Protein 4C0F (pdb70)

Organism: Homo sapiens (NCBI:txid9606)

Foldseek 3Di:
DDDPVVDDPVVVVCVVPPPCVVVVVLVVQLVCVVVAWWAQQVVRWIKHADPPKDFPADDPFWTWTKIWTQDPVVRDTDIDTDIGGPVRTDDRRDDD/DVVVVVVVCCVVPVVDDPVVVVCPVVPVPPVVVVLVVLLVCVVVQWWAFQPVRWTKHADPPWDFPDDDPFWTWHKIWTQDPVVGDIDIDTDIGGPVRTDDRGD/DVVCVVVCCVVPVVDDCVVVVCVVPVPVVQVVVLVVLLVCVVVAWWAFQVVRWIKHADPPWDFPDDDPFWTWGWIWTQPVVVGGTDIDIDTGGPVRTDDNDPDGDDDDDDDD/DVVVVCVVPPVCPLVVQQVVLQVCVVVAWWAFQVVRWTKHQDPPWDWPADDPQWTWIWIWTQDPPVGDTDIDTDIGGPVRTDPHGDRDDDPDDDPVNVVD

Structure (mmCIF, N/CA/C/O backbone):
data_4C0F
#
_entry.id   4C0F
#
_cell.length_a   64.830
_cell.length_b   64.830
_cell.length_c   412.290
_cell.angle_alpha   90.00
_cell.angle_beta   90.00
_cell.angle_gamma   120.00
#
_symmetry.space_group_name_H-M   'P 65 2 2'
#
loop_
_entity.id
_entity.type
_entity.pdbx_description
1 polymer 'CCR4-NOT TRANSCRIPTION COMPLEX SUBUNIT 2'
2 water water
#
loop_
_atom_site.group_PDB
_atom_site.id
_atom_site.type_symbol
_atom_site.label_atom_id
_atom_site.label_alt_id
_atom_site.label_comp_id
_atom_site.label_asym_id
_atom_site.label_entity_id
_atom_site.label_seq_id
_atom_site.pdbx_PDB_ins_code
_atom_site.Cartn_x
_atom_site.Cartn_y
_atom_site.Cartn_z
_atom_site.occupancy
_atom_site.B_iso_or_equiv
_atom_site.auth_seq_id
_atom_site.auth_comp_id
_atom_site.auth_asym_id
_atom_site.auth_atom_id
_atom_site.pdbx_PDB_model_num
ATOM 1 N N . ALA A 1 10 ? 40.845 23.150 21.564 1.00 78.36 433 ALA A N 1
ATOM 2 C CA . ALA A 1 10 ? 40.179 21.854 21.605 1.00 86.28 433 ALA A CA 1
ATOM 3 C C . ALA A 1 10 ? 40.051 21.268 20.203 1.00 80.71 433 ALA A C 1
ATOM 4 O O . ALA A 1 10 ? 40.057 20.049 20.029 1.00 83.23 433 ALA A O 1
ATOM 10 N N . ILE A 1 11 ? 39.947 22.142 19.206 1.00 79.27 434 ILE A N 1
ATOM 11 C CA . ILE A 1 11 ? 39.757 21.720 17.822 1.00 74.41 434 ILE A CA 1
ATOM 12 C C . ILE A 1 11 ? 41.095 21.549 17.108 1.00 74.15 434 ILE A C 1
ATOM 13 O O . ILE A 1 11 ? 42.097 22.147 17.499 1.00 73.33 434 ILE A O 1
ATOM 29 N N . LYS A 1 12 ? 41.103 20.730 16.061 1.00 75.35 435 LYS A N 1
ATOM 30 C CA . LYS A 1 12 ? 42.313 20.480 15.283 1.00 76.60 435 LYS A CA 1
ATOM 31 C C . LYS A 1 12 ? 42.403 21.412 14.076 1.00 73.13 435 LYS A C 1
ATOM 32 O O . LYS A 1 12 ? 41.926 21.084 12.987 1.00 71.80 435 LYS A O 1
ATOM 36 N N . LEU A 1 13 ? 43.024 22.571 14.273 1.00 68.51 436 LEU A N 1
ATOM 37 C CA . LEU A 1 13 ? 43.163 23.557 13.205 1.00 68.12 436 LEU A CA 1
ATOM 38 C C . LEU A 1 13 ? 44.378 23.283 12.326 1.00 62.39 436 LEU A C 1
ATOM 39 O O . LEU A 1 13 ? 44.530 23.884 11.262 1.00 65.62 436 LEU A O 1
ATOM 55 N N . GLY A 1 14 ? 45.237 22.370 12.771 1.00 63.46 437 GLY A N 1
ATOM 56 C CA . GLY A 1 14 ? 46.478 22.080 12.075 1.00 57.81 437 GLY A CA 1
ATOM 57 C C . GLY A 1 14 ? 46.314 21.669 10.622 1.00 61.69 437 GLY A C 1
ATOM 58 O O . GLY A 1 14 ? 47.274 21.713 9.852 1.00 63.47 437 GLY A O 1
ATOM 62 N N . ARG A 1 15 ? 45.105 21.273 10.239 1.00 62.49 438 ARG A N 1
ATOM 63 C CA . ARG A 1 15 ? 44.870 20.737 8.903 1.00 63.58 438 ARG A CA 1
ATOM 64 C C . ARG A 1 15 ? 44.456 21.800 7.888 1.00 63.85 438 ARG A C 1
ATOM 65 O O . ARG A 1 15 ? 44.534 21.568 6.681 1.00 62.23 438 ARG A O 1
ATOM 69 N N . TYR A 1 16 ? 44.023 22.961 8.367 1.00 64.16 439 TYR A N 1
ATOM 70 C CA . TYR A 1 16 ? 43.452 23.973 7.479 1.00 57.81 439 TYR A CA 1
ATOM 71 C C . TYR A 1 16 ? 44.452 25.022 7.009 1.00 49.34 439 TYR A C 1
ATOM 72 O O . TYR A 1 16 ? 45.563 25.129 7.531 1.00 47.98 439 TYR A O 1
ATOM 90 N N . GLY A 1 17 ? 44.037 25.796 6.012 1.00 48.43 440 GLY A N 1
ATOM 91 C CA . GLY A 1 17 ? 44.897 26.789 5.400 1.00 38.40 440 GLY A CA 1
ATOM 92 C C . GLY A 1 17 ? 45.220 27.956 6.313 1.00 46.65 440 GLY A C 1
ATOM 93 O O . GLY A 1 17 ? 44.456 28.296 7.219 1.00 40.34 440 GLY A O 1
ATOM 97 N N . GLU A 1 18 ? 46.373 28.566 6.069 1.00 43.48 441 GLU A N 1
ATOM 98 C CA . GLU A 1 18 ? 46.779 29.768 6.777 1.00 38.91 441 GLU A CA 1
ATOM 99 C C . GLU A 1 18 ? 45.694 30.832 6.650 1.00 40.51 441 GLU A C 1
ATOM 100 O O . GLU A 1 18 ? 45.370 31.529 7.610 1.00 41.83 441 GLU A O 1
ATOM 112 N N . ASP A 1 19 ? 45.129 30.944 5.453 1.00 41.24 442 ASP A N 1
ATOM 113 C CA . ASP A 1 19 ? 44.129 31.965 5.166 1.00 40.82 442 ASP A CA 1
ATOM 114 C C . ASP A 1 19 ? 42.913 31.827 6.076 1.00 39.67 442 ASP A C 1
ATOM 115 O O . ASP A 1 19 ? 42.294 32.821 6.453 1.00 42.10 442 ASP A O 1
ATOM 124 N N . LEU A 1 20 ? 42.572 30.593 6.427 1.00 37.83 443 LEU A N 1
ATOM 125 C CA . LEU A 1 20 ? 41.424 30.345 7.283 1.00 37.61 443 LEU A CA 1
ATOM 126 C C . LEU A 1 20 ? 41.722 30.787 8.712 1.00 41.64 443 LEU A C 1
ATOM 127 O O . LEU A 1 20 ? 40.834 31.254 9.426 1.00 35.11 443 LEU A O 1
ATOM 143 N N . LEU A 1 21 ? 42.974 30.630 9.129 1.00 36.07 444 LEU A N 1
ATOM 144 C CA . LEU A 1 21 ? 43.383 31.045 10.460 1.00 37.32 444 LEU A CA 1
ATOM 145 C C . LEU A 1 21 ? 43.190 32.547 10.613 1.00 39.96 444 LEU A C 1
ATOM 146 O O . LEU A 1 21 ? 42.580 33.012 11.577 1.00 36.13 444 LEU A O 1
ATOM 162 N N . PHE A 1 22 ? 43.707 33.306 9.654 1.00 39.55 445 PHE A N 1
ATOM 163 C CA . PHE A 1 22 ? 43.599 34.755 9.705 1.00 36.31 445 PHE A CA 1
ATOM 164 C C . PHE A 1 22 ? 42.145 35.180 9.603 1.00 36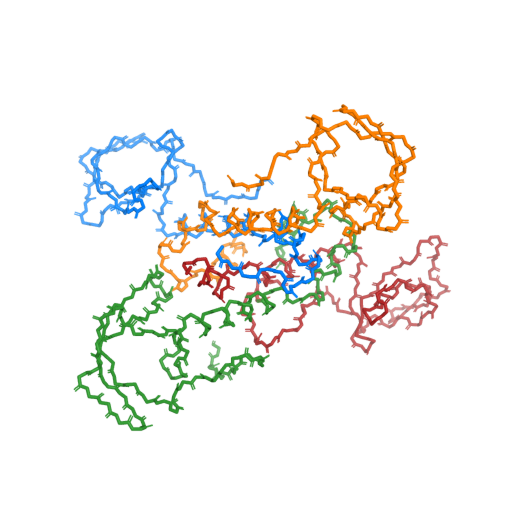.61 445 PHE A C 1
ATOM 165 O O . PHE A 1 22 ? 41.746 36.188 10.182 1.00 40.28 445 PHE A O 1
ATOM 182 N N . TYR A 1 23 ? 41.354 34.401 8.872 1.00 36.82 446 TYR A N 1
ATOM 183 C CA . TYR A 1 23 ? 39.921 34.650 8.777 1.00 36.60 446 TYR A CA 1
ATOM 184 C C . TYR A 1 23 ? 39.279 34.527 10.154 1.00 37.70 446 TYR A C 1
ATOM 185 O O . TYR A 1 23 ? 38.464 35.360 10.548 1.00 36.68 446 TYR A O 1
ATOM 203 N N . LEU A 1 24 ? 39.660 33.485 10.885 1.00 35.78 447 LEU A N 1
ATOM 204 C CA . LEU A 1 24 ? 39.137 33.261 12.225 1.00 39.07 447 LEU A CA 1
ATOM 205 C C . LEU A 1 24 ? 39.604 34.338 13.197 1.00 39.46 447 LEU A C 1
ATOM 206 O O . LEU A 1 24 ? 38.888 34.690 14.133 1.00 40.24 447 LEU A O 1
ATOM 222 N N . TYR A 1 25 ? 40.802 34.864 12.974 1.00 39.28 448 TYR A N 1
ATOM 223 C CA . TYR A 1 25 ? 41.365 35.848 13.887 1.00 37.10 448 TYR A CA 1
ATOM 224 C C . TYR A 1 25 ? 40.833 37.256 13.621 1.00 38.35 448 TYR A C 1
ATOM 225 O O . TYR A 1 25 ? 40.530 37.994 14.554 1.00 43.97 448 TYR A O 1
ATOM 243 N N . TYR A 1 26 ? 40.711 37.624 12.351 1.00 40.19 449 TYR A N 1
ATOM 244 C CA . TYR A 1 26 ? 40.358 38.994 11.994 1.00 35.54 449 TYR A CA 1
ATOM 245 C C . TYR A 1 26 ? 38.918 39.165 11.525 1.00 34.65 449 TYR A C 1
ATOM 246 O O . TYR A 1 26 ? 38.363 40.257 11.626 1.00 40.41 449 TYR A O 1
ATOM 264 N N . MET A 1 27 ? 38.312 38.096 11.019 1.00 37.97 450 MET A N 1
ATOM 265 C CA . MET A 1 27 ? 37.089 38.230 10.231 1.00 35.71 450 MET A CA 1
ATOM 266 C C . MET A 1 27 ? 36.043 37.161 10.544 1.00 42.59 450 MET A C 1
ATOM 267 O O . MET A 1 27 ? 35.325 36.718 9.645 1.00 37.98 450 MET A O 1
ATOM 281 N N . ASN A 1 28 ? 35.946 36.745 11.805 1.00 42.24 451 ASN A N 1
ATOM 282 C CA . ASN A 1 28 ? 34.976 35.713 12.170 1.00 40.54 451 ASN A CA 1
ATOM 283 C C . ASN A 1 28 ? 33.544 36.246 12.230 1.00 38.26 451 ASN A C 1
ATOM 284 O O . ASN A 1 28 ? 32.592 35.470 12.247 1.00 40.84 451 ASN A O 1
ATOM 295 N N . GLY A 1 29 ? 33.394 37.567 12.254 1.00 37.96 452 GLY A N 1
ATOM 296 C CA . GLY A 1 29 ? 32.079 38.184 12.170 1.00 34.78 452 GLY A CA 1
ATOM 297 C C . GLY A 1 29 ? 31.290 38.171 13.467 1.00 39.55 452 GLY A C 1
ATOM 298 O O . GLY A 1 29 ? 30.092 38.478 13.480 1.00 33.64 452 GLY A O 1
ATOM 302 N N . GLY A 1 30 ? 31.952 37.814 14.564 1.00 39.79 453 GLY A N 1
ATOM 303 C CA . GLY A 1 30 ? 31.307 37.797 15.864 1.00 37.56 453 GLY A CA 1
ATOM 304 C C . GLY A 1 30 ? 30.710 39.151 16.195 1.00 37.12 453 GLY A C 1
ATOM 305 O O . GLY A 1 30 ? 29.600 39.240 16.720 1.00 37.45 453 GLY A O 1
ATOM 309 N N . ASP A 1 31 ? 31.449 40.208 15.876 1.00 37.12 454 ASP A N 1
ATOM 310 C CA . ASP A 1 31 ? 30.986 41.570 16.115 1.00 41.62 454 ASP A CA 1
ATOM 311 C C . ASP A 1 31 ? 29.642 41.849 15.444 1.00 38.16 454 ASP A C 1
ATOM 312 O O . ASP A 1 31 ? 28.768 42.475 16.041 1.00 40.26 454 ASP A O 1
ATOM 321 N N . VAL A 1 32 ? 29.476 41.390 14.207 1.00 33.89 455 VAL A N 1
ATOM 322 C CA . VAL A 1 32 ? 28.223 41.606 13.490 1.00 34.11 455 VAL A CA 1
ATOM 323 C C . VAL A 1 32 ? 27.091 40.831 14.157 1.00 31.10 455 VAL A C 1
ATOM 324 O O . VAL A 1 32 ? 26.017 41.377 14.401 1.00 31.56 455 VAL A O 1
ATOM 337 N N . LEU A 1 33 ? 27.334 39.557 14.451 1.00 32.85 456 LEU A N 1
ATOM 338 C CA . LEU A 1 33 ? 26.344 38.738 15.143 1.00 33.16 456 LEU A CA 1
ATOM 339 C C . LEU A 1 33 ? 26.018 39.313 16.519 1.00 34.09 456 LEU A C 1
ATOM 340 O O . LEU A 1 33 ? 24.907 39.148 17.020 1.00 30.46 456 LEU A O 1
ATOM 356 N N . GLN A 1 34 ? 26.987 39.987 17.130 1.00 33.34 457 GLN A N 1
ATOM 357 C CA . GLN A 1 34 ? 26.749 40.642 18.406 1.00 32.86 457 GLN A CA 1
ATOM 358 C C . GLN A 1 34 ? 25.675 41.705 18.234 1.00 37.30 457 GLN A C 1
ATOM 359 O O . GLN A 1 34 ? 24.723 41.779 19.012 1.00 37.64 457 GLN A O 1
ATOM 373 N N . LEU A 1 35 ? 25.833 42.528 17.204 1.00 39.36 458 LEU A N 1
ATOM 374 C CA . LEU A 1 35 ? 24.883 43.597 16.929 1.00 37.08 458 LEU A CA 1
ATOM 375 C C . LEU A 1 35 ? 23.495 43.031 16.643 1.00 37.96 458 LEU A C 1
ATOM 376 O O . LEU A 1 35 ? 22.498 43.515 17.181 1.00 37.31 458 LEU A O 1
ATOM 392 N N . LEU A 1 36 ? 23.431 42.007 15.798 1.00 33.60 459 LEU A N 1
ATOM 393 C CA . LEU A 1 36 ? 22.152 41.386 15.466 1.00 33.02 459 LEU A CA 1
ATOM 394 C C . LEU A 1 36 ? 21.492 40.794 16.715 1.00 38.48 459 LEU A C 1
ATOM 395 O O . LEU A 1 36 ? 20.271 40.858 16.872 1.00 38.23 459 LEU A O 1
ATOM 411 N N . ALA A 1 37 ? 22.298 40.219 17.602 1.00 31.42 460 ALA A N 1
ATOM 412 C CA . ALA A 1 37 ? 21.774 39.652 18.838 1.00 34.89 460 ALA A CA 1
ATOM 413 C C . ALA A 1 37 ? 21.118 40.748 19.671 1.00 36.77 460 ALA A C 1
ATOM 414 O O . ALA A 1 37 ? 20.014 40.574 20.190 1.00 35.46 460 ALA A O 1
ATOM 421 N N . ALA A 1 38 ? 21.802 41.881 19.785 1.00 38.30 461 ALA A N 1
ATOM 422 C CA . ALA A 1 38 ? 21.288 43.019 20.536 1.00 36.10 461 ALA A CA 1
ATOM 423 C C . ALA A 1 38 ? 19.962 43.497 19.953 1.00 36.43 461 ALA A C 1
ATOM 424 O O . ALA A 1 38 ?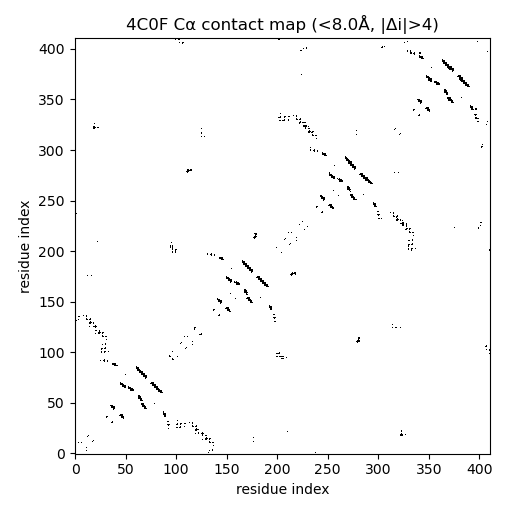 19.000 43.728 20.684 1.00 43.17 461 ALA A O 1
ATOM 431 N N . VAL A 1 39 ? 19.917 43.646 18.635 1.00 34.83 462 VAL A N 1
ATOM 432 C CA . VAL A 1 39 ? 18.703 44.080 17.960 1.00 34.61 462 VAL A CA 1
ATOM 433 C C . VAL A 1 39 ? 17.552 43.133 18.271 1.00 34.71 462 VAL A C 1
ATOM 434 O O . VAL A 1 39 ? 16.428 43.566 18.529 1.00 39.17 462 VAL A O 1
ATOM 447 N N . GLU A 1 40 ? 17.837 41.836 18.242 1.00 34.32 463 GLU A N 1
ATOM 448 C CA . GLU A 1 40 ? 16.814 40.824 18.488 1.00 39.48 463 GLU A CA 1
ATOM 449 C C . GLU A 1 40 ? 16.355 40.848 19.948 1.00 39.93 463 GLU A C 1
ATOM 450 O O . GLU A 1 40 ? 15.158 40.786 20.232 1.00 39.82 463 GLU A O 1
ATOM 462 N N . LEU A 1 41 ? 17.305 40.942 20.873 1.00 36.19 464 LEU A N 1
ATOM 463 C CA . LEU A 1 41 ? 16.968 41.030 22.290 1.00 39.11 464 LEU A CA 1
ATOM 464 C C . LEU A 1 41 ? 16.025 42.201 22.532 1.00 39.77 464 LEU A C 1
ATOM 465 O O . LEU A 1 41 ? 14.985 42.049 23.172 1.00 39.57 464 LEU A O 1
ATOM 481 N N . PHE A 1 42 ? 16.382 43.366 22.007 1.00 36.45 465 PHE A N 1
ATOM 482 C CA . PHE A 1 42 ? 15.546 44.546 22.166 1.00 35.46 465 PHE A CA 1
ATOM 483 C C . PHE A 1 42 ? 14.162 44.330 21.567 1.00 39.19 465 PHE A C 1
ATOM 484 O O . PHE A 1 42 ? 13.164 44.776 22.120 1.00 39.73 465 PHE A O 1
ATOM 501 N N . ASN A 1 43 ? 14.100 43.649 20.428 1.00 43.08 466 ASN A N 1
ATOM 502 C CA . ASN A 1 43 ? 12.821 43.424 19.767 1.00 43.42 466 ASN A CA 1
ATOM 503 C C . ASN A 1 43 ? 11.974 42.365 20.476 1.00 46.33 466 ASN A C 1
ATOM 504 O O . ASN A 1 43 ? 10.779 42.237 20.210 1.00 48.19 466 ASN A O 1
ATOM 515 N N . ARG A 1 44 ? 12.591 41.619 21.387 1.00 42.67 467 ARG A N 1
ATOM 516 C CA . ARG A 1 44 ? 11.846 40.688 22.229 1.00 43.99 467 ARG A CA 1
ATOM 517 C C . ARG A 1 44 ? 11.584 41.284 23.614 1.00 47.44 467 ARG A C 1
ATOM 518 O O . ARG A 1 44 ? 11.358 40.555 24.578 1.00 46.29 467 ARG A O 1
ATOM 539 N N . ASP A 1 45 ? 11.633 42.611 23.701 1.00 46.03 468 ASP A N 1
ATOM 540 C CA . ASP A 1 45 ? 11.245 43.337 24.912 1.00 49.52 468 ASP A CA 1
ATOM 541 C C . ASP A 1 45 ? 12.287 43.275 26.031 1.00 47.34 468 ASP A C 1
ATOM 542 O O . ASP A 1 45 ? 11.958 43.484 27.196 1.00 46.00 468 ASP A O 1
ATOM 551 N N . TRP A 1 46 ? 13.538 42.993 25.680 1.00 41.60 469 TRP A N 1
ATOM 552 C CA . TRP A 1 46 ? 14.634 43.116 26.635 1.00 38.36 469 TRP A CA 1
ATOM 553 C C . TRP A 1 46 ? 15.216 44.524 26.557 1.00 40.63 469 TRP A C 1
ATOM 554 O O . TRP A 1 46 ? 15.313 45.101 25.475 1.00 40.98 469 TRP A O 1
ATOM 575 N N . ARG A 1 47 ? 15.590 45.080 27.703 1.00 38.53 470 ARG A N 1
ATOM 576 C CA . ARG A 1 47 ? 16.233 46.388 27.748 1.00 37.35 470 ARG A CA 1
ATOM 577 C C . ARG A 1 47 ? 17.593 46.239 28.404 1.00 36.66 470 ARG A C 1
ATOM 578 O O . ARG A 1 47 ? 17.770 45.393 29.273 1.00 40.85 470 ARG A O 1
ATOM 599 N N . TYR A 1 48 ? 18.553 47.059 27.996 1.00 37.50 471 TYR A N 1
ATOM 600 C CA . TYR A 1 48 ? 19.880 46.998 28.588 1.00 35.29 471 TYR A CA 1
ATOM 601 C C . TYR A 1 48 ? 20.096 48.153 29.552 1.00 37.30 471 TYR A C 1
ATOM 602 O O . TYR A 1 48 ? 20.034 49.321 29.165 1.00 36.90 471 TYR A O 1
ATOM 620 N N . HIS A 1 49 ? 20.354 47.814 30.810 1.00 39.09 472 HIS A N 1
ATOM 621 C CA . HIS A 1 49 ? 20.587 48.808 31.846 1.00 39.92 472 HIS A CA 1
ATOM 622 C C . HIS A 1 49 ? 22.069 49.161 31.857 1.00 38.25 472 HIS A C 1
ATOM 623 O O . HIS A 1 49 ? 22.915 48.323 32.177 1.00 42.23 472 HIS A O 1
ATOM 638 N N . LYS A 1 50 ? 22.379 50.402 31.503 1.00 38.91 473 LYS A N 1
ATOM 639 C CA . LYS A 1 50 ? 23.765 50.826 31.317 1.00 45.50 473 LYS A CA 1
ATOM 640 C C . LYS A 1 50 ? 24.603 50.654 32.581 1.00 43.86 473 LYS A C 1
ATOM 641 O O . LYS A 1 50 ? 25.697 50.094 32.539 1.00 47.18 473 LYS A O 1
ATOM 645 N N . GLU A 1 51 ? 24.088 51.137 33.705 1.00 40.49 474 GLU A N 1
ATOM 646 C CA . GLU A 1 51 ? 24.833 51.099 34.959 1.00 48.57 474 GLU A CA 1
ATOM 647 C C . GLU A 1 51 ? 24.956 49.688 35.545 1.00 44.79 474 GLU A C 1
ATOM 648 O O . GLU A 1 51 ? 26.045 49.264 35.932 1.00 47.11 474 GLU A O 1
ATOM 660 N N . GLU A 1 52 ? 23.840 48.972 35.626 1.00 39.57 475 GLU A N 1
ATOM 661 C CA . GLU A 1 52 ? 23.851 47.590 36.090 1.00 41.74 475 GLU A CA 1
ATOM 662 C C . GLU A 1 52 ? 24.579 46.685 35.100 1.00 44.09 475 GLU A C 1
ATOM 663 O O . GLU A 1 52 ? 24.967 45.566 35.440 1.00 40.04 475 GLU A O 1
ATOM 675 N N . ARG A 1 53 ? 24.753 47.176 33.875 1.00 42.75 476 ARG A N 1
ATOM 676 C CA . ARG A 1 53 ? 25.448 46.431 32.831 1.00 40.37 476 ARG A CA 1
ATOM 677 C C . ARG A 1 53 ? 24.827 45.056 32.640 1.00 37.17 476 ARG A C 1
ATOM 678 O O . ARG A 1 53 ? 25.517 44.040 32.720 1.00 39.47 476 ARG A O 1
ATOM 699 N N . VAL A 1 54 ? 23.525 45.023 32.389 1.00 35.46 477 VAL A N 1
ATOM 700 C CA . VAL A 1 54 ? 22.800 43.763 32.322 1.00 33.51 477 VAL A CA 1
ATOM 701 C C . VAL A 1 54 ? 21.543 43.926 31.476 1.00 34.29 477 VAL A C 1
ATOM 702 O O . VAL A 1 54 ? 20.958 45.009 31.424 1.00 34.11 477 VAL A O 1
ATOM 715 N N . TRP A 1 55 ? 21.133 42.855 30.805 1.00 34.92 478 TRP A N 1
ATOM 716 C CA . TRP A 1 55 ? 19.885 42.876 30.057 1.00 38.08 478 TRP A CA 1
ATOM 717 C C . TRP A 1 55 ? 18.749 42.536 31.006 1.00 36.86 478 TRP A C 1
ATOM 718 O O . TRP A 1 55 ? 18.879 41.649 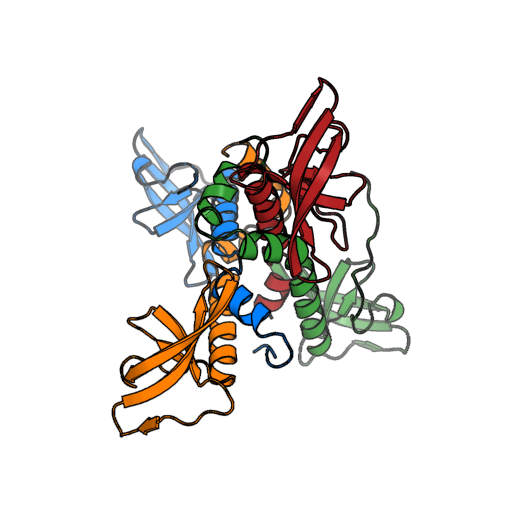31.846 1.00 36.54 478 TRP A O 1
ATOM 739 N N . ILE A 1 56 ? 17.634 43.241 30.859 1.00 38.41 479 ILE A N 1
ATOM 740 C CA . ILE A 1 56 ? 16.508 43.106 31.768 1.00 37.21 479 ILE A CA 1
ATOM 741 C C . ILE A 1 56 ? 15.212 42.932 30.992 1.00 41.50 479 ILE A C 1
ATOM 742 O O . ILE A 1 56 ? 15.065 43.450 29.886 1.00 39.79 479 ILE A O 1
ATOM 758 N N . THR A 1 57 ? 14.270 42.200 31.575 1.00 39.80 480 THR A N 1
ATOM 759 C CA . THR A 1 57 ? 12.936 42.101 31.004 1.00 43.93 480 THR A CA 1
ATOM 760 C C . THR A 1 57 ? 11.901 41.816 32.085 1.00 45.65 480 THR A C 1
ATOM 761 O O . THR A 1 57 ? 12.208 41.217 33.113 1.00 46.15 480 THR A O 1
ATOM 772 N N . ARG A 1 58 ? 10.672 42.254 31.842 1.00 52.52 481 ARG A N 1
ATOM 773 C CA . ARG A 1 58 ? 9.591 42.057 32.796 1.00 52.37 481 ARG A CA 1
ATOM 774 C C . ARG A 1 58 ? 9.349 40.578 33.044 1.00 51.11 481 ARG A C 1
ATOM 775 O O . ARG A 1 58 ? 9.315 39.779 32.112 1.00 54.27 481 ARG A O 1
ATOM 796 N N . ALA A 1 59 ? 9.187 40.217 34.310 1.00 59.54 482 ALA A N 1
ATOM 797 C CA . ALA A 1 59 ? 8.766 38.872 34.658 1.00 63.21 482 ALA A CA 1
ATOM 798 C C . ALA A 1 59 ? 7.277 38.759 34.358 1.00 64.92 482 ALA A C 1
ATOM 799 O O . ALA A 1 59 ? 6.498 39.633 34.741 1.00 64.39 482 ALA A O 1
ATOM 806 N N . PRO A 1 60 ? 6.872 37.692 33.658 1.00 64.68 483 PRO A N 1
ATOM 807 C CA . PRO A 1 60 ? 5.452 37.545 33.323 1.00 70.19 483 PRO A CA 1
ATOM 808 C C . PRO A 1 60 ? 4.593 37.359 34.573 1.00 68.24 483 PRO A C 1
ATOM 809 O O . PRO A 1 60 ? 4.988 36.645 35.497 1.00 57.86 483 PRO A O 1
ATOM 820 N N . GLY A 1 61 ? 3.434 38.012 34.598 1.00 63.89 484 GLY A N 1
ATOM 821 C CA . GLY A 1 61 ? 2.538 37.933 35.737 1.00 64.74 484 GLY A CA 1
ATOM 822 C C . GLY A 1 61 ? 3.001 38.772 36.914 1.00 69.78 484 GLY A C 1
ATOM 823 O O . GLY A 1 61 ? 2.502 38.614 38.029 1.00 69.11 484 GLY A O 1
ATOM 827 N N . MET A 1 62 ? 3.955 39.667 36.670 1.00 65.98 485 MET A N 1
ATOM 828 C CA . MET A 1 62 ? 4.480 40.532 37.719 1.00 64.61 485 MET A CA 1
ATOM 829 C C . MET A 1 62 ? 4.333 41.999 37.336 1.00 70.92 485 MET A C 1
ATOM 830 O O . MET A 1 62 ? 5.172 42.552 36.624 1.00 72.70 485 MET A O 1
ATOM 844 N N . GLU A 1 63 ? 3.261 42.624 37.812 1.00 70.11 486 GLU A N 1
ATOM 845 C CA . GLU A 1 63 ? 3.054 44.049 37.602 1.00 68.03 486 GLU A CA 1
ATOM 846 C C . GLU A 1 63 ? 3.879 44.841 38.610 1.00 66.23 486 GLU A C 1
ATOM 847 O O . GLU A 1 63 ? 4.099 44.385 39.733 1.00 60.00 486 GLU A O 1
ATOM 859 N N . PRO A 1 64 ? 4.340 46.035 38.211 1.00 60.14 487 PRO A N 1
ATOM 860 C CA . PRO A 1 64 ? 5.179 46.863 39.084 1.00 59.18 487 PRO A CA 1
ATOM 861 C C . PRO A 1 64 ? 4.474 47.271 40.375 1.00 60.70 487 PRO A C 1
ATOM 862 O O . PRO A 1 64 ? 3.286 47.596 40.364 1.00 59.60 487 PRO A O 1
ATOM 873 N N . THR A 1 65 ? 5.218 47.248 41.475 1.00 55.30 488 THR A N 1
ATOM 874 C CA . THR A 1 65 ? 4.713 47.676 42.773 1.00 61.31 488 THR A CA 1
ATOM 875 C C . THR A 1 65 ? 4.531 49.188 42.806 1.00 67.40 488 THR A C 1
ATOM 876 O O . THR A 1 65 ? 3.452 49.691 43.124 1.00 68.56 488 THR A O 1
ATOM 887 N N . MET A 1 66 ? 5.602 49.904 42.483 1.00 65.68 489 MET A N 1
ATOM 888 C CA . MET A 1 66 ? 5.564 51.357 42.399 1.00 59.20 489 MET A CA 1
ATOM 889 C C . MET A 1 66 ? 5.713 51.765 40.940 1.00 61.15 489 MET A C 1
ATOM 890 O O . MET A 1 66 ? 6.462 51.142 40.187 1.00 59.42 489 MET A O 1
ATOM 904 N N . LYS A 1 67 ? 4.993 52.807 40.539 1.00 62.46 490 LYS A N 1
ATOM 905 C CA . LYS A 1 67 ? 5.068 53.296 39.168 1.00 61.86 490 LYS A CA 1
ATOM 906 C C . LYS A 1 67 ? 4.934 54.813 39.128 1.00 62.20 490 LYS A C 1
ATOM 907 O O . LYS A 1 67 ? 3.910 55.368 39.527 1.00 60.42 490 LYS A O 1
ATOM 911 N N . THR A 1 68 ? 5.984 55.476 38.655 1.00 64.00 491 THR A N 1
ATOM 912 C CA . THR A 1 68 ? 5.964 56.918 38.460 1.00 63.51 491 THR A CA 1
ATOM 913 C C . THR A 1 68 ? 6.417 57.212 37.037 1.00 63.75 491 THR A C 1
ATOM 914 O O . THR A 1 68 ? 6.779 56.299 36.296 1.00 65.57 491 THR A O 1
ATOM 925 N N . ASN A 1 69 ? 6.399 58.483 36.655 1.00 67.98 492 ASN A N 1
ATOM 926 C CA . ASN A 1 69 ? 6.726 58.862 35.286 1.00 72.08 492 ASN A CA 1
ATOM 927 C C . ASN A 1 69 ? 8.217 58.760 34.970 1.00 67.38 492 ASN A C 1
ATOM 928 O O . ASN A 1 69 ? 8.612 58.844 33.808 1.00 65.53 492 ASN A O 1
ATOM 939 N N . THR A 1 70 ? 9.040 58.575 35.998 1.00 62.00 493 THR A N 1
ATOM 940 C CA . THR A 1 70 ? 10.485 58.509 35.802 1.00 57.73 493 THR A CA 1
ATOM 941 C C . THR A 1 70 ? 11.090 57.181 36.250 1.00 55.34 493 THR A C 1
ATOM 942 O O . THR A 1 70 ? 12.277 56.933 36.035 1.00 53.04 493 THR A O 1
ATOM 953 N N . TYR A 1 71 ? 10.285 56.325 36.869 1.00 57.01 494 TYR A N 1
ATOM 954 C CA . TYR A 1 71 ? 10.787 55.038 37.330 1.00 55.86 494 TYR A CA 1
ATOM 955 C C . TYR A 1 71 ? 9.660 54.139 37.809 1.00 53.82 494 TYR A C 1
ATOM 956 O O . TYR A 1 71 ? 8.510 54.561 37.914 1.00 55.73 494 TYR A O 1
ATOM 974 N N . GLU A 1 72 ? 10.007 52.890 38.092 1.00 48.90 495 GLU A N 1
ATOM 975 C CA . GLU A 1 72 ? 9.068 51.939 38.666 1.00 50.24 495 GLU A CA 1
ATOM 976 C C . GLU A 1 72 ? 9.829 50.924 39.499 1.00 51.17 495 GLU A C 1
ATOM 977 O O . GLU A 1 72 ? 11.047 50.794 39.376 1.00 50.73 495 GLU A O 1
ATOM 989 N N . ARG A 1 73 ? 9.109 50.213 40.357 1.00 51.06 496 ARG A N 1
ATOM 990 C CA . ARG A 1 73 ? 9.709 49.147 41.138 1.00 49.05 496 ARG A CA 1
ATOM 991 C C . ARG A 1 73 ? 8.878 47.890 40.964 1.00 48.46 496 ARG A C 1
ATOM 992 O O . ARG A 1 73 ? 7.650 47.948 40.906 1.00 53.60 496 ARG A O 1
ATOM 1013 N N . GLY A 1 74 ? 9.557 46.756 40.869 1.00 42.68 497 GLY A N 1
ATOM 1014 C CA . GLY A 1 74 ? 8.892 45.489 40.652 1.00 43.97 497 GLY A CA 1
ATOM 1015 C C . GLY A 1 74 ? 9.926 44.397 40.513 1.00 42.65 497 GLY A C 1
ATOM 1016 O O . GLY A 1 74 ? 11.099 44.607 40.825 1.00 44.10 497 GLY A O 1
ATOM 1020 N N . THR A 1 75 ? 9.493 43.231 40.050 1.00 45.06 498 THR A N 1
ATOM 1021 C CA . THR A 1 75 ? 10.394 42.110 39.844 1.00 46.96 498 THR A CA 1
ATOM 1022 C C . THR A 1 75 ? 10.627 41.906 38.353 1.00 44.76 498 THR A C 1
ATOM 1023 O O . THR A 1 75 ? 9.682 41.864 37.566 1.00 43.23 498 THR A O 1
ATOM 1034 N N . TYR A 1 76 ? 11.893 41.786 37.972 1.00 43.65 499 TYR A N 1
ATOM 1035 C CA . TYR A 1 76 ? 12.258 41.629 36.573 1.00 46.55 499 TYR A CA 1
ATOM 1036 C C . TYR A 1 76 ? 13.259 40.493 36.418 1.00 45.68 499 TYR A C 1
ATOM 1037 O O . TYR A 1 76 ? 13.909 40.089 37.382 1.00 42.64 499 TYR A O 1
ATOM 1055 N N . TYR A 1 77 ? 13.369 39.972 35.202 1.00 44.65 500 TYR A N 1
ATOM 1056 C CA . TYR A 1 77 ? 14.389 38.986 34.891 1.00 41.74 500 TYR A CA 1
ATOM 1057 C C . TYR A 1 77 ? 15.679 39.705 34.538 1.00 37.75 500 TYR A C 1
ATOM 1058 O O . TYR A 1 77 ? 15.671 40.707 33.826 1.00 42.55 500 TYR A O 1
ATOM 1076 N N . PHE A 1 78 ? 16.784 39.189 35.054 1.00 43.65 501 PHE A N 1
ATOM 1077 C CA . PHE A 1 78 ? 18.107 39.704 34.748 1.00 43.03 501 PHE A CA 1
ATOM 1078 C C . PHE A 1 78 ? 18.899 38.544 34.185 1.00 41.85 501 PHE A C 1
ATOM 1079 O O . PHE A 1 78 ? 18.849 37.444 34.733 1.00 43.15 501 PHE A O 1
ATOM 1096 N N . PHE A 1 79 ? 19.634 38.758 33.102 1.00 33.44 502 PHE A N 1
ATOM 1097 C CA . PHE A 1 79 ? 20.505 37.692 32.640 1.00 36.69 502 PHE A CA 1
ATOM 1098 C C . PHE A 1 79 ? 21.870 37.822 33.280 1.00 34.23 502 PHE A C 1
ATOM 1099 O O . PHE A 1 79 ? 22.622 38.749 32.988 1.00 37.67 502 PHE A O 1
ATOM 1116 N N . ASP A 1 80 ? 22.174 36.883 34.166 1.00 40.17 503 ASP A N 1
ATOM 1117 C CA . ASP A 1 80 ? 23.446 36.864 34.864 1.00 40.71 503 ASP A CA 1
ATOM 1118 C C . ASP A 1 80 ? 24.485 36.210 33.966 1.00 42.65 503 ASP A C 1
ATOM 1119 O O . ASP A 1 80 ? 24.510 34.987 33.828 1.00 46.47 503 ASP A O 1
ATOM 1128 N N . CYS A 1 81 ? 25.338 37.025 33.353 1.00 41.35 504 CYS A N 1
ATOM 1129 C CA . CYS A 1 81 ? 26.300 36.518 32.379 1.00 44.63 504 CYS A CA 1
ATOM 1130 C C . CYS A 1 81 ? 27.480 35.832 33.057 1.00 42.04 504 CYS A C 1
ATOM 1131 O O . CYS A 1 81 ? 28.291 35.182 32.399 1.00 48.53 504 CYS A O 1
ATOM 1139 N N . LEU A 1 82 ? 27.575 35.977 34.373 1.00 44.33 505 LEU A N 1
ATOM 1140 C CA . LEU A 1 82 ? 28.617 35.297 35.132 1.00 44.99 505 LEU A CA 1
ATOM 1141 C C . LEU A 1 82 ? 28.195 33.862 35.439 1.00 44.12 505 LEU A C 1
ATOM 1142 O O . LEU A 1 82 ? 28.979 32.926 35.279 1.00 44.90 505 LEU A O 1
ATOM 1158 N N . ASN A 1 83 ? 26.951 33.697 35.876 1.00 40.92 506 ASN A N 1
ATOM 1159 C CA . ASN A 1 83 ? 26.407 32.373 36.156 1.00 42.95 506 ASN A CA 1
ATOM 1160 C C . ASN A 1 83 ? 25.630 31.838 34.969 1.00 48.43 506 ASN A C 1
ATOM 1161 O O . ASN A 1 83 ? 25.122 30.716 34.999 1.00 48.25 506 ASN A O 1
ATOM 1172 N N . TRP A 1 84 ? 25.541 32.656 33.925 1.00 45.73 507 TRP A N 1
ATOM 1173 C CA . TRP A 1 84 ? 24.886 32.265 32.688 1.00 43.18 507 TRP A CA 1
ATOM 1174 C C . TRP A 1 84 ? 23.503 31.681 32.934 1.00 39.45 507 TRP A C 1
ATOM 1175 O O . TRP A 1 84 ? 23.235 30.532 32.590 1.00 43.15 507 TRP A O 1
ATOM 1196 N N . ARG A 1 85 ? 22.628 32.480 33.530 1.00 41.37 508 ARG A N 1
ATOM 1197 C CA . ARG A 1 85 ? 21.256 32.060 33.763 1.00 44.39 508 ARG A CA 1
ATOM 1198 C C . ARG A 1 85 ? 20.357 33.266 33.996 1.00 43.05 508 ARG A C 1
ATOM 1199 O O . ARG A 1 85 ? 20.804 34.313 34.468 1.00 39.46 508 ARG A O 1
ATOM 1220 N N . LYS A 1 86 ? 19.084 33.106 33.654 1.00 40.77 509 LYS A N 1
ATOM 1221 C CA . LYS A 1 86 ? 18.089 34.141 33.869 1.00 42.71 509 LYS A CA 1
ATOM 1222 C C . LYS A 1 86 ? 17.687 34.141 35.342 1.00 48.11 509 LYS A C 1
ATOM 1223 O O . LYS A 1 86 ? 17.305 33.105 35.885 1.00 49.44 509 LYS A O 1
ATOM 1242 N N . VAL A 1 87 ? 17.783 35.302 35.983 1.00 45.30 510 VAL A N 1
ATOM 1243 C CA . VAL A 1 87 ? 17.546 35.417 37.419 1.00 46.06 510 VAL A CA 1
ATOM 1244 C C . VAL A 1 87 ? 16.505 36.482 37.737 1.00 48.68 510 VAL A C 1
ATOM 1245 O O . VAL A 1 87 ? 16.539 37.579 37.185 1.00 47.89 510 VAL A O 1
ATOM 1258 N N . ALA A 1 88 ? 15.591 36.157 38.645 1.00 48.05 511 ALA A N 1
ATOM 1259 C CA . ALA A 1 88 ? 14.560 37.100 39.057 1.00 46.82 511 ALA A CA 1
ATOM 1260 C C . ALA A 1 88 ? 15.056 37.965 40.212 1.00 47.28 511 ALA A C 1
ATOM 1261 O O . ALA A 1 88 ? 15.679 37.472 41.153 1.00 50.69 511 ALA A O 1
ATOM 1268 N N . LYS A 1 89 ? 14.775 39.260 40.130 1.00 49.05 512 LYS A N 1
ATOM 1269 C CA . LYS A 1 89 ? 15.216 40.209 41.142 1.00 47.48 512 LYS A CA 1
ATOM 1270 C C . LYS A 1 89 ? 14.245 41.375 41.245 1.00 47.01 512 LYS A C 1
ATOM 1271 O O . LYS A 1 89 ? 13.763 41.885 40.234 1.00 46.44 512 LYS A O 1
ATOM 1290 N N . GLU A 1 90 ? 13.950 41.784 42.472 1.00 45.75 513 GLU A N 1
ATOM 1291 C CA . GLU A 1 90 ? 13.187 43.001 42.702 1.00 47.81 513 GLU A CA 1
ATOM 1292 C C . GLU A 1 90 ? 14.155 44.164 42.545 1.00 43.41 513 GLU A C 1
ATOM 1293 O O . GLU A 1 90 ? 15.292 44.095 43.014 1.00 43.75 513 GLU A O 1
ATOM 1305 N N . PHE A 1 91 ? 13.719 45.231 41.888 1.00 38.74 514 PHE A N 1
ATOM 1306 C CA . PHE A 1 91 ? 14.656 46.262 41.466 1.00 44.28 514 PHE A CA 1
ATOM 1307 C C . PHE A 1 91 ? 13.980 47.609 41.267 1.00 42.78 514 PHE A C 1
ATOM 1308 O O . PHE A 1 91 ? 12.830 47.680 40.836 1.00 45.84 514 PHE A O 1
ATOM 1325 N N . HIS A 1 92 ? 14.705 48.674 41.593 1.00 38.00 515 HIS A N 1
ATOM 1326 C CA . HIS A 1 92 ? 14.238 50.028 41.334 1.00 42.98 515 HIS A CA 1
ATOM 1327 C C . HIS A 1 92 ? 14.713 50.451 39.950 1.00 43.60 515 HIS A C 1
ATOM 1328 O O . HIS A 1 92 ? 15.900 50.703 39.745 1.00 45.48 515 HIS A O 1
ATOM 1343 N N . LEU A 1 93 ? 13.783 50.528 39.004 1.00 41.05 516 LEU A N 1
ATOM 1344 C CA . LEU A 1 93 ? 14.129 50.721 37.600 1.00 42.98 516 LEU A CA 1
ATOM 1345 C C . LEU A 1 93 ? 13.866 52.145 37.122 1.00 44.34 516 LEU A C 1
ATOM 1346 O O . LEU A 1 93 ? 12.716 52.559 36.970 1.00 45.19 516 LEU A O 1
ATOM 1362 N N . GLU A 1 94 ? 14.943 52.884 36.874 1.00 42.23 517 GLU A N 1
ATOM 1363 C CA . GLU A 1 94 ? 14.847 54.242 36.358 1.00 48.55 517 GLU A CA 1
ATOM 1364 C C . GLU A 1 94 ? 14.949 54.220 34.834 1.00 49.46 517 GLU A C 1
ATOM 1365 O O . GLU A 1 94 ? 15.994 53.880 34.277 1.00 46.22 517 GLU A O 1
ATOM 1377 N N . TYR A 1 95 ? 13.861 54.589 34.167 1.00 45.86 518 TYR A N 1
ATOM 1378 C CA . TYR A 1 95 ? 13.756 54.440 32.717 1.00 50.23 518 TYR A CA 1
ATOM 1379 C C . TYR A 1 95 ? 14.945 55.008 31.944 1.00 48.03 518 TYR A C 1
ATOM 1380 O O . TYR A 1 95 ? 15.444 54.372 31.020 1.00 46.55 518 TYR A O 1
ATOM 1398 N N . ASP A 1 96 ? 15.402 56.199 32.316 1.00 51.15 519 ASP A N 1
ATOM 1399 C CA . ASP A 1 96 ? 16.451 56.866 31.552 1.00 47.73 519 ASP A CA 1
ATOM 1400 C C . ASP A 1 96 ? 17.806 56.166 31.682 1.00 49.33 519 ASP A C 1
ATOM 1401 O O . ASP A 1 96 ? 18.788 56.596 31.076 1.00 53.89 519 ASP A O 1
ATOM 1410 N N . LYS A 1 97 ? 17.861 55.091 32.466 1.00 47.00 520 LYS A N 1
ATOM 1411 C CA . LYS A 1 97 ? 19.073 54.281 32.565 1.00 47.21 520 LYS A CA 1
ATOM 1412 C C . LYS A 1 97 ? 19.059 53.116 31.570 1.00 47.63 520 LYS A C 1
ATOM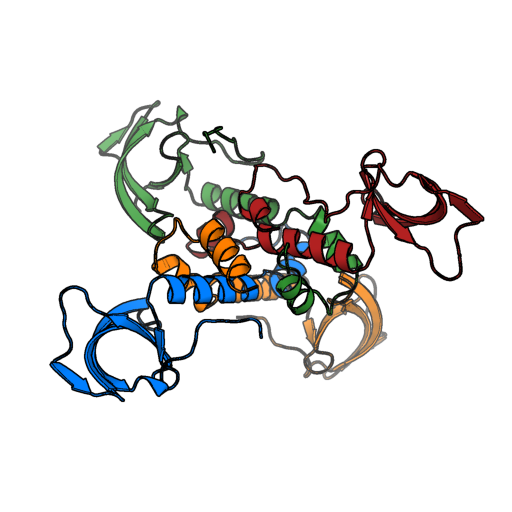 1413 O O . LYS A 1 97 ? 20.014 52.339 31.500 1.00 48.14 520 LYS A O 1
ATOM 1432 N N . LEU A 1 98 ? 17.977 52.995 30.808 1.00 38.89 521 LEU A N 1
ATOM 1433 C CA . LEU A 1 98 ? 17.857 51.935 29.813 1.00 45.38 521 LEU A CA 1
ATOM 1434 C C . LEU A 1 98 ? 18.252 52.455 28.436 1.00 45.83 521 LEU A C 1
ATOM 1435 O O . LEU A 1 98 ? 17.763 53.494 27.996 1.00 48.62 521 LEU A O 1
ATOM 1451 N N . GLU A 1 99 ? 19.137 51.731 27.758 1.00 45.83 522 GLU A N 1
ATOM 1452 C CA . GLU A 1 99 ? 19.607 52.148 26.441 1.00 43.47 522 GLU A CA 1
ATOM 1453 C C . GLU A 1 99 ? 18.512 52.047 25.391 1.00 44.33 522 GLU A C 1
ATOM 1454 O O . GLU A 1 99 ? 17.621 51.201 25.480 1.00 39.97 522 GLU A O 1
ATOM 1466 N N . GLU A 1 100 ? 18.587 52.923 24.396 1.00 47.49 523 GLU A N 1
ATOM 1467 C CA . GLU A 1 100 ? 17.625 52.930 23.305 1.00 48.59 523 GLU A CA 1
ATOM 1468 C C . GLU A 1 100 ? 17.899 51.773 22.358 1.00 44.14 523 GLU A C 1
ATOM 1469 O O . GLU A 1 100 ? 18.920 51.096 22.473 1.00 37.25 523 GLU A O 1
ATOM 1481 N N . ARG A 1 101 ? 16.981 51.543 21.426 1.00 47.36 524 ARG A N 1
ATOM 1482 C CA . ARG A 1 101 ? 17.108 50.420 20.510 1.00 46.43 524 ARG A CA 1
ATOM 1483 C C . ARG A 1 101 ? 18.470 50.457 19.828 1.00 46.88 524 ARG A C 1
ATOM 1484 O O . ARG A 1 101 ? 18.922 51.517 19.394 1.00 48.22 524 ARG A O 1
ATOM 1505 N N . PRO A 1 102 ? 19.136 49.296 19.746 1.00 47.05 525 PRO A N 1
ATOM 1506 C CA . PRO A 1 102 ? 20.451 49.200 19.104 1.00 50.51 525 PRO A CA 1
ATOM 1507 C C . PRO A 1 102 ? 20.462 49.815 17.709 1.00 49.55 525 PRO A C 1
ATOM 1508 O O . PRO A 1 102 ? 19.481 49.705 16.972 1.00 47.85 525 PRO A O 1
ATOM 1519 N N . HIS A 1 103 ? 21.570 50.459 17.363 1.00 51.53 526 HIS A N 1
ATOM 1520 C CA . HIS A 1 103 ? 21.746 51.055 16.046 1.00 52.85 526 HIS A CA 1
ATOM 1521 C C . HIS A 1 103 ? 23.197 50.886 15.623 1.00 54.46 526 HIS A C 1
ATOM 1522 O O . HIS A 1 103 ? 24.030 50.438 16.410 1.00 50.07 526 HIS A O 1
ATOM 1537 N N . LEU A 1 104 ? 23.501 51.247 14.382 1.00 55.76 527 LEU A N 1
ATOM 1538 C CA . LEU A 1 104 ? 24.858 51.111 13.865 1.00 55.46 527 LEU A CA 1
ATOM 1539 C C . LEU A 1 104 ? 25.828 52.049 14.580 1.00 57.62 527 LEU A C 1
ATOM 1540 O O . LEU A 1 104 ? 25.517 53.220 14.799 1.00 59.44 527 LEU A O 1
ATOM 1556 N N . PRO A 1 105 ? 27.013 51.533 14.946 1.00 61.64 528 PRO A N 1
ATOM 1557 C CA . PRO A 1 105 ? 28.036 52.339 15.622 1.00 67.22 528 PRO A CA 1
ATOM 1558 C C . PRO A 1 105 ? 28.738 53.302 14.669 1.00 64.42 528 PRO A C 1
ATOM 1559 O O . PRO A 1 105 ? 28.863 52.980 13.488 1.00 61.68 528 PRO A O 1
ATOM 1570 N N . GLN B 1 1 ? 19.224 50.499 7.362 1.00 57.59 424 GLN B N 1
ATOM 1571 C CA . GLN B 1 1 ? 19.269 49.838 8.662 1.00 56.24 424 GLN B CA 1
ATOM 1572 C C . GLN B 1 1 ? 17.880 49.814 9.302 1.00 52.50 424 GLN B C 1
ATOM 1573 O O . GLN B 1 1 ? 16.877 49.675 8.601 1.00 48.01 424 GLN B O 1
ATOM 1576 N N . GLY B 1 2 ? 17.834 49.936 10.631 1.00 68.83 425 GLY B N 1
ATOM 1577 C CA . GLY B 1 2 ? 16.584 50.026 11.373 1.00 43.75 425 GLY B CA 1
ATOM 1578 C C . GLY B 1 2 ? 15.646 48.858 11.118 1.00 46.73 425 GLY B C 1
ATOM 1579 O O . GLY B 1 2 ? 15.907 47.744 11.568 1.00 46.42 425 GLY B O 1
ATOM 1583 N N . PRO B 1 3 ? 14.542 49.103 10.394 1.00 47.86 426 PRO B N 1
ATOM 1584 C CA . PRO B 1 3 ? 13.591 48.038 10.054 1.00 48.63 426 PRO B CA 1
ATOM 1585 C C . PRO B 1 3 ? 14.212 46.965 9.166 1.00 49.26 426 PRO B C 1
ATOM 1586 O O . PRO B 1 3 ? 13.738 45.826 9.156 1.00 47.00 426 PRO B O 1
ATOM 1597 N N . HIS B 1 4 ? 15.255 47.330 8.425 1.00 50.14 427 HIS B N 1
ATOM 1598 C CA . HIS B 1 4 ? 15.962 46.377 7.578 1.00 47.67 427 HIS B CA 1
ATOM 1599 C C . HIS B 1 4 ? 16.834 45.464 8.429 1.00 47.12 427 HIS B C 1
ATOM 1600 O O . HIS B 1 4 ? 16.857 44.248 8.234 1.00 42.83 427 HIS B O 1
ATOM 1615 N N . MET B 1 5 ? 17.555 46.055 9.375 1.00 47.72 428 MET B N 1
ATOM 1616 C CA . MET B 1 5 ? 18.393 45.276 10.271 1.00 46.53 428 MET B CA 1
ATOM 1617 C C . MET B 1 5 ? 17.513 44.448 11.204 1.00 44.82 428 MET B C 1
ATOM 1618 O O . MET B 1 5 ? 17.857 43.318 11.552 1.00 41.90 428 MET B O 1
ATOM 1632 N N . ASP B 1 6 ? 16.375 45.008 11.601 1.00 41.55 429 ASP B N 1
ATOM 1633 C CA . ASP B 1 6 ? 15.391 44.249 12.356 1.00 38.79 429 ASP B CA 1
ATOM 1634 C C . ASP B 1 6 ? 15.035 42.976 11.590 1.00 44.49 429 ASP B C 1
ATOM 1635 O O . ASP B 1 6 ? 14.951 41.892 12.170 1.00 47.02 429 ASP B O 1
ATOM 1644 N N . LYS B 1 7 ? 14.836 43.114 10.282 1.00 41.64 430 LYS B N 1
ATOM 1645 C CA . LYS B 1 7 ? 14.456 41.987 9.438 1.00 42.23 430 LYS B CA 1
ATOM 1646 C C . LYS B 1 7 ? 15.594 40.978 9.313 1.00 39.45 430 LYS B C 1
ATOM 1647 O O . LYS B 1 7 ? 15.372 39.770 9.383 1.00 38.46 430 LYS B O 1
ATOM 1666 N N . LEU B 1 8 ? 16.810 41.476 9.122 1.00 36.63 431 LEU B N 1
ATOM 1667 C CA . LEU B 1 8 ? 17.972 40.605 9.034 1.00 39.04 431 LEU B CA 1
ATOM 1668 C C . LEU B 1 8 ? 18.140 39.807 10.325 1.00 38.03 431 LEU B C 1
ATOM 1669 O O . LEU B 1 8 ? 18.348 38.594 10.294 1.00 35.59 431 LEU B O 1
ATOM 1685 N N . ALA B 1 9 ? 18.043 40.495 11.458 1.00 38.24 432 ALA B N 1
ATOM 1686 C CA . ALA B 1 9 ? 18.167 39.847 12.758 1.00 37.89 432 ALA B CA 1
ATOM 1687 C C . ALA B 1 9 ? 17.036 38.844 12.964 1.00 38.97 432 ALA B C 1
ATOM 1688 O O . ALA B 1 9 ? 17.239 37.779 13.547 1.00 36.96 432 ALA B O 1
ATOM 1695 N N . ALA B 1 10 ? 15.847 39.184 12.475 1.00 38.18 433 ALA B N 1
ATOM 1696 C CA . ALA B 1 10 ? 14.691 38.303 12.597 1.00 38.34 433 ALA B CA 1
ATOM 1697 C C . ALA B 1 10 ? 14.877 37.024 11.783 1.00 41.72 433 ALA B C 1
ATOM 1698 O O . ALA B 1 10 ? 14.577 35.928 12.255 1.00 36.95 433 ALA B O 1
ATOM 1705 N N . ILE B 1 11 ? 15.368 37.166 10.555 1.00 39.99 434 ILE B N 1
ATOM 1706 C CA . ILE B 1 11 ? 15.570 36.014 9.689 1.00 37.95 434 ILE B CA 1
ATOM 1707 C C . ILE B 1 11 ? 16.633 35.098 10.274 1.00 38.41 434 ILE B C 1
ATOM 1708 O O . ILE B 1 11 ? 16.497 33.876 10.246 1.00 37.60 434 ILE B O 1
ATOM 1724 N N . LYS B 1 12 ? 17.693 35.695 10.804 1.00 37.71 435 LYS B N 1
ATOM 1725 C CA . LYS B 1 12 ? 18.820 34.926 11.320 1.00 36.93 435 LYS B CA 1
ATOM 1726 C C . LYS B 1 12 ? 18.527 34.277 12.670 1.00 36.39 435 LYS B C 1
ATOM 1727 O O . LYS B 1 12 ? 18.868 33.116 12.895 1.00 33.25 435 LYS B O 1
ATOM 1746 N N . LEU B 1 13 ? 17.891 35.027 13.562 1.00 37.86 436 LEU B N 1
ATOM 1747 C CA . LEU B 1 13 ? 17.776 34.610 14.956 1.00 39.71 436 LEU B CA 1
ATOM 1748 C C . LEU B 1 13 ? 16.334 34.394 15.409 1.00 39.42 436 LEU B C 1
ATOM 1749 O O . LEU B 1 13 ? 16.096 33.923 16.519 1.00 40.74 436 LEU B O 1
ATOM 1765 N N . GLY B 1 14 ? 15.379 34.726 14.547 1.00 38.46 437 GLY B N 1
ATOM 1766 C CA . GLY B 1 14 ? 13.974 34.674 14.910 1.00 38.73 437 GLY B CA 1
ATOM 1767 C C . GLY B 1 14 ? 13.526 33.340 15.478 1.00 45.31 437 GLY B C 1
ATOM 1768 O O . GLY B 1 14 ? 12.684 33.291 16.373 1.00 45.05 437 GLY B O 1
ATOM 1772 N N . ARG B 1 15 ? 14.090 32.254 14.961 1.00 45.29 438 ARG B N 1
ATOM 1773 C CA . ARG B 1 15 ? 13.641 30.916 15.328 1.00 43.35 438 ARG B CA 1
ATOM 1774 C C . ARG B 1 15 ? 14.333 30.387 16.581 1.00 48.98 438 ARG B C 1
ATOM 1775 O O . ARG B 1 15 ? 13.880 29.410 17.180 1.00 48.92 438 ARG B O 1
ATOM 1779 N N . TYR B 1 16 ? 15.426 31.031 16.978 1.00 45.88 439 TYR B N 1
ATOM 1780 C CA . TYR B 1 16 ? 16.214 30.559 18.113 1.00 45.28 439 TYR B CA 1
ATOM 1781 C C . TYR B 1 16 ? 15.789 31.204 19.431 1.00 44.05 439 TYR B C 1
ATOM 1782 O O . TYR B 1 16 ? 15.084 32.215 19.446 1.00 40.67 439 TYR B O 1
ATOM 1800 N N . GLY B 1 17 ? 16.229 30.606 20.535 1.00 48.29 440 GLY B N 1
ATOM 1801 C CA . GLY B 1 17 ? 15.841 31.051 21.861 1.00 42.86 440 GLY B CA 1
ATOM 1802 C C . GLY B 1 17 ? 16.827 32.028 22.472 1.00 47.61 440 GLY B C 1
ATOM 1803 O O . GLY B 1 17 ? 17.948 32.196 21.981 1.00 39.73 440 GLY B O 1
ATOM 1807 N N . GLU B 1 18 ? 16.400 32.662 23.561 1.00 45.80 441 GLU B N 1
ATOM 1808 C CA . GLU B 1 18 ? 17.178 33.703 24.226 1.00 40.98 441 GLU B CA 1
ATOM 1809 C C . GLU B 1 18 ? 18.621 33.288 24.513 1.00 36.79 441 GLU B C 1
ATOM 1810 O O . GLU B 1 18 ? 19.523 34.125 24.523 1.00 39.91 441 GLU B O 1
ATOM 1822 N N . ASP B 1 19 ? 18.841 32.003 24.753 1.00 36.79 442 ASP B N 1
ATOM 1823 C CA . ASP B 1 19 ? 20.170 31.532 25.124 1.00 39.21 442 ASP B CA 1
ATOM 1824 C C . ASP B 1 19 ? 21.197 31.775 24.016 1.00 38.79 442 ASP B C 1
ATOM 1825 O O . ASP B 1 19 ? 22.349 32.113 24.296 1.00 34.63 442 ASP B O 1
ATOM 1834 N N . LEU B 1 20 ? 20.787 31.605 22.761 1.00 39.68 443 LEU B N 1
ATOM 1835 C CA . LEU B 1 20 ? 21.681 31.882 21.642 1.00 34.45 443 LEU B CA 1
ATOM 1836 C C . LEU B 1 20 ? 21.968 33.378 21.572 1.00 33.07 443 LEU B C 1
ATOM 1837 O O . LEU B 1 20 ? 23.107 33.797 21.357 1.00 30.45 443 LEU B O 1
ATOM 1853 N N . LEU B 1 21 ? 20.931 34.182 21.773 1.00 31.10 444 LEU B N 1
ATOM 1854 C CA . LEU B 1 21 ? 21.076 35.630 21.734 1.00 32.77 444 LEU B CA 1
ATOM 1855 C C . LEU B 1 21 ? 22.161 36.103 22.695 1.00 33.59 444 LEU B C 1
ATOM 1856 O O . LEU B 1 21 ? 23.014 36.909 22.326 1.00 34.16 444 LEU B O 1
ATOM 1872 N N . PHE B 1 22 ? 22.136 35.599 23.925 1.00 37.73 445 PHE B N 1
ATOM 1873 C CA . PHE B 1 22 ? 23.129 35.999 24.913 1.00 31.02 445 PHE B CA 1
ATOM 1874 C C . PHE B 1 22 ? 24.494 35.430 24.552 1.00 31.78 445 PHE B C 1
ATOM 1875 O O . PHE B 1 22 ? 25.516 36.102 24.695 1.00 33.94 445 PHE B O 1
ATOM 1892 N N . TYR B 1 23 ? 24.509 34.191 24.077 1.00 34.11 446 TYR B N 1
ATOM 1893 C CA . TYR B 1 23 ? 25.749 33.575 23.630 1.00 36.48 446 TYR B CA 1
ATOM 1894 C C . TYR B 1 23 ? 26.433 34.494 22.626 1.00 36.43 446 TYR B C 1
ATOM 1895 O O . TYR B 1 23 ? 27.651 34.664 22.650 1.00 40.92 446 TYR B O 1
ATOM 1913 N N . LEU B 1 24 ? 25.633 35.103 21.758 1.00 33.49 447 LEU B N 1
ATOM 1914 C CA . LEU B 1 24 ? 26.153 35.984 20.721 1.00 34.20 447 LEU B CA 1
ATOM 1915 C C . LEU B 1 24 ? 26.498 37.370 21.251 1.00 36.09 447 LEU B C 1
ATOM 1916 O O . LEU B 1 24 ? 27.531 37.934 20.891 1.00 35.64 447 LEU B O 1
ATOM 1932 N N . TYR B 1 25 ? 25.644 37.927 22.105 1.00 39.26 448 TYR B N 1
ATOM 1933 C CA . TYR B 1 25 ? 25.901 39.261 22.634 1.00 37.49 448 TYR B CA 1
ATOM 1934 C C . TYR B 1 25 ? 27.228 39.312 23.381 1.00 34.87 448 TYR B C 1
ATOM 1935 O O . TYR B 1 25 ? 27.943 40.309 23.313 1.00 37.37 448 TYR B O 1
ATOM 1953 N N . TYR B 1 26 ? 27.556 38.239 24.093 1.00 30.80 449 TYR B N 1
ATOM 1954 C CA . TYR B 1 26 ? 28.799 38.195 24.852 1.00 37.08 449 TYR B CA 1
ATOM 1955 C C . TYR B 1 26 ? 29.923 37.563 24.036 1.00 37.83 449 TYR B C 1
ATOM 1956 O O . TYR B 1 26 ? 30.981 37.227 24.571 1.00 40.18 449 TYR B O 1
ATOM 1974 N N . MET B 1 27 ? 29.676 37.418 22.736 1.00 42.47 450 MET B N 1
ATOM 1975 C CA . MET B 1 27 ? 30.687 36.988 21.773 1.00 39.84 450 MET B CA 1
ATOM 1976 C C . MET B 1 27 ? 31.484 35.774 22.229 1.00 41.96 450 MET B C 1
ATOM 1977 O O . MET B 1 27 ? 32.708 35.738 22.101 1.00 43.05 450 MET B O 1
ATOM 1991 N N . ASN B 1 28 ? 30.781 34.775 22.749 1.00 42.23 451 ASN B N 1
ATOM 1992 C CA . ASN B 1 28 ? 31.425 33.557 23.211 1.00 42.74 451 ASN B CA 1
ATOM 1993 C C . ASN B 1 28 ? 32.072 32.787 22.070 1.00 45.06 451 ASN B C 1
ATOM 1994 O O . ASN B 1 28 ? 33.152 32.224 22.228 1.00 50.54 451 ASN B O 1
ATOM 2005 N N . GLY B 1 29 ? 31.414 32.769 20.917 1.00 47.07 452 GLY B N 1
ATOM 2006 C CA . GLY B 1 29 ? 31.952 32.089 19.754 1.00 41.57 452 GLY B CA 1
ATOM 2007 C C . GLY B 1 29 ? 33.174 32.796 19.204 1.00 38.45 452 GLY B C 1
ATOM 2008 O O . GLY B 1 29 ? 34.261 32.221 19.146 1.00 37.99 452 GLY B O 1
ATOM 2012 N N . GLY B 1 30 ? 32.990 34.053 18.809 1.00 40.68 453 GLY B N 1
ATOM 2013 C CA . GLY B 1 30 ? 34.038 34.829 18.169 1.00 38.64 453 GLY B CA 1
ATOM 2014 C C . GLY B 1 30 ? 35.322 34.927 18.969 1.00 42.29 453 GLY B C 1
ATOM 2015 O O . GLY B 1 30 ? 36.415 34.752 18.425 1.00 38.31 453 GLY B O 1
ATOM 2019 N N . ASP B 1 31 ? 35.196 35.210 20.262 1.00 46.30 454 ASP B N 1
ATOM 2020 C CA . ASP B 1 31 ? 36.365 35.390 21.115 1.00 41.11 454 ASP B CA 1
ATOM 2021 C C . ASP B 1 31 ? 37.210 34.126 21.190 1.00 38.52 454 ASP B C 1
ATOM 2022 O O . ASP B 1 31 ? 38.438 34.191 21.170 1.00 42.59 454 ASP B O 1
ATOM 2031 N N . VAL B 1 32 ? 36.553 32.976 21.280 1.00 37.29 455 VAL B N 1
ATOM 2032 C CA . VAL B 1 32 ? 37.265 31.706 21.353 1.00 41.55 455 VAL B CA 1
ATOM 2033 C C . VAL B 1 32 ? 37.947 31.396 20.021 1.00 42.22 455 VAL B C 1
ATOM 2034 O O . VAL B 1 32 ? 39.135 31.074 19.983 1.00 37.90 455 VAL B O 1
ATOM 2047 N N . LEU B 1 33 ? 37.197 31.497 18.928 1.00 38.46 456 LEU B N 1
ATOM 2048 C CA . LEU B 1 33 ? 37.768 31.253 17.613 1.00 38.60 456 LEU B CA 1
ATOM 2049 C C . LEU B 1 33 ? 39.030 32.081 17.440 1.00 37.72 456 LEU B C 1
ATOM 2050 O O . LEU B 1 33 ? 40.068 31.571 17.022 1.00 39.05 456 LEU B O 1
ATOM 2066 N N . GLN B 1 34 ? 38.939 33.362 17.774 1.00 36.67 457 GLN B N 1
ATOM 2067 C CA . GLN B 1 34 ? 40.081 34.256 17.659 1.00 40.74 457 GLN B CA 1
ATOM 2068 C C . GLN B 1 34 ? 41.258 33.727 18.476 1.00 41.04 457 GLN B C 1
ATOM 2069 O O . GLN B 1 34 ? 42.414 33.851 18.070 1.00 42.61 457 GLN B O 1
ATOM 2083 N N . LEU B 1 35 ? 40.955 33.136 19.627 1.00 39.65 458 LEU B N 1
ATOM 2084 C CA . LEU B 1 35 ? 41.983 32.578 20.493 1.00 36.29 458 LEU B CA 1
ATOM 2085 C C . LEU B 1 35 ? 42.591 31.323 19.878 1.00 36.73 458 LEU B C 1
ATOM 2086 O O . LEU B 1 35 ? 43.811 31.206 19.772 1.00 33.97 458 LEU B O 1
ATOM 2102 N N . LEU B 1 36 ? 41.736 30.388 19.475 1.00 35.37 459 LEU B N 1
ATOM 2103 C CA . LEU B 1 36 ? 42.195 29.158 18.838 1.00 42.54 459 LEU B CA 1
ATOM 2104 C C . LEU B 1 36 ? 43.053 29.462 17.613 1.00 40.62 459 LEU B C 1
ATOM 2105 O O . LEU B 1 36 ? 44.061 28.798 17.368 1.00 40.79 459 LEU B O 1
ATOM 2121 N N . ALA B 1 37 ? 42.648 30.466 16.842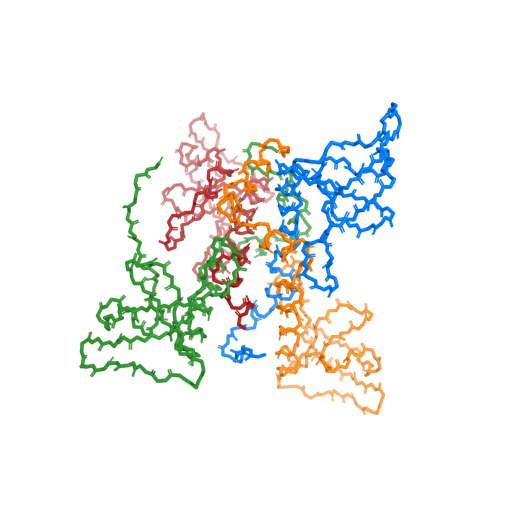 1.00 39.08 460 ALA B N 1
ATOM 2122 C CA . ALA B 1 37 ? 43.401 30.859 15.657 1.00 40.96 460 ALA B CA 1
ATOM 2123 C C . ALA B 1 37 ? 44.784 31.340 16.072 1.00 41.57 460 ALA B C 1
ATOM 2124 O O . ALA B 1 37 ? 45.788 30.980 15.457 1.00 43.36 460 ALA B O 1
ATOM 2131 N N . ALA B 1 38 ? 44.827 32.154 17.121 1.00 40.15 461 ALA B N 1
ATOM 2132 C CA . ALA B 1 38 ? 46.089 32.655 17.647 1.00 43.97 461 ALA B CA 1
ATOM 2133 C C . ALA B 1 38 ? 47.005 31.495 18.018 1.00 43.85 461 ALA B C 1
ATOM 2134 O O . ALA B 1 38 ? 48.174 31.471 17.633 1.00 42.45 461 ALA B O 1
ATOM 2141 N N . VAL B 1 39 ? 46.466 30.535 18.765 1.00 46.11 462 VAL B N 1
ATOM 2142 C CA . VAL B 1 39 ? 47.235 29.367 19.185 1.00 48.57 462 VAL B CA 1
ATOM 2143 C C . VAL B 1 39 ? 47.843 28.645 17.981 1.00 45.94 462 VAL B C 1
ATOM 2144 O O . VAL B 1 39 ? 49.038 28.347 17.968 1.00 42.73 462 VAL B O 1
ATOM 2157 N N . GLU B 1 40 ? 47.023 28.368 16.972 1.00 42.37 463 GLU B N 1
ATOM 2158 C CA . GLU B 1 40 ? 47.502 27.679 15.780 1.00 47.36 463 GLU B CA 1
ATOM 2159 C C . GLU B 1 40 ? 48.534 28.523 15.041 1.00 45.01 463 GLU B C 1
ATOM 2160 O O . GLU B 1 40 ? 49.585 28.022 14.647 1.00 49.48 463 GLU B O 1
ATOM 2172 N N . LEU B 1 41 ? 48.232 29.801 14.848 1.00 43.41 464 LEU B N 1
ATOM 2173 C CA . LEU B 1 41 ? 49.176 30.705 14.205 1.00 41.91 464 LEU B CA 1
ATOM 2174 C C . LEU B 1 41 ? 50.517 30.632 14.917 1.00 41.41 464 LEU B C 1
ATOM 2175 O O . LEU B 1 41 ? 51.570 30.589 14.280 1.00 36.69 464 LEU B O 1
ATOM 2191 N N . PHE B 1 42 ? 50.472 30.615 16.245 1.00 43.93 465 PHE B N 1
ATOM 2192 C CA . PHE B 1 42 ? 51.686 30.543 17.040 1.00 42.20 465 PHE B CA 1
ATOM 2193 C C . PHE B 1 42 ? 52.390 29.216 16.795 1.00 42.51 465 PHE B C 1
ATOM 2194 O O . PHE B 1 42 ? 53.613 29.165 16.674 1.00 43.60 465 PHE B O 1
ATOM 2211 N N . ASN B 1 43 ? 51.609 28.143 16.723 1.00 42.43 466 ASN B N 1
ATOM 2212 C CA . ASN B 1 43 ? 52.156 26.821 16.441 1.00 45.50 466 ASN B CA 1
ATOM 2213 C C . ASN B 1 43 ? 52.890 26.795 15.110 1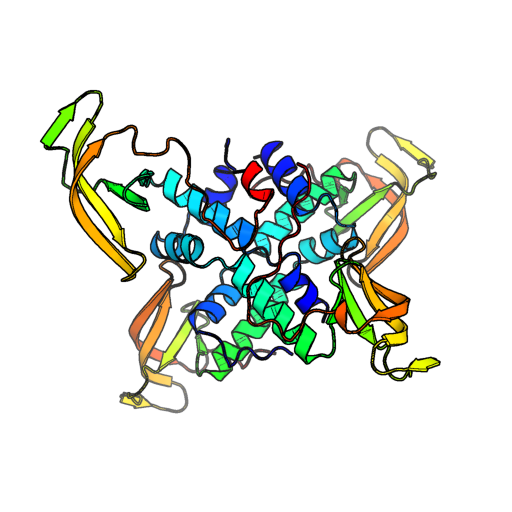.00 41.17 466 ASN B C 1
ATOM 2214 O O . ASN B 1 43 ? 53.836 26.030 14.936 1.00 41.65 466 ASN B O 1
ATOM 2225 N N . ARG B 1 44 ? 52.451 27.636 14.175 1.00 41.46 467 ARG B N 1
ATOM 2226 C CA . ARG B 1 44 ? 53.069 27.702 12.853 1.00 44.48 467 ARG B CA 1
ATOM 2227 C C . ARG B 1 44 ? 54.097 28.829 12.768 1.00 46.90 467 ARG B C 1
ATOM 2228 O O . ARG B 1 44 ? 54.300 29.415 11.708 1.00 45.25 467 ARG B O 1
ATOM 2249 N N . ASP B 1 45 ? 54.734 29.132 13.895 1.00 43.82 468 ASP B N 1
ATOM 2250 C CA . ASP B 1 45 ? 55.868 30.052 13.925 1.00 46.84 468 ASP B CA 1
ATOM 2251 C C . ASP B 1 45 ? 55.507 31.499 13.607 1.00 46.24 468 ASP B C 1
ATOM 2252 O O . ASP B 1 45 ? 56.377 32.284 13.232 1.00 44.94 468 ASP B O 1
ATOM 2261 N N . TRP B 1 46 ? 54.237 31.858 13.758 1.00 44.94 469 TRP B N 1
ATOM 2262 C CA . TRP B 1 46 ? 53.844 33.260 13.679 1.00 45.46 469 TRP B CA 1
ATOM 2263 C C . TRP B 1 46 ? 53.926 33.888 15.068 1.00 46.09 469 TRP B C 1
ATOM 2264 O O . TRP B 1 46 ? 53.443 33.315 16.046 1.00 43.60 469 TRP B O 1
ATOM 2285 N N . ARG B 1 47 ? 54.550 35.059 15.147 1.00 45.28 470 ARG B N 1
ATOM 2286 C CA . ARG B 1 47 ? 54.606 35.828 16.386 1.00 50.32 470 ARG B CA 1
ATOM 2287 C C . ARG B 1 47 ? 53.840 37.138 16.206 1.00 50.10 470 ARG B C 1
ATOM 2288 O O . ARG B 1 47 ? 53.862 37.737 15.130 1.00 46.05 470 ARG B O 1
ATOM 2309 N N . TYR B 1 48 ? 53.164 37.587 17.258 1.00 49.69 471 TYR B N 1
ATOM 2310 C CA . TYR B 1 48 ? 52.423 38.840 17.190 1.00 50.77 471 TYR B CA 1
ATOM 2311 C C . TYR B 1 48 ? 53.247 39.998 17.744 1.00 55.59 471 TYR B C 1
ATOM 2312 O O . TYR B 1 48 ? 53.617 40.008 18.917 1.00 55.79 471 TYR B O 1
ATOM 2330 N N . HIS B 1 49 ? 53.526 40.975 16.889 1.00 57.61 472 HIS B N 1
ATOM 2331 C CA . HIS B 1 49 ? 54.312 42.134 17.284 1.00 59.32 472 HIS B CA 1
ATOM 2332 C C . HIS B 1 49 ? 53.403 43.183 17.921 1.00 60.49 472 HIS B C 1
ATOM 2333 O O . HIS B 1 49 ? 52.389 43.570 17.342 1.00 64.20 472 HIS B O 1
ATOM 2348 N N . LYS B 1 50 ? 53.772 43.643 19.112 1.00 63.55 473 LYS B N 1
ATOM 2349 C CA . LYS B 1 50 ? 52.915 44.538 19.890 1.00 67.74 473 LYS B CA 1
ATOM 2350 C C . LYS B 1 50 ? 52.810 45.938 19.284 1.00 65.13 473 LYS B C 1
ATOM 2351 O O . LYS B 1 50 ? 51.712 46.469 19.127 1.00 69.58 473 LYS B O 1
ATOM 2370 N N . GLU B 1 51 ? 53.947 46.540 18.957 1.00 61.73 474 GLU B N 1
ATOM 2371 C CA . GLU B 1 51 ? 53.955 47.870 18.356 1.00 65.21 474 GLU B CA 1
ATOM 2372 C C . GLU B 1 51 ? 53.449 47.853 16.913 1.00 64.09 474 GLU B C 1
ATOM 2373 O O . GLU B 1 51 ? 52.484 48.540 16.581 1.00 64.69 474 GLU B O 1
ATOM 2385 N N . GLU B 1 52 ? 54.105 47.078 16.057 1.00 63.82 475 GLU B N 1
ATOM 2386 C CA . GLU B 1 52 ? 53.664 46.921 14.675 1.00 61.84 475 GLU B CA 1
ATOM 2387 C C . GLU B 1 52 ? 52.218 46.430 14.611 1.00 64.19 475 GLU B C 1
ATOM 2388 O O . GLU B 1 52 ? 51.516 46.664 13.626 1.00 64.05 475 GLU B O 1
ATOM 2400 N N . ARG B 1 53 ? 51.780 45.747 15.666 1.00 64.94 476 ARG B N 1
ATOM 2401 C CA . ARG B 1 53 ? 50.417 45.226 15.746 1.00 64.78 476 ARG B CA 1
ATOM 2402 C C . ARG B 1 53 ? 50.039 44.413 14.509 1.00 62.88 476 ARG B C 1
ATOM 2403 O O . ARG B 1 53 ? 49.029 44.676 13.855 1.00 59.04 476 ARG B O 1
ATOM 2424 N N . VAL B 1 54 ? 50.867 43.424 14.195 1.00 59.33 477 VAL B N 1
ATOM 2425 C CA . VAL B 1 54 ? 50.574 42.481 13.127 1.00 53.77 477 VAL B CA 1
ATOM 2426 C C . VAL B 1 54 ? 51.208 41.139 13.452 1.00 51.59 477 VAL B C 1
ATOM 2427 O O . VAL B 1 54 ? 52.087 41.047 14.312 1.00 53.66 477 VAL B O 1
ATOM 2440 N N . TRP B 1 55 ? 50.752 40.096 12.770 1.00 48.90 478 TRP B N 1
ATOM 2441 C CA . TRP B 1 55 ? 51.399 38.799 12.861 1.00 48.53 478 TRP B CA 1
ATOM 2442 C C . TRP B 1 55 ? 52.581 38.783 11.904 1.00 43.91 478 TRP B C 1
ATOM 2443 O O . TRP B 1 55 ? 52.472 39.232 10.764 1.00 43.74 478 TRP B O 1
ATOM 2464 N N . ILE B 1 56 ? 53.716 38.284 12.377 1.00 45.93 479 ILE B N 1
ATOM 2465 C CA . ILE B 1 56 ? 54.904 38.194 11.544 1.00 50.28 479 ILE B CA 1
ATOM 2466 C C . ILE B 1 56 ? 55.579 36.845 11.732 1.00 48.66 479 ILE B C 1
ATOM 2467 O O . ILE B 1 56 ? 55.371 36.166 12.736 1.00 45.31 479 ILE B O 1
ATOM 2483 N N . THR B 1 57 ? 56.386 36.463 10.753 1.00 51.91 480 THR B N 1
ATOM 2484 C CA . THR B 1 57 ? 57.103 35.202 10.807 1.00 50.07 480 THR B CA 1
ATOM 2485 C C . THR B 1 57 ? 58.327 35.293 9.910 1.00 52.26 480 THR B C 1
ATOM 2486 O O . THR B 1 57 ? 58.311 35.987 8.894 1.00 49.62 480 THR B O 1
ATOM 2497 N N . ARG B 1 58 ? 59.390 34.598 10.295 1.00 53.94 481 ARG B N 1
ATOM 2498 C CA . ARG B 1 58 ? 60.601 34.567 9.493 1.00 55.45 481 ARG B CA 1
ATOM 2499 C C . ARG B 1 58 ? 60.256 34.001 8.127 1.00 52.94 481 ARG B C 1
ATOM 2500 O O . ARG B 1 58 ? 59.510 33.026 8.027 1.00 47.72 481 ARG B O 1
ATOM 2521 N N . ALA B 1 59 ? 60.782 34.618 7.075 1.00 53.10 482 ALA B N 1
ATOM 2522 C CA . ALA B 1 59 ? 60.616 34.080 5.735 1.00 54.37 482 ALA B CA 1
ATOM 2523 C C . ALA B 1 59 ? 61.309 32.727 5.688 1.00 54.53 482 ALA B C 1
ATOM 2524 O O . ALA B 1 59 ? 62.515 32.641 5.914 1.00 58.43 482 ALA B O 1
ATOM 2531 N N . PRO B 1 60 ? 60.550 31.657 5.414 1.00 51.74 483 PRO B N 1
ATOM 2532 C CA . PRO B 1 60 ? 61.158 30.323 5.432 1.00 54.46 483 PRO B CA 1
ATOM 2533 C C . PRO B 1 60 ? 62.316 30.212 4.448 1.00 59.83 483 PRO B C 1
ATOM 2534 O O . PRO B 1 60 ? 62.213 30.680 3.313 1.00 58.35 483 PRO B O 1
ATOM 2545 N N . GLY B 1 61 ? 63.413 29.608 4.891 1.00 63.38 484 GLY B N 1
ATOM 2546 C CA . GLY B 1 61 ? 64.593 29.462 4.060 1.00 60.66 484 GLY B CA 1
ATOM 2547 C C . GLY B 1 61 ? 65.529 30.648 4.190 1.00 63.87 484 GLY B C 1
ATOM 2548 O O . GLY B 1 61 ? 66.310 30.934 3.283 1.00 69.80 484 GLY B O 1
ATOM 2552 N N . MET B 1 62 ? 65.451 31.342 5.321 1.00 62.74 485 MET B N 1
ATOM 2553 C CA . MET B 1 62 ? 66.316 32.490 5.571 1.00 71.23 485 MET B CA 1
ATOM 2554 C C . MET B 1 62 ? 66.550 32.680 7.063 1.00 75.10 485 MET B C 1
ATOM 2555 O O . MET B 1 62 ? 65.631 33.024 7.807 1.00 75.27 485 MET B O 1
ATOM 2569 N N . GLU B 1 63 ? 67.786 32.451 7.495 1.00 78.10 486 GLU B N 1
ATOM 2570 C CA . GLU B 1 63 ? 68.165 32.683 8.882 1.00 84.40 486 GLU B CA 1
ATOM 2571 C C . GLU B 1 63 ? 68.505 34.157 9.080 1.00 86.51 486 GLU B C 1
ATOM 2572 O O . GLU B 1 63 ? 68.932 34.828 8.140 1.00 84.45 486 GLU B O 1
ATOM 2584 N N . PRO B 1 64 ? 68.308 34.669 10.304 1.00 89.98 487 PRO B N 1
ATOM 2585 C CA . PRO B 1 64 ? 68.588 36.074 10.626 1.00 91.12 487 PRO B CA 1
ATOM 2586 C C . PRO B 1 64 ? 70.034 36.472 10.341 1.00 96.11 487 PRO B C 1
ATOM 2587 O O . PRO B 1 64 ? 70.961 35.806 10.807 1.00 94.50 487 PRO B O 1
ATOM 2598 N N . THR B 1 65 ? 70.215 37.549 9.582 1.00 94.26 488 THR B N 1
ATOM 2599 C CA . THR B 1 65 ? 71.546 38.055 9.272 1.00 94.24 488 THR B CA 1
ATOM 2600 C C . THR B 1 65 ? 72.332 38.286 10.561 1.00 99.71 488 THR B C 1
ATOM 2601 O O . THR B 1 65 ? 73.475 37.845 10.694 1.00 100.05 488 THR B O 1
ATOM 2612 N N . MET B 1 66 ? 71.704 38.975 11.509 1.00 92.98 489 MET B N 1
ATOM 2613 C CA . MET B 1 66 ? 72.315 39.250 12.802 1.00 93.69 489 MET B CA 1
ATOM 2614 C C . MET B 1 66 ? 71.376 38.766 13.900 1.00 90.25 489 MET B C 1
ATOM 2615 O O . MET B 1 66 ? 70.158 38.889 13.779 1.00 89.94 489 MET B O 1
ATOM 2629 N N . LYS B 1 67 ? 71.938 38.213 14.970 1.00 86.85 490 LYS B N 1
ATOM 2630 C CA . LYS B 1 67 ? 71.121 37.718 16.070 1.00 88.28 490 LYS B CA 1
ATOM 2631 C C . LYS B 1 67 ? 71.832 37.851 17.415 1.00 92.76 490 LYS B C 1
ATOM 2632 O O . LYS B 1 67 ? 73.048 37.684 17.509 1.00 95.39 490 LYS B O 1
ATOM 2651 N N . THR B 1 68 ? 71.056 38.157 18.451 1.00 87.02 491 THR B N 1
ATOM 2652 C CA . THR B 1 68 ? 71.573 38.248 19.811 1.00 88.33 491 THR B CA 1
ATOM 2653 C C . THR B 1 68 ? 70.534 37.684 20.778 1.00 89.08 491 THR B C 1
ATOM 2654 O O . THR B 1 68 ? 69.665 36.909 20.377 1.00 88.96 491 THR B O 1
ATOM 2665 N N . ASN B 1 69 ? 70.622 38.070 22.047 1.00 84.25 492 ASN B N 1
ATOM 2666 C CA . ASN B 1 69 ? 69.671 37.606 23.052 1.00 90.87 492 ASN B CA 1
ATOM 2667 C C . ASN B 1 69 ? 68.500 38.566 23.248 1.00 92.94 492 ASN B C 1
ATOM 2668 O O . ASN B 1 69 ? 67.575 38.275 24.009 1.00 90.39 492 ASN B O 1
ATOM 2679 N N . THR B 1 70 ? 68.543 39.708 22.569 1.00 89.10 493 THR B N 1
ATOM 2680 C CA . THR B 1 70 ? 67.512 40.728 22.736 1.00 85.39 493 THR B CA 1
ATOM 2681 C C . THR B 1 70 ? 66.826 41.108 21.424 1.00 85.63 493 THR B C 1
ATOM 2682 O O . THR B 1 70 ? 65.737 41.685 21.437 1.00 83.14 493 THR B O 1
ATOM 2693 N N . TYR B 1 71 ? 67.451 40.786 20.295 1.00 83.98 494 TYR B N 1
ATOM 2694 C CA . TYR B 1 71 ? 66.911 41.176 18.998 1.00 79.76 494 TYR B CA 1
ATOM 2695 C C . TYR B 1 71 ? 67.505 40.332 17.876 1.00 84.67 494 TYR B C 1
ATOM 2696 O O . TYR B 1 71 ? 68.333 39.452 18.115 1.00 82.48 494 TYR B O 1
ATOM 2714 N N . GLU B 1 72 ? 67.073 40.615 16.651 1.00 84.15 495 GLU B N 1
ATOM 2715 C CA . GLU B 1 72 ? 67.611 39.964 15.464 1.00 80.77 495 GLU B CA 1
ATOM 2716 C C . GLU B 1 72 ? 67.168 40.713 14.213 1.00 77.93 495 GLU B C 1
ATOM 2717 O O . GLU B 1 72 ? 66.060 41.244 14.156 1.00 79.46 495 GLU B O 1
ATOM 2729 N N . ARG B 1 73 ? 68.043 40.760 13.215 1.00 80.54 496 ARG B N 1
ATOM 2730 C CA . ARG B 1 73 ? 67.708 41.365 11.934 1.00 78.03 496 ARG B CA 1
ATOM 2731 C C . ARG B 1 73 ? 67.478 40.264 10.908 1.00 81.86 496 ARG B C 1
ATOM 2732 O O . ARG B 1 73 ? 68.067 39.188 11.004 1.00 84.85 496 ARG B O 1
ATOM 2736 N N . GLY B 1 74 ? 66.617 40.532 9.932 1.00 80.95 497 GLY B N 1
ATOM 2737 C CA . GLY B 1 74 ? 66.316 39.554 8.903 1.00 75.16 497 GLY B CA 1
ATOM 2738 C C . GLY B 1 74 ? 65.030 39.865 8.163 1.00 70.48 497 GLY B C 1
ATOM 2739 O O . GLY B 1 74 ? 64.373 40.870 8.435 1.00 69.77 497 GLY B O 1
ATOM 2743 N N . THR B 1 75 ? 64.673 38.995 7.224 1.00 69.44 498 THR B N 1
ATOM 2744 C CA . THR B 1 75 ? 63.473 39.181 6.418 1.00 64.62 498 THR B CA 1
ATOM 2745 C C . THR B 1 75 ? 62.296 38.397 6.993 1.00 61.65 498 THR B C 1
ATOM 2746 O O . THR B 1 75 ? 62.395 37.192 7.227 1.00 59.03 498 THR B O 1
ATOM 2757 N N . TYR B 1 76 ? 61.183 39.089 7.215 1.00 59.56 499 TYR B N 1
ATOM 2758 C CA . TYR B 1 76 ? 59.988 38.466 7.772 1.00 54.19 499 TYR B CA 1
ATOM 2759 C C . TYR B 1 76 ? 58.761 38.793 6.933 1.00 56.59 499 TYR B C 1
ATOM 2760 O O . TYR B 1 76 ? 58.676 39.861 6.328 1.00 57.44 499 TYR B O 1
ATOM 2778 N N . TYR B 1 77 ? 57.810 37.867 6.903 1.00 52.63 500 TYR B N 1
ATOM 2779 C CA . TYR B 1 77 ? 56.517 38.129 6.291 1.00 48.33 500 TYR B CA 1
ATOM 2780 C C . TYR B 1 77 ? 55.606 38.825 7.300 1.00 45.50 500 TYR B C 1
ATOM 2781 O O . TYR B 1 77 ? 55.556 38.447 8.471 1.00 49.83 500 TYR B O 1
ATOM 2799 N N . PHE B 1 78 ? 54.899 39.848 6.836 1.00 42.42 501 PHE B N 1
ATOM 2800 C CA . PHE B 1 78 ? 53.939 40.579 7.650 1.00 45.36 501 PHE B CA 1
ATOM 2801 C C . PHE B 1 78 ? 52.555 40.369 7.061 1.00 49.83 501 PHE B C 1
ATOM 2802 O O . PHE B 1 78 ? 52.364 40.542 5.855 1.00 49.67 501 PHE B O 1
ATOM 2819 N N . PHE B 1 79 ? 51.585 40.004 7.893 1.00 48.17 502 PHE B N 1
ATOM 2820 C CA . PHE B 1 79 ? 50.222 39.842 7.402 1.00 44.54 502 PHE B CA 1
ATOM 2821 C C . PHE B 1 79 ? 49.468 41.169 7.392 1.00 47.44 502 PHE B C 1
ATOM 2822 O O . PHE B 1 79 ? 49.305 41.817 8.426 1.00 45.27 502 PHE B O 1
ATOM 2839 N N . ASP B 1 80 ? 49.010 41.555 6.206 1.00 49.15 503 ASP B N 1
ATOM 2840 C CA . ASP B 1 80 ? 48.231 42.768 6.022 1.00 46.46 503 ASP B CA 1
ATOM 2841 C C . ASP B 1 80 ? 46.752 42.410 5.947 1.00 46.32 503 ASP B C 1
ATOM 2842 O O . ASP B 1 80 ? 46.266 41.963 4.906 1.00 48.23 503 ASP B O 1
ATOM 2851 N N . CYS B 1 81 ? 46.039 42.604 7.052 1.00 45.82 504 CYS B N 1
ATOM 2852 C CA . CYS B 1 81 ? 44.636 42.214 7.132 1.00 48.11 504 CYS B CA 1
ATOM 2853 C C . CYS B 1 81 ? 43.744 43.109 6.275 1.00 48.61 504 CYS B C 1
ATOM 2854 O O . CYS B 1 81 ? 42.652 42.706 5.877 1.00 48.99 504 CYS B O 1
ATOM 2862 N N . LEU B 1 82 ? 44.211 44.318 5.986 1.00 48.89 505 LEU B N 1
ATOM 2863 C CA . LEU B 1 82 ? 43.429 45.257 5.188 1.00 48.57 505 LEU B CA 1
ATOM 2864 C C . LEU B 1 82 ? 43.320 44.810 3.732 1.00 48.68 505 LEU B C 1
ATOM 2865 O O . LEU B 1 82 ? 42.262 44.940 3.114 1.00 46.93 505 LEU B O 1
ATOM 2881 N N . ASN B 1 83 ? 44.408 44.275 3.188 1.00 44.44 506 ASN B N 1
ATOM 2882 C CA . ASN B 1 83 ? 44.407 43.797 1.809 1.00 51.12 506 ASN B CA 1
ATOM 2883 C C . ASN B 1 83 ? 44.486 42.274 1.720 1.00 51.11 506 ASN B C 1
ATOM 2884 O O . ASN B 1 83 ? 44.619 41.715 0.631 1.00 49.27 506 ASN B O 1
ATOM 2895 N N . TRP B 1 84 ? 44.395 41.614 2.872 1.00 46.83 507 TRP B N 1
ATOM 2896 C CA . TRP B 1 84 ? 44.354 40.157 2.935 1.00 42.89 507 TRP B CA 1
ATOM 2897 C C . TRP B 1 84 ? 45.505 39.532 2.156 1.00 41.73 507 TRP B C 1
ATOM 2898 O O . TRP B 1 84 ? 45.297 38.742 1.237 1.00 44.16 507 TRP B O 1
ATOM 2919 N N . ARG B 1 85 ? 46.724 39.893 2.534 1.00 45.63 508 ARG B N 1
ATOM 2920 C CA . ARG B 1 85 ? 47.907 39.392 1.854 1.00 47.15 508 ARG B CA 1
ATOM 2921 C C . ARG B 1 85 ? 49.096 39.315 2.802 1.00 50.61 508 ARG B C 1
ATOM 2922 O O . ARG B 1 85 ? 49.058 39.827 3.922 1.00 41.06 508 ARG B O 1
ATOM 2943 N N . LYS B 1 86 ? 50.157 38.675 2.329 1.00 53.49 509 LYS B N 1
ATOM 2944 C CA . LYS B 1 86 ? 51.369 38.498 3.107 1.00 48.84 509 LYS B CA 1
ATOM 2945 C C . LYS B 1 86 ? 52.512 39.189 2.370 1.00 52.73 509 LYS B C 1
ATOM 2946 O O . LYS B 1 86 ? 52.767 38.899 1.201 1.00 48.08 509 LYS B O 1
ATOM 2965 N N . VAL B 1 87 ? 53.188 40.111 3.050 1.00 51.01 510 VAL B N 1
ATOM 2966 C CA . VAL B 1 87 ? 54.260 40.889 2.434 1.00 51.69 510 VAL B CA 1
ATOM 2967 C C . VAL B 1 87 ? 55.560 40.733 3.215 1.00 51.50 510 VAL B C 1
ATOM 2968 O O . VAL B 1 87 ? 55.555 40.724 4.443 1.00 48.18 510 VAL B O 1
ATOM 2981 N N . ALA B 1 88 ? 56.673 40.613 2.498 1.00 51.94 511 ALA B N 1
ATOM 2982 C CA . ALA B 1 88 ? 57.974 40.433 3.132 1.00 55.02 511 ALA B CA 1
ATOM 2983 C C . ALA B 1 88 ? 58.698 41.765 3.287 1.00 61.66 511 ALA B C 1
ATOM 2984 O O . ALA B 1 88 ? 58.630 42.626 2.410 1.00 60.02 511 ALA B O 1
ATOM 2991 N N . LYS B 1 89 ? 59.393 41.926 4.409 1.00 62.00 512 LYS B N 1
ATOM 2992 C CA . LYS B 1 89 ? 60.114 43.159 4.701 1.00 66.21 512 LYS B CA 1
ATOM 2993 C C . LYS B 1 89 ? 61.302 42.876 5.611 1.00 69.88 512 LYS B C 1
ATOM 2994 O O . LYS B 1 89 ? 61.165 42.173 6.613 1.00 64.30 512 LYS B O 1
ATOM 3013 N N . GLU B 1 90 ? 62.467 43.419 5.264 1.00 72.33 513 GLU B N 1
ATOM 3014 C CA . GLU B 1 90 ? 63.617 43.369 6.159 1.00 68.66 513 GLU B CA 1
ATOM 3015 C C . GLU B 1 90 ? 63.263 44.196 7.382 1.00 71.84 513 GLU B C 1
ATOM 3016 O O . GLU B 1 90 ? 62.775 45.319 7.253 1.00 74.45 513 GLU B O 1
ATOM 3028 N N . PHE B 1 91 ? 63.506 43.645 8.566 1.00 70.41 514 PHE B N 1
ATOM 3029 C CA . PHE B 1 91 ? 62.966 44.228 9.787 1.00 66.96 514 PHE B CA 1
ATOM 3030 C C . PHE B 1 91 ? 63.877 44.014 10.992 1.00 74.23 514 PHE B C 1
ATOM 3031 O O . PHE B 1 91 ? 64.577 43.005 11.091 1.00 73.98 514 PHE B O 1
ATOM 3048 N N . HIS B 1 92 ? 63.861 44.984 11.901 1.00 72.92 515 HIS B N 1
ATOM 3049 C CA . HIS B 1 92 ? 64.616 44.905 13.144 1.00 73.03 515 HIS B CA 1
ATOM 3050 C C . HIS B 1 92 ? 63.701 44.358 14.233 1.00 70.27 515 HIS B C 1
ATOM 3051 O O . HIS B 1 92 ? 62.863 45.082 14.771 1.00 67.06 515 HIS B O 1
ATOM 3066 N N . LEU B 1 93 ? 63.857 43.076 14.548 1.00 70.47 516 LEU B N 1
ATOM 3067 C CA . LEU B 1 93 ? 62.952 42.402 15.472 1.00 70.46 516 LEU B CA 1
ATOM 3068 C C . LEU B 1 93 ? 63.509 42.331 16.888 1.00 71.89 516 LEU B C 1
ATOM 3069 O O . LEU B 1 93 ? 64.557 41.733 17.125 1.00 74.26 516 LEU B O 1
ATOM 3085 N N . GLU B 1 94 ? 62.788 42.939 17.825 1.00 72.55 517 GLU B N 1
ATOM 3086 C CA . GLU B 1 94 ? 63.163 42.921 19.233 1.00 70.19 517 GLU B CA 1
ATOM 3087 C C . GLU B 1 94 ? 62.240 41.966 19.984 1.00 68.91 517 GLU B C 1
ATOM 3088 O O . GLU B 1 94 ? 61.032 42.189 20.057 1.00 70.54 517 GLU B O 1
ATOM 3100 N N . TYR B 1 95 ? 62.813 40.907 20.547 1.00 69.42 518 TYR B N 1
ATOM 3101 C CA . TYR B 1 95 ? 62.026 39.821 21.130 1.00 67.63 518 TYR B CA 1
ATOM 3102 C C . TYR B 1 95 ? 60.993 40.278 22.159 1.00 69.05 518 TYR B C 1
ATOM 3103 O O . TYR B 1 95 ? 59.914 39.694 22.260 1.00 66.14 518 TYR B O 1
ATOM 3121 N N . ASP B 1 96 ? 61.320 41.313 22.925 1.00 73.94 519 ASP B N 1
ATOM 3122 C CA . ASP B 1 96 ? 60.436 41.765 23.995 1.00 74.69 519 ASP B CA 1
ATOM 3123 C C . ASP B 1 96 ? 59.158 42.401 23.444 1.00 74.37 519 ASP B C 1
ATOM 3124 O O . ASP B 1 96 ? 58.225 42.682 24.196 1.00 75.90 519 ASP B O 1
ATOM 3133 N N . LYS B 1 97 ? 59.118 42.624 22.133 1.00 73.03 520 LYS B N 1
ATOM 3134 C CA . LYS B 1 97 ? 57.944 43.206 21.490 1.00 74.41 520 LYS B CA 1
ATOM 3135 C C . LYS B 1 97 ? 57.020 42.132 20.916 1.00 71.01 520 LYS B C 1
ATOM 3136 O O . LYS B 1 97 ? 56.184 42.420 20.059 1.00 70.20 520 LYS B O 1
ATOM 3155 N N . LEU B 1 98 ? 57.171 40.899 21.389 1.00 66.74 521 LEU B N 1
ATOM 3156 C CA . LEU B 1 98 ? 56.355 39.790 20.908 1.00 62.88 521 LEU B CA 1
ATOM 3157 C C . LEU B 1 98 ? 55.499 39.212 22.027 1.00 66.00 521 LEU B C 1
ATOM 3158 O O . LEU B 1 98 ? 55.988 38.963 23.129 1.00 72.70 521 LEU B O 1
ATOM 3174 N N . GLU B 1 99 ? 54.220 39.000 21.738 1.00 63.96 522 GLU B N 1
ATOM 3175 C CA . GLU B 1 99 ? 53.316 38.390 22.703 1.00 65.09 522 GLU B CA 1
ATOM 3176 C C . GLU B 1 99 ? 53.775 36.974 23.024 1.00 65.83 522 GLU B C 1
ATOM 3177 O O . GLU B 1 99 ? 54.435 36.325 22.212 1.00 61.05 522 GLU B O 1
ATOM 3189 N N . GLU B 1 100 ? 53.426 36.499 24.214 1.00 69.30 523 GLU B N 1
ATOM 3190 C CA . GLU B 1 100 ? 53.760 35.140 24.611 1.00 69.50 523 GLU B CA 1
ATOM 3191 C C . GLU B 1 100 ? 52.743 34.172 24.021 1.00 66.26 523 GLU B C 1
ATOM 3192 O O . GLU B 1 100 ? 51.675 34.585 23.567 1.00 58.59 523 GLU B O 1
ATOM 3204 N N . ARG B 1 101 ? 53.081 32.885 24.028 1.00 61.90 524 ARG B N 1
ATOM 3205 C CA . ARG B 1 101 ? 52.198 31.861 23.486 1.00 53.33 524 ARG B CA 1
ATOM 3206 C C . ARG B 1 101 ? 50.787 32.028 24.043 1.00 54.43 524 ARG B C 1
ATOM 3207 O O . ARG B 1 101 ? 50.598 32.072 25.257 1.00 62.03 524 ARG B O 1
ATOM 3228 N N . PRO B 1 102 ? 49.789 32.133 23.153 1.00 60.89 525 PRO B N 1
ATOM 3229 C CA . PRO B 1 102 ? 48.395 32.295 23.580 1.00 58.15 525 PRO B CA 1
ATOM 3230 C C . PRO B 1 102 ? 47.955 31.226 24.575 1.00 62.30 525 PRO B C 1
ATOM 3231 O O . PRO B 1 102 ? 48.387 30.078 24.473 1.00 58.04 525 PRO B O 1
ATOM 3242 N N . HIS B 1 103 ? 47.107 31.616 25.524 1.00 69.12 526 HIS B N 1
ATOM 3243 C CA . HIS B 1 103 ? 46.587 30.702 26.539 1.00 71.40 526 HIS B CA 1
ATOM 3244 C C . HIS B 1 103 ? 47.692 30.253 27.490 1.00 74.85 526 HIS B C 1
ATOM 3245 O O . HIS B 1 103 ? 47.686 30.598 28.672 1.00 72.32 526 HIS B O 1
ATOM 3260 N N . GLY C 1 2 ? 20.493 51.160 4.241 1.00 61.16 425 GLY C N 1
ATOM 3261 C CA . GLY C 1 2 ? 20.003 51.167 2.874 1.00 53.63 425 GLY C CA 1
ATOM 3262 C C . GLY C 1 2 ? 19.101 49.982 2.582 1.00 56.89 425 GLY C C 1
ATOM 3263 O O . GLY C 1 2 ? 18.805 49.185 3.476 1.00 57.15 425 GLY C O 1
ATOM 3266 N N . PRO C 1 3 ? 18.663 49.852 1.321 1.00 53.74 426 PRO C N 1
ATOM 3267 C CA . PRO C 1 3 ? 17.764 48.773 0.893 1.00 57.55 426 PRO C CA 1
ATOM 3268 C C . PRO C 1 3 ? 18.399 47.385 0.992 1.00 59.12 426 PRO C C 1
ATOM 3269 O O . PRO C 1 3 ? 17.677 46.389 1.067 1.00 56.94 426 PRO C O 1
ATOM 3280 N N . HIS C 1 4 ? 19.728 47.324 0.992 1.00 51.32 427 HIS C N 1
ATOM 3281 C CA . HIS C 1 4 ? 20.431 46.047 1.041 1.00 54.10 427 HIS C CA 1
ATOM 3282 C C . HIS C 1 4 ? 21.460 46.004 2.171 1.00 54.29 427 HIS C C 1
ATOM 3283 O O . HIS C 1 4 ? 22.565 45.492 1.980 1.00 45.47 427 HIS C O 1
ATOM 3298 N N . MET C 1 5 ? 21.099 46.535 3.339 1.00 44.80 428 MET C N 1
ATOM 3299 C CA . MET C 1 5 ? 22.013 46.578 4.477 1.00 39.45 428 MET C CA 1
ATOM 3300 C C . MET C 1 5 ? 23.307 47.294 4.102 1.00 44.71 428 MET C C 1
ATOM 3301 O O . MET C 1 5 ? 24.395 46.902 4.531 1.00 39.26 428 MET C O 1
ATOM 3315 N N . ASP C 1 6 ? 23.181 48.346 3.301 1.00 46.59 429 ASP C N 1
ATOM 3316 C CA . ASP C 1 6 ? 24.337 49.074 2.796 1.00 43.40 429 ASP C CA 1
ATOM 3317 C C . ASP C 1 6 ? 25.135 49.728 3.919 1.00 43.53 429 ASP C C 1
ATOM 3318 O O . ASP C 1 6 ? 26.366 49.713 3.909 1.00 44.37 429 ASP C O 1
ATOM 3327 N N . LYS C 1 7 ? 24.431 50.308 4.884 1.00 45.18 430 LYS C N 1
ATOM 3328 C CA . LYS C 1 7 ? 25.086 50.993 5.989 1.00 41.35 430 LYS C CA 1
ATOM 3329 C C . LYS C 1 7 ? 25.964 50.022 6.769 1.00 40.89 430 LYS C C 1
ATOM 3330 O O . LYS C 1 7 ? 27.116 50.330 7.088 1.00 41.02 430 LYS C O 1
ATOM 3334 N N . LEU C 1 8 ? 25.416 48.849 7.069 1.00 37.41 431 LEU C N 1
ATOM 3335 C CA . LEU C 1 8 ? 26.133 47.848 7.851 1.00 42.29 431 LEU C CA 1
ATOM 3336 C C . LEU C 1 8 ? 27.372 47.350 7.116 1.00 40.83 431 LEU C C 1
ATOM 3337 O O . LEU C 1 8 ? 28.416 47.121 7.726 1.00 38.48 431 LEU C O 1
ATOM 3353 N N . ALA C 1 9 ? 27.251 47.182 5.803 1.00 44.06 432 ALA C N 1
ATOM 3354 C CA . ALA C 1 9 ? 28.363 46.702 4.992 1.00 38.65 432 ALA C CA 1
ATOM 3355 C C . ALA C 1 9 ? 29.509 47.706 4.999 1.00 38.96 432 ALA C C 1
ATOM 3356 O O . ALA C 1 9 ? 30.673 47.331 5.132 1.00 43.35 432 ALA C O 1
ATOM 3363 N N . ALA C 1 10 ? 29.172 48.983 4.860 1.00 35.22 433 ALA C N 1
ATOM 3364 C CA . ALA C 1 10 ? 30.175 50.038 4.785 1.00 37.18 433 ALA C CA 1
ATOM 3365 C C . ALA C 1 10 ? 30.925 50.189 6.105 1.00 42.74 433 ALA C C 1
ATOM 3366 O O . ALA C 1 10 ? 32.141 50.382 6.124 1.00 43.00 433 ALA C O 1
ATOM 3373 N N . ILE C 1 11 ? 30.197 50.101 7.212 1.00 41.77 434 ILE C N 1
ATOM 3374 C CA . ILE C 1 11 ? 30.800 50.269 8.528 1.00 40.40 434 ILE C CA 1
ATOM 3375 C C . ILE C 1 11 ? 31.669 49.074 8.897 1.00 39.15 434 ILE C C 1
ATOM 3376 O O . ILE C 1 11 ? 32.719 49.229 9.518 1.00 40.98 434 ILE C O 1
ATOM 3392 N N . LYS C 1 12 ? 31.230 47.882 8.507 1.00 38.13 435 LYS C N 1
ATOM 3393 C CA . LYS C 1 12 ? 31.964 46.664 8.822 1.00 37.89 435 LYS C CA 1
ATOM 3394 C C . LYS C 1 12 ? 33.166 46.454 7.901 1.00 38.70 435 LYS C C 1
ATOM 3395 O O . LYS C 1 12 ? 34.264 46.149 8.364 1.00 33.83 435 LYS C O 1
ATOM 3414 N N . LEU C 1 13 ? 32.957 46.620 6.598 1.00 39.09 436 LEU C N 1
ATOM 3415 C CA . LEU C 1 13 ? 33.983 46.272 5.617 1.00 43.09 436 LEU C CA 1
ATOM 3416 C C . LEU C 1 13 ? 34.580 47.477 4.885 1.00 43.32 436 LEU C C 1
ATOM 3417 O O . LEU C 1 13 ? 35.478 47.319 4.058 1.00 42.00 436 LEU C O 1
ATOM 3433 N N . GLY C 1 14 ? 34.090 48.674 5.190 1.00 40.24 437 GLY C N 1
ATOM 3434 C CA . GLY C 1 14 ? 34.504 49.867 4.471 1.00 44.40 437 GLY C CA 1
ATOM 3435 C C . GLY C 1 14 ? 36.002 50.101 4.458 1.00 44.47 437 GLY C C 1
ATOM 3436 O O . GLY C 1 14 ? 36.550 50.607 3.478 1.00 46.32 437 GLY C O 1
ATOM 3440 N N . ARG C 1 15 ? 36.664 49.730 5.549 1.00 37.88 438 ARG C N 1
ATOM 3441 C CA . ARG C 1 15 ? 38.085 50.009 5.723 1.00 39.22 438 ARG C CA 1
ATOM 3442 C C . ARG C 1 15 ? 38.984 49.038 4.962 1.00 41.07 438 ARG C C 1
ATOM 3443 O O . ARG C 1 15 ? 40.160 49.323 4.740 1.00 41.35 438 ARG C O 1
ATOM 3464 N N . TYR C 1 16 ? 38.441 47.890 4.572 1.00 39.70 439 TYR C N 1
ATOM 3465 C CA . TYR C 1 16 ? 39.249 46.846 3.949 1.00 43.19 439 TYR C CA 1
ATOM 3466 C C . TYR C 1 16 ? 39.341 46.997 2.432 1.00 42.36 439 TYR C C 1
ATOM 3467 O O . TYR C 1 16 ? 38.407 47.469 1.782 1.00 41.63 439 TYR C O 1
ATOM 3485 N N . GLY C 1 17 ? 40.480 46.593 1.880 1.00 39.33 440 GLY C N 1
ATOM 3486 C CA . GLY C 1 17 ? 40.688 46.616 0.445 1.00 40.43 440 GLY C CA 1
ATOM 3487 C C . GLY C 1 17 ? 39.798 45.612 -0.261 1.00 42.04 440 GLY C C 1
ATOM 3488 O O . GLY C 1 17 ? 39.252 44.700 0.362 1.00 37.30 440 GLY C O 1
ATOM 3492 N N . GLU C 1 18 ? 39.654 45.781 -1.571 1.00 41.54 441 GLU C N 1
ATOM 3493 C CA . GLU C 1 18 ? 38.762 44.939 -2.359 1.00 39.66 441 GLU C CA 1
ATOM 3494 C C . GLU C 1 18 ? 39.174 43.467 -2.351 1.00 36.84 441 GLU C C 1
ATOM 3495 O O . GLU C 1 18 ? 38.328 42.587 -2.502 1.00 36.56 441 GLU C O 1
ATOM 3507 N N . ASP C 1 19 ? 40.465 43.198 -2.175 1.00 35.26 442 ASP C N 1
ATOM 3508 C CA . ASP C 1 19 ? 40.955 41.823 -2.166 1.00 34.03 442 ASP C CA 1
ATOM 3509 C C . ASP C 1 19 ? 40.317 41.022 -1.043 1.00 42.08 442 ASP C C 1
ATOM 3510 O O . ASP C 1 19 ? 40.051 39.828 -1.198 1.00 41.65 442 ASP C O 1
ATOM 3519 N N . LEU C 1 20 ? 40.076 41.674 0.090 1.00 42.29 443 LEU C N 1
ATOM 3520 C CA . LEU C 1 20 ? 39.362 41.031 1.176 1.00 33.48 443 LEU C CA 1
ATOM 3521 C C . LEU C 1 20 ? 37.928 40.765 0.749 1.00 36.19 443 LEU C C 1
ATOM 3522 O O . LEU C 1 20 ? 37.381 39.695 1.011 1.00 41.36 443 LEU C O 1
ATOM 3538 N N . LEU C 1 21 ? 37.317 41.751 0.099 1.00 33.28 444 LEU C N 1
ATOM 3539 C CA . LEU C 1 21 ? 35.928 41.632 -0.322 1.00 35.62 444 LEU C CA 1
ATOM 3540 C C . LEU C 1 21 ? 35.734 40.414 -1.219 1.00 38.61 444 LEU C C 1
ATOM 3541 O O . LEU C 1 21 ? 34.791 39.642 -1.031 1.00 35.62 444 LEU C O 1
ATOM 3557 N N . PHE C 1 22 ? 36.629 40.244 -2.190 1.00 35.36 445 PHE C N 1
ATOM 3558 C CA . PHE C 1 22 ? 36.534 39.126 -3.124 1.00 39.71 445 PHE C CA 1
ATOM 3559 C C . PHE C 1 22 ? 36.800 37.798 -2.422 1.00 35.31 445 PHE C C 1
ATOM 3560 O O . PHE C 1 22 ? 36.152 36.792 -2.716 1.00 32.06 445 PHE C O 1
ATOM 3577 N N . TYR C 1 23 ? 37.752 37.793 -1.495 1.00 36.88 446 TYR C N 1
ATOM 3578 C CA . TYR C 1 23 ? 38.011 36.597 -0.705 1.00 38.50 446 TYR C CA 1
ATOM 3579 C C . TYR C 1 23 ? 36.721 36.161 -0.021 1.00 34.77 446 TYR C C 1
ATOM 3580 O O . TYR C 1 23 ? 36.320 35.001 -0.108 1.00 33.27 446 TYR C O 1
ATOM 3598 N N . LEU C 1 24 ? 36.062 37.101 0.645 1.00 35.95 447 LEU C N 1
ATOM 3599 C CA . LEU C 1 24 ? 34.817 36.796 1.334 1.00 39.13 447 LEU C CA 1
ATOM 3600 C C . LEU C 1 24 ? 33.761 36.335 0.338 1.00 35.99 447 LEU C C 1
ATOM 3601 O O . LEU C 1 24 ? 33.092 35.326 0.558 1.00 36.32 447 LEU C O 1
ATOM 3617 N N . TYR C 1 25 ? 33.616 37.065 -0.762 1.00 33.26 448 TYR C N 1
ATOM 3618 C CA . TYR C 1 25 ? 32.581 36.736 -1.734 1.00 32.13 448 TYR C CA 1
ATOM 3619 C C . TYR C 1 25 ? 32.719 35.310 -2.263 1.00 32.40 448 TYR C C 1
ATOM 3620 O O . TYR C 1 25 ? 31.719 34.624 -2.474 1.00 34.46 448 TYR C O 1
ATOM 3638 N N . TYR C 1 26 ? 33.955 34.866 -2.474 1.00 34.15 449 TYR C N 1
ATOM 3639 C CA . TYR C 1 26 ? 34.198 33.550 -3.065 1.00 37.37 449 TYR C CA 1
ATOM 3640 C C . TYR C 1 26 ? 34.565 32.462 -2.053 1.00 36.19 449 TYR C C 1
ATOM 3641 O O . TYR C 1 26 ? 34.742 31.306 -2.427 1.00 35.45 449 TYR C O 1
ATOM 3659 N N . MET C 1 27 ? 34.669 32.814 -0.776 1.00 38.16 450 MET C N 1
ATOM 3660 C CA . MET C 1 27 ? 35.083 31.837 0.229 1.00 37.68 450 MET C CA 1
ATOM 3661 C C . MET C 1 27 ? 33.966 30.864 0.599 1.00 34.61 450 MET C C 1
ATOM 3662 O O . MET C 1 27 ? 34.222 29.681 0.825 1.00 33.80 450 MET C O 1
ATOM 3676 N N . ASN C 1 28 ? 32.734 31.361 0.657 1.00 35.84 451 ASN C N 1
ATOM 3677 C CA . ASN C 1 28 ? 31.627 30.589 1.211 1.00 34.67 451 ASN C CA 1
ATOM 3678 C C . ASN C 1 28 ? 31.977 30.146 2.633 1.00 35.49 451 ASN C C 1
ATOM 3679 O O . ASN C 1 28 ? 31.847 28.977 2.991 1.00 36.29 451 ASN C O 1
ATOM 3690 N N . GLY C 1 29 ? 32.431 31.103 3.436 1.00 33.71 452 GLY C N 1
ATOM 3691 C CA . GLY C 1 29 ? 32.856 30.838 4.800 1.00 38.90 452 GLY C CA 1
ATOM 3692 C C . GLY C 1 29 ? 31.802 30.143 5.642 1.00 36.57 452 GLY C C 1
ATOM 3693 O O . GLY C 1 29 ? 32.123 29.293 6.477 1.00 32.65 452 GLY C O 1
ATOM 3697 N N . GLY C 1 30 ? 30.542 30.509 5.431 1.00 37.37 453 GLY C N 1
ATOM 3698 C CA . GLY C 1 30 ? 29.439 29.868 6.121 1.00 31.64 453 GLY C CA 1
ATOM 3699 C C . GLY C 1 30 ? 29.458 28.367 5.901 1.00 37.79 453 GLY C C 1
ATOM 3700 O O . GLY C 1 30 ? 29.368 27.593 6.855 1.00 39.97 453 GLY C O 1
ATOM 3704 N N . ASP C 1 31 ? 29.581 27.955 4.642 1.00 34.32 454 ASP C N 1
ATOM 3705 C CA . ASP C 1 31 ? 29.630 26.537 4.304 1.00 35.97 454 ASP C CA 1
ATOM 3706 C C . ASP C 1 31 ? 30.907 25.895 4.830 1.00 35.25 454 ASP C C 1
ATOM 3707 O O . ASP C 1 31 ? 30.882 24.790 5.369 1.00 38.05 454 ASP C O 1
ATOM 3716 N N . VAL C 1 32 ? 32.026 26.588 4.667 1.00 32.82 455 VAL C N 1
ATOM 3717 C CA . VAL C 1 32 ? 33.310 26.053 5.096 1.00 36.60 455 VAL C CA 1
ATOM 3718 C C . VAL C 1 32 ? 33.296 25.730 6.586 1.00 38.21 455 VAL C C 1
ATOM 3719 O O . VAL C 1 32 ? 33.695 24.642 6.996 1.00 35.18 455 VAL C O 1
ATOM 3732 N N . LEU C 1 33 ? 32.832 26.679 7.392 1.00 37.94 456 LEU C N 1
ATOM 3733 C CA . LEU C 1 33 ? 32.840 26.512 8.839 1.00 40.02 456 LEU C CA 1
ATOM 3734 C C . LEU C 1 33 ? 31.801 25.496 9.299 1.00 39.90 456 LEU C C 1
ATOM 3735 O O . LEU C 1 33 ? 32.031 24.762 10.261 1.00 34.07 456 LEU C O 1
ATOM 3751 N N . GLN C 1 34 ? 30.661 25.446 8.616 1.00 38.15 457 GLN C N 1
ATOM 3752 C CA . GLN C 1 34 ? 29.642 24.459 8.948 1.00 40.65 457 GLN C CA 1
ATOM 3753 C C . GLN C 1 34 ? 30.178 23.048 8.735 1.00 40.34 457 GLN C C 1
ATOM 3754 O O . GLN C 1 34 ? 29.929 22.152 9.543 1.00 39.36 457 GLN C O 1
ATOM 3768 N N . LEU C 1 35 ? 30.919 22.852 7.649 1.00 39.90 458 LEU C N 1
ATOM 3769 C CA . LEU C 1 35 ? 31.485 21.542 7.349 1.00 42.70 458 LEU C CA 1
ATOM 3770 C C . LEU C 1 35 ? 32.552 21.171 8.375 1.00 41.39 458 LEU C C 1
ATOM 3771 O O . LEU C 1 35 ? 32.628 20.026 8.818 1.00 44.24 458 LEU C O 1
ATOM 3787 N N . LEU C 1 36 ? 33.374 22.145 8.749 1.00 38.59 459 LEU C N 1
ATOM 3788 C CA . LEU C 1 36 ? 34.419 21.929 9.740 1.00 40.50 459 LEU C CA 1
ATOM 3789 C C . LEU C 1 36 ? 33.800 21.443 11.046 1.00 42.00 459 LEU C C 1
ATOM 3790 O O . LEU C 1 36 ? 34.302 20.513 11.675 1.00 43.33 459 LEU C O 1
ATOM 3806 N N . ALA C 1 37 ? 32.704 22.077 11.446 1.00 41.35 460 ALA C N 1
ATOM 3807 C CA . ALA C 1 37 ? 32.009 21.706 12.671 1.00 38.49 460 ALA C CA 1
ATOM 3808 C C . ALA C 1 37 ? 31.421 20.301 12.565 1.00 42.99 460 ALA C C 1
ATOM 3809 O O . ALA C 1 37 ? 31.457 19.535 13.525 1.00 42.93 460 ALA C O 1
ATOM 3816 N N . ALA C 1 38 ? 30.882 19.964 11.398 1.00 39.02 461 ALA C N 1
ATOM 3817 C CA . ALA C 1 38 ? 30.266 18.656 11.197 1.00 42.15 461 ALA C CA 1
ATOM 3818 C C . ALA C 1 38 ? 31.298 17.538 11.310 1.00 44.56 461 ALA C C 1
ATOM 3819 O O . ALA C 1 38 ? 31.029 16.494 11.901 1.00 47.37 461 ALA C O 1
ATOM 3826 N N . VAL C 1 39 ? 32.478 17.761 10.741 1.00 41.54 462 VAL C N 1
ATOM 3827 C CA . VAL C 1 39 ? 33.541 16.764 10.787 1.00 46.68 462 VAL C CA 1
ATOM 3828 C C . VAL C 1 39 ? 33.970 16.521 12.228 1.00 46.15 462 VAL C C 1
ATOM 3829 O O . VAL C 1 39 ? 34.140 15.378 12.649 1.00 49.17 462 VAL C O 1
ATOM 3842 N N . GLU C 1 40 ? 34.139 17.602 12.982 1.00 44.44 463 GLU C N 1
ATOM 3843 C CA . GLU C 1 40 ? 34.513 17.502 14.386 1.00 45.57 463 GLU C CA 1
ATOM 3844 C C . GLU C 1 40 ? 33.435 16.778 15.188 1.00 47.71 463 GLU C C 1
ATOM 3845 O O . GLU C 1 40 ? 33.722 15.818 15.900 1.00 50.53 463 GLU C O 1
ATOM 3857 N N . LEU C 1 41 ? 32.196 17.242 15.067 1.00 43.82 464 LEU C N 1
ATOM 3858 C CA . LEU C 1 41 ? 31.080 16.630 15.777 1.00 46.21 464 LEU C CA 1
ATOM 3859 C C . LEU C 1 41 ? 31.023 15.134 15.504 1.00 44.63 464 LEU C C 1
ATOM 3860 O O . LEU C 1 41 ? 30.841 14.333 16.420 1.00 41.70 464 LEU C O 1
ATOM 3876 N N . PHE C 1 42 ? 31.186 14.753 14.244 1.00 44.53 465 PHE C N 1
ATOM 3877 C CA . PHE C 1 42 ? 31.144 13.343 13.889 1.00 48.68 465 PHE C CA 1
ATOM 3878 C C . PHE C 1 42 ? 32.300 12.602 14.550 1.00 49.15 465 PHE C C 1
ATOM 3879 O O . PHE C 1 42 ? 32.141 11.471 15.012 1.00 48.75 465 PHE C O 1
ATOM 3896 N N . ASN C 1 43 ? 33.459 13.251 14.593 1.00 43.45 466 ASN C N 1
ATOM 3897 C CA . ASN C 1 43 ? 34.647 12.664 15.198 1.00 48.15 466 ASN C CA 1
ATOM 3898 C C . ASN C 1 43 ? 34.520 12.522 16.709 1.00 48.16 466 ASN C C 1
ATOM 3899 O O . ASN C 1 43 ? 35.237 11.736 17.327 1.00 47.08 466 ASN C O 1
ATOM 3910 N N . ARG C 1 44 ? 33.612 13.288 17.302 1.00 46.18 467 ARG C N 1
ATOM 3911 C CA . ARG C 1 44 ? 33.379 13.204 18.736 1.00 47.81 467 ARG C CA 1
ATOM 3912 C C . ARG C 1 44 ? 32.107 12.412 19.012 1.00 49.35 467 ARG C C 1
ATOM 3913 O O . ARG C 1 44 ? 31.450 12.606 20.037 1.00 48.76 467 ARG C O 1
ATOM 3934 N N . ASP C 1 45 ? 31.771 11.523 18.081 1.00 40.78 468 ASP C N 1
ATOM 3935 C CA . ASP C 1 45 ? 30.704 10.544 18.275 1.00 45.59 468 ASP C CA 1
ATOM 3936 C C . ASP C 1 45 ? 29.308 11.158 18.295 1.00 42.18 468 ASP C C 1
ATOM 3937 O O . ASP C 1 45 ? 28.367 10.550 18.801 1.00 50.24 468 ASP C O 1
ATOM 3946 N N . TRP C 1 46 ? 29.172 12.358 17.743 1.00 44.21 469 TRP C N 1
ATOM 3947 C CA . TRP C 1 46 ? 27.850 12.894 17.449 1.00 43.13 469 TRP C CA 1
ATOM 3948 C C . TRP C 1 46 ? 27.423 12.380 16.079 1.00 38.98 469 TRP C C 1
ATOM 3949 O O . TRP C 1 46 ? 28.263 12.118 15.218 1.00 41.73 469 TRP C O 1
ATOM 3970 N N . ARG C 1 47 ? 26.118 12.230 15.887 1.00 36.51 470 ARG C N 1
ATOM 3971 C CA . ARG C 1 47 ? 25.571 11.795 14.609 1.00 40.67 470 ARG C CA 1
ATOM 3972 C C . ARG C 1 47 ? 24.374 12.658 14.248 1.00 39.85 470 ARG C C 1
ATOM 3973 O O . ARG C 1 47 ? 23.563 12.998 15.109 1.00 37.07 470 ARG C O 1
ATOM 3994 N N . TYR C 1 48 ? 24.264 13.017 12.974 1.00 43.16 471 TYR C N 1
ATOM 3995 C CA . TYR C 1 48 ? 23.156 13.845 12.521 1.00 39.38 471 TYR C CA 1
ATOM 3996 C C . TYR C 1 48 ? 21.997 12.972 12.060 1.00 39.36 471 TYR C C 1
ATOM 3997 O O . TYR C 1 48 ? 22.148 12.129 11.177 1.00 42.77 471 TYR C O 1
ATOM 4015 N N . HIS C 1 49 ? 20.838 13.183 12.668 1.00 39.12 472 HIS C N 1
ATOM 4016 C CA . HIS C 1 49 ? 19.653 12.406 12.352 1.00 45.38 472 HIS C CA 1
ATOM 4017 C C . HIS C 1 49 ? 18.891 13.071 11.205 1.00 43.83 472 HIS C C 1
ATOM 4018 O O . HIS C 1 49 ? 18.512 14.240 11.293 1.00 41.72 472 HIS C O 1
ATOM 4033 N N . LYS C 1 50 ? 18.669 12.318 10.132 1.00 43.82 473 LYS C N 1
ATOM 4034 C CA . LYS C 1 50 ? 18.131 12.872 8.886 1.00 50.13 473 LYS C CA 1
ATOM 4035 C C . LYS C 1 50 ? 16.710 13.404 9.021 1.00 49.38 473 LYS C C 1
ATOM 4036 O O . LYS C 1 50 ? 16.385 14.457 8.479 1.00 52.20 473 LYS C O 1
ATOM 4055 N N . GLU C 1 51 ? 15.862 12.664 9.723 1.00 48.22 474 GLU C N 1
ATOM 4056 C CA . GLU C 1 51 ? 14.470 13.062 9.904 1.00 47.75 474 GLU C CA 1
ATOM 4057 C C . GLU C 1 51 ? 14.238 13.999 11.096 1.00 49.74 474 GLU C C 1
ATOM 4058 O O . GLU C 1 51 ? 13.544 15.005 10.962 1.00 48.83 474 GLU C O 1
ATOM 4070 N N . GLU C 1 52 ? 14.791 13.662 12.258 1.00 50.94 475 GLU C N 1
ATOM 4071 C CA . GLU C 1 52 ? 14.769 14.560 13.413 1.00 47.25 475 GLU C CA 1
ATOM 4072 C C . GLU C 1 52 ? 15.484 15.878 13.106 1.00 48.31 475 GLU C C 1
ATOM 4073 O O . GLU C 1 52 ? 15.156 16.919 13.678 1.00 45.93 475 GLU C O 1
ATOM 4085 N N . ARG C 1 53 ? 16.469 15.825 12.213 1.00 44.29 476 ARG C N 1
ATOM 4086 C CA . ARG C 1 53 ? 17.207 17.016 11.804 1.00 45.71 476 ARG C CA 1
ATOM 4087 C C . ARG C 1 53 ? 17.941 17.647 12.987 1.00 45.35 476 ARG C C 1
ATOM 4088 O O . ARG C 1 53 ? 17.837 18.852 13.221 1.00 43.58 476 ARG C O 1
ATOM 4109 N N . VAL C 1 54 ? 18.678 16.825 13.728 1.00 38.66 477 VAL C N 1
ATOM 4110 C CA . VAL C 1 54 ? 19.455 17.298 14.867 1.00 40.75 477 VAL C CA 1
ATOM 4111 C C . VAL C 1 54 ? 20.665 16.400 15.090 1.00 40.67 477 VAL C C 1
ATOM 4112 O O . VAL C 1 54 ? 20.699 15.263 14.620 1.00 39.57 477 VAL C O 1
ATOM 4125 N N . TRP C 1 55 ? 21.655 16.914 15.813 1.00 40.42 478 TRP C N 1
ATOM 4126 C CA . TRP C 1 55 ? 22.808 16.113 16.199 1.00 39.78 478 TRP C CA 1
ATOM 4127 C C . TRP C 1 55 ? 22.478 15.321 17.458 1.00 43.15 478 TRP C C 1
ATOM 4128 O O . TRP C 1 55 ? 21.779 15.810 18.345 1.00 42.05 478 TRP C O 1
ATOM 4149 N N . ILE C 1 56 ? 22.985 14.095 17.528 1.00 42.96 479 ILE C N 1
ATOM 4150 C CA . ILE C 1 56 ? 22.678 13.198 18.631 1.00 38.17 479 ILE C CA 1
ATOM 4151 C C . ILE C 1 56 ? 23.919 12.423 19.046 1.00 38.24 479 ILE C C 1
ATOM 4152 O O . ILE C 1 56 ? 24.758 12.093 18.214 1.00 42.88 479 ILE C O 1
ATOM 4168 N N . THR C 1 57 ? 24.033 12.131 20.336 1.00 41.08 480 THR C N 1
ATOM 4169 C CA . THR C 1 57 ? 25.150 11.341 20.840 1.00 43.43 480 THR C CA 1
ATOM 4170 C C . THR C 1 57 ? 24.763 10.614 22.123 1.00 46.68 480 THR C C 1
ATOM 4171 O O . THR C 1 57 ? 23.934 11.093 22.899 1.00 46.50 480 THR C O 1
ATOM 4182 N N . ARG C 1 58 ? 25.366 9.449 22.338 1.00 50.50 481 ARG C N 1
ATOM 4183 C CA . ARG C 1 58 ? 25.101 8.670 23.539 1.00 53.05 481 ARG C CA 1
ATOM 4184 C C . ARG C 1 58 ? 25.446 9.482 24.775 1.00 50.91 481 ARG C C 1
ATOM 4185 O O . ARG C 1 58 ? 26.440 10.207 24.795 1.00 51.57 481 ARG C O 1
ATOM 4206 N N . ALA C 1 59 ? 24.612 9.366 25.802 1.00 57.93 482 ALA C N 1
ATOM 4207 C CA . ALA C 1 59 ? 24.915 9.965 27.091 1.00 55.29 482 ALA C CA 1
ATOM 4208 C C . ALA C 1 59 ? 26.102 9.215 27.681 1.00 61.49 482 ALA C C 1
ATOM 4209 O O . ALA C 1 59 ? 26.123 7.984 27.678 1.00 63.28 482 ALA C O 1
ATOM 4216 N N . PRO C 1 60 ? 27.099 9.954 28.186 1.00 67.30 483 PRO C N 1
ATOM 4217 C CA . PRO C 1 60 ? 28.332 9.333 28.684 1.00 71.40 483 PRO C CA 1
ATOM 4218 C C . PRO C 1 60 ? 28.061 8.288 29.762 1.00 75.07 483 PRO C C 1
ATOM 4219 O O . PRO C 1 60 ? 27.265 8.529 30.673 1.00 70.21 483 PRO C O 1
ATOM 4230 N N . GLY C 1 61 ? 28.717 7.137 29.646 1.00 77.99 484 GLY C N 1
ATOM 4231 C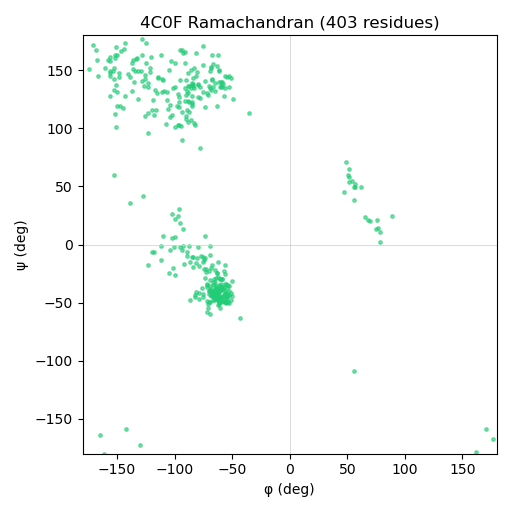 CA . GLY C 1 61 ? 28.553 6.061 30.606 1.00 77.61 484 GLY C CA 1
ATOM 4232 C C . GLY C 1 61 ? 27.107 5.626 30.746 1.00 81.55 484 GLY C C 1
ATOM 4233 O O . GLY C 1 61 ? 26.585 5.519 31.856 1.00 81.61 484 GLY C O 1
ATOM 4237 N N . MET C 1 62 ? 26.453 5.378 29.616 1.00 81.75 485 MET C N 1
ATOM 4238 C CA . MET C 1 62 ? 25.070 4.920 29.629 1.00 79.18 485 MET C CA 1
ATOM 4239 C C . MET C 1 62 ? 24.789 4.069 28.396 1.00 77.50 485 MET C C 1
ATOM 4240 O O . MET C 1 62 ? 24.587 4.589 27.298 1.00 79.12 485 MET C O 1
ATOM 4254 N N . GLU C 1 63 ? 24.785 2.755 28.593 1.00 73.62 486 GLU C N 1
ATOM 4255 C CA . GLU C 1 63 ? 24.604 1.810 27.500 1.00 69.31 486 GLU C CA 1
ATOM 4256 C C . GLU C 1 63 ? 23.146 1.767 27.061 1.00 70.79 486 GLU C C 1
ATOM 4257 O O . GLU C 1 63 ? 22.248 2.082 27.843 1.00 65.10 486 GLU C O 1
ATOM 4269 N N . PRO C 1 64 ? 22.906 1.381 25.801 1.00 65.31 487 PRO C N 1
ATOM 4270 C CA . PRO C 1 64 ? 21.536 1.228 25.301 1.00 63.62 487 PRO C CA 1
ATOM 4271 C C . PRO C 1 64 ? 20.816 0.062 25.969 1.00 62.24 487 PRO C C 1
ATOM 4272 O O . PRO C 1 64 ? 21.434 -0.969 26.234 1.00 62.18 487 PRO C O 1
ATOM 4283 N N . THR C 1 65 ? 19.526 0.232 26.242 1.00 61.49 488 THR C N 1
ATOM 4284 C CA . THR C 1 65 ? 18.730 -0.820 26.862 1.00 61.09 488 THR C CA 1
ATOM 4285 C C . THR C 1 65 ? 18.453 -1.933 25.863 1.00 62.26 488 THR C C 1
ATOM 4286 O O . THR C 1 65 ? 18.140 -3.060 26.244 1.00 66.12 488 THR C O 1
ATOM 4297 N N . MET C 1 66 ? 18.565 -1.607 24.581 1.00 57.11 489 MET C N 1
ATOM 4298 C CA . MET C 1 66 ? 18.339 -2.578 23.523 1.00 65.81 489 MET C CA 1
ATOM 4299 C C . MET C 1 66 ? 19.190 -2.225 22.306 1.00 64.09 489 MET C C 1
ATOM 4300 O O . MET C 1 66 ? 19.212 -1.076 21.864 1.00 56.26 489 MET C O 1
ATOM 4314 N N . LYS C 1 67 ? 19.900 -3.213 21.773 1.00 59.49 490 LYS C N 1
ATOM 4315 C CA . LYS C 1 67 ? 20.742 -2.982 20.609 1.00 60.32 490 LYS C CA 1
ATOM 4316 C C . LYS C 1 67 ? 20.622 -4.099 19.584 1.00 61.37 490 LYS C C 1
ATOM 4317 O O . LYS C 1 67 ? 20.690 -5.281 19.921 1.00 57.12 490 LYS C O 1
ATOM 4336 N N . THR C 1 68 ? 20.437 -3.703 18.330 1.00 60.12 491 THR C N 1
ATOM 4337 C CA . THR C 1 68 ? 20.457 -4.627 17.208 1.00 59.70 491 THR C CA 1
ATOM 4338 C C . THR C 1 68 ? 21.395 -4.060 16.151 1.00 61.75 491 THR C C 1
ATOM 4339 O O . THR C 1 68 ? 22.080 -3.065 16.389 1.00 65.18 491 THR C O 1
ATOM 4350 N N . ASN C 1 69 ? 21.426 -4.687 14.983 1.00 60.73 492 ASN C N 1
ATOM 4351 C CA . ASN C 1 69 ? 22.286 -4.226 13.903 1.00 63.14 492 ASN C CA 1
ATOM 4352 C C . ASN C 1 69 ? 21.668 -3.064 13.129 1.00 59.25 492 ASN C C 1
ATOM 4353 O O . ASN C 1 69 ? 22.363 -2.366 12.392 1.00 58.05 492 ASN C O 1
ATOM 4364 N N . THR C 1 70 ? 20.364 -2.860 13.296 1.00 56.25 493 THR C N 1
ATOM 4365 C CA . THR C 1 70 ? 19.649 -1.839 12.535 1.00 58.12 493 THR C CA 1
ATOM 4366 C C . THR C 1 70 ? 19.181 -0.680 13.410 1.00 57.93 493 THR C C 1
ATOM 4367 O O . THR C 1 70 ? 18.776 0.363 12.899 1.00 56.10 493 THR C O 1
ATOM 4378 N N . TYR C 1 71 ? 19.230 -0.860 14.726 1.00 57.71 494 TYR C N 1
ATOM 4379 C CA . TYR C 1 71 ? 18.807 0.197 15.632 1.00 55.53 494 TYR C CA 1
ATOM 4380 C C . TYR C 1 71 ? 19.223 -0.085 17.067 1.00 58.07 494 TYR C C 1
ATOM 4381 O O . TYR C 1 71 ? 19.486 -1.226 17.441 1.00 59.49 494 TYR C O 1
ATOM 4399 N N . GLU C 1 72 ? 19.279 0.972 17.868 1.00 56.09 495 GLU C N 1
ATOM 4400 C CA . GLU C 1 72 ? 19.507 0.837 19.295 1.00 59.03 495 GLU C CA 1
ATOM 4401 C C . GLU C 1 72 ? 18.594 1.797 20.035 1.00 58.82 495 GLU C C 1
ATOM 4402 O O . GLU C 1 72 ? 18.322 2.897 19.557 1.00 59.54 495 GLU C O 1
ATOM 4414 N N . ARG C 1 73 ? 18.114 1.368 21.197 1.00 58.80 496 ARG C N 1
ATOM 4415 C CA . ARG C 1 73 ? 17.256 2.197 22.030 1.00 62.28 496 ARG C CA 1
ATOM 4416 C C . ARG C 1 73 ? 17.984 2.514 23.327 1.00 56.26 496 ARG C C 1
ATOM 4417 O O . ARG C 1 73 ? 18.714 1.678 23.861 1.00 59.93 496 ARG C O 1
ATOM 4438 N N . GLY C 1 74 ? 17.791 3.726 23.828 1.00 51.53 497 GLY C N 1
ATOM 4439 C CA . GLY C 1 74 ? 18.460 4.152 25.040 1.00 50.58 497 GLY C CA 1
ATOM 4440 C C . GLY C 1 74 ? 18.270 5.630 25.298 1.00 47.79 497 GLY C C 1
ATOM 4441 O O . GLY C 1 74 ? 17.333 6.247 24.793 1.00 47.52 497 GLY C O 1
ATOM 4445 N N . THR C 1 75 ? 19.165 6.199 26.094 1.00 48.80 498 THR C N 1
ATOM 4446 C CA . THR C 1 75 ? 19.102 7.613 26.424 1.00 44.65 498 THR C CA 1
ATOM 4447 C C . THR C 1 75 ? 20.265 8.335 25.762 1.00 41.46 498 THR C C 1
ATOM 4448 O O . THR C 1 75 ? 21.414 7.898 25.851 1.00 47.85 498 THR C O 1
ATOM 4459 N N . TYR C 1 76 ? 19.956 9.437 25.090 1.00 42.79 499 TYR C N 1
ATOM 4460 C CA . TYR C 1 76 ? 20.946 10.156 24.301 1.00 46.42 499 TYR C CA 1
ATOM 4461 C C . TYR C 1 76 ? 20.822 11.647 24.521 1.00 46.39 499 TYR C C 1
ATOM 4462 O O . TYR C 1 76 ? 19.763 12.145 24.908 1.00 43.88 499 TYR C O 1
ATOM 4480 N N . TYR C 1 77 ? 21.915 12.356 24.270 1.00 44.58 500 TYR C N 1
ATOM 4481 C CA . TYR C 1 77 ? 21.880 13.803 24.202 1.00 44.40 500 TYR C CA 1
ATOM 4482 C C . TYR C 1 77 ? 21.626 14.206 22.761 1.00 44.24 500 TYR C C 1
ATOM 4483 O O . TYR C 1 77 ? 22.231 13.659 21.839 1.00 44.57 500 TYR C O 1
ATOM 4501 N N . PHE C 1 78 ? 20.717 15.149 22.564 1.00 42.83 501 PHE C N 1
ATOM 4502 C CA . PHE C 1 78 ? 20.587 15.797 21.271 1.00 47.16 501 PHE C CA 1
ATOM 4503 C C . PHE C 1 78 ? 20.689 17.295 21.495 1.00 47.13 501 PHE C C 1
ATOM 4504 O O . PHE C 1 78 ? 20.274 17.803 22.542 1.00 39.76 501 PHE C O 1
ATOM 4521 N N . PHE C 1 79 ? 21.269 18.002 20.532 1.00 45.57 502 PHE C N 1
ATOM 4522 C CA . PHE C 1 79 ? 21.381 19.443 20.655 1.00 39.24 502 PHE C CA 1
ATOM 4523 C C . PHE C 1 79 ? 20.107 20.103 20.154 1.00 37.54 502 PHE C C 1
ATOM 4524 O O . PHE C 1 79 ? 19.833 20.131 18.956 1.00 41.15 502 PHE C O 1
ATOM 4541 N N . ASP C 1 80 ? 19.325 20.618 21.093 1.00 37.71 503 ASP C N 1
ATOM 4542 C CA . ASP C 1 80 ? 18.105 21.336 20.775 1.00 40.61 503 ASP C CA 1
ATOM 4543 C C . ASP C 1 80 ? 18.494 22.734 20.318 1.00 43.38 503 ASP C C 1
ATOM 4544 O O . ASP C 1 80 ? 18.477 23.679 21.107 1.00 41.02 503 ASP C O 1
ATOM 4553 N N . CYS C 1 81 ? 18.857 22.859 19.044 1.00 41.04 504 CYS C N 1
ATOM 4554 C CA . CYS C 1 81 ? 19.427 24.104 18.540 1.00 44.45 504 CYS C CA 1
ATOM 4555 C C . CYS C 1 81 ? 18.501 25.284 18.801 1.00 44.56 504 CYS C C 1
ATOM 4556 O O . CYS C 1 81 ? 18.960 26.393 19.063 1.00 49.34 504 CYS C O 1
ATOM 4564 N N . LEU C 1 82 ? 17.198 25.040 18.754 1.00 48.42 505 LEU C N 1
ATOM 4565 C CA . LEU C 1 82 ? 16.227 26.108 18.964 1.00 48.83 505 LEU C CA 1
ATOM 4566 C C . LEU C 1 82 ? 16.333 26.698 20.367 1.00 45.77 505 LEU C C 1
ATOM 4567 O O . LEU C 1 82 ? 16.360 27.917 20.527 1.00 51.00 505 LEU C O 1
ATOM 4583 N N . ASN C 1 83 ? 16.401 25.837 21.380 1.00 52.01 506 ASN C N 1
ATOM 4584 C CA . ASN C 1 83 ? 16.581 26.289 22.759 1.00 43.56 506 ASN C CA 1
ATOM 4585 C C . ASN C 1 83 ? 18.057 26.442 23.118 1.00 45.80 506 ASN C C 1
ATOM 4586 O O . ASN C 1 83 ? 18.402 26.834 24.233 1.00 42.17 506 ASN C O 1
ATOM 4597 N N . TRP C 1 84 ? 18.921 26.122 22.161 1.00 45.99 507 TRP C N 1
ATOM 4598 C CA . TRP C 1 84 ? 20.365 26.246 22.330 1.00 44.08 507 TRP C CA 1
ATOM 4599 C C . TRP C 1 84 ? 20.891 25.572 23.597 1.00 47.43 507 TRP C C 1
ATOM 4600 O O . TRP C 1 84 ? 21.409 26.237 24.495 1.00 47.97 507 TRP C O 1
ATOM 4621 N N . ARG C 1 85 ? 20.773 24.250 23.655 1.00 43.86 508 ARG C N 1
ATOM 4622 C CA . ARG C 1 85 ? 21.319 23.489 24.770 1.00 45.63 508 ARG C CA 1
ATOM 4623 C C . ARG C 1 85 ? 21.166 21.998 24.513 1.00 41.29 508 ARG C C 1
ATOM 4624 O O . ARG C 1 85 ? 20.239 21.575 23.822 1.00 36.54 508 ARG C O 1
ATOM 4645 N N . LYS C 1 86 ? 22.081 21.209 25.068 1.00 39.74 509 LYS C N 1
ATOM 4646 C CA . LYS C 1 86 ? 21.955 19.759 25.048 1.00 40.19 509 LYS C CA 1
ATOM 4647 C C . LYS C 1 86 ? 20.691 19.360 25.799 1.00 45.03 509 LYS C C 1
ATOM 4648 O O . LYS C 1 86 ? 20.271 20.046 26.730 1.00 46.94 509 LYS C O 1
ATOM 4667 N N . VAL C 1 87 ? 20.088 18.251 25.390 1.00 48.69 510 VAL C N 1
ATOM 4668 C CA . VAL C 1 87 ? 18.879 17.754 26.032 1.00 38.34 510 VAL C CA 1
ATOM 4669 C C . VAL C 1 87 ? 18.861 16.234 25.986 1.00 44.57 510 VAL C C 1
ATOM 4670 O O . VAL C 1 87 ? 18.875 15.635 24.911 1.00 45.23 510 VAL C O 1
ATOM 4683 N N . ALA C 1 88 ? 18.837 15.612 27.159 1.00 41.28 511 ALA C N 1
ATOM 4684 C CA . ALA C 1 88 ? 18.789 14.162 27.245 1.00 43.39 511 ALA C CA 1
ATOM 4685 C C . ALA C 1 88 ? 17.366 13.673 27.022 1.00 41.77 511 ALA C C 1
ATOM 4686 O O . ALA C 1 88 ? 16.412 14.254 27.540 1.00 42.62 511 ALA C O 1
ATOM 4693 N N . LYS C 1 89 ? 17.227 12.602 26.249 1.00 45.63 512 LYS C N 1
ATOM 4694 C CA . LYS C 1 89 ? 15.917 12.030 25.965 1.00 48.67 512 LYS C CA 1
ATOM 4695 C C . LYS C 1 89 ? 16.073 10.574 25.554 1.00 48.62 512 LYS C C 1
ATOM 4696 O O . LYS C 1 89 ? 17.150 10.155 25.136 1.00 47.49 512 LYS C O 1
ATOM 4715 N N . GLU C 1 90 ? 15.001 9.802 25.691 1.00 52.59 513 GLU C N 1
ATOM 4716 C CA . GLU C 1 90 ? 14.983 8.435 25.197 1.00 52.07 513 GLU C CA 1
ATOM 4717 C C . GLU C 1 90 ? 14.725 8.441 23.695 1.00 52.51 513 GLU C C 1
ATOM 4718 O O . GLU C 1 90 ? 13.765 9.049 23.227 1.00 51.84 513 GLU C O 1
ATOM 4722 N N . PHE C 1 91 ? 15.594 7.768 22.946 1.00 54.31 514 PHE C N 1
ATOM 4723 C CA . PHE C 1 91 ? 15.463 7.671 21.498 1.00 53.87 514 PHE C CA 1
ATOM 4724 C C . PHE C 1 91 ? 15.368 6.219 21.065 1.00 56.52 514 PHE C C 1
ATOM 4725 O O . PHE C 1 91 ? 15.892 5.324 21.733 1.00 51.22 514 PHE C O 1
ATOM 4742 N N . HIS C 1 92 ? 14.690 5.998 19.943 1.00 57.30 515 HIS C N 1
ATOM 4743 C CA . HIS C 1 92 ? 14.825 4.764 19.184 1.00 54.80 515 HIS C CA 1
ATOM 4744 C C . HIS C 1 92 ? 15.611 5.122 17.930 1.00 53.74 515 HIS C C 1
ATOM 4745 O O . HIS C 1 92 ? 15.075 5.728 17.003 1.00 53.52 515 HIS C O 1
ATOM 4760 N N . LEU C 1 93 ? 16.886 4.753 17.909 1.00 53.78 516 LEU C N 1
ATOM 4761 C CA . LEU C 1 93 ? 17.807 5.243 16.892 1.00 49.47 516 LEU C CA 1
ATOM 4762 C C . LEU C 1 93 ? 18.082 4.210 15.806 1.00 55.71 516 LEU C C 1
ATOM 4763 O O . LEU C 1 93 ? 18.723 3.194 16.058 1.00 59.77 516 LEU C O 1
ATOM 4779 N N . GLU C 1 94 ? 17.599 4.479 14.596 1.00 60.08 517 GLU C N 1
ATOM 4780 C CA . GLU C 1 94 ? 17.903 3.634 13.446 1.00 52.85 517 GLU C CA 1
ATOM 4781 C C . GLU C 1 94 ? 19.160 4.137 12.749 1.00 53.97 517 GLU C C 1
ATOM 4782 O O . GLU C 1 94 ? 19.259 5.316 12.413 1.00 58.30 517 GLU C O 1
ATOM 4794 N N . TYR C 1 95 ? 20.115 3.241 12.525 1.00 51.47 518 TYR C N 1
ATOM 4795 C CA . TYR C 1 95 ? 21.405 3.627 11.963 1.00 51.48 518 TYR C CA 1
ATOM 4796 C C . TYR C 1 95 ? 21.283 4.181 10.544 1.00 52.45 518 TYR C C 1
ATOM 4797 O O . TYR C 1 95 ? 22.094 5.006 10.123 1.00 50.06 518 TYR C O 1
ATOM 4815 N N . ASP C 1 96 ? 20.276 3.728 9.807 1.00 50.13 519 ASP C N 1
ATOM 4816 C CA . ASP C 1 96 ? 20.100 4.171 8.429 1.00 53.97 519 ASP C CA 1
ATOM 4817 C C . ASP C 1 96 ? 19.436 5.546 8.365 1.00 53.18 519 ASP C C 1
ATOM 4818 O O . ASP C 1 96 ? 19.241 6.098 7.282 1.00 52.05 519 ASP C O 1
ATOM 4827 N N . LYS C 1 97 ? 19.086 6.097 9.523 1.00 51.39 520 LYS C N 1
ATOM 4828 C CA . LYS C 1 97 ? 18.545 7.448 9.585 1.00 49.25 520 LYS C CA 1
ATOM 4829 C C . LYS C 1 97 ? 19.630 8.443 9.988 1.00 44.02 520 LYS C C 1
ATOM 4830 O O . LYS C 1 97 ? 19.351 9.621 10.204 1.00 42.22 520 LYS C O 1
ATOM 4849 N N . LEU C 1 98 ? 20.868 7.967 10.083 1.00 40.27 521 LEU C N 1
ATOM 4850 C CA . LEU C 1 98 ? 21.982 8.823 10.472 1.00 46.50 521 LEU C CA 1
ATOM 4851 C C . LEU C 1 98 ? 22.913 9.067 9.296 1.00 46.74 521 LEU C C 1
ATOM 4852 O O . LEU C 1 98 ? 23.169 8.167 8.498 1.00 49.50 521 LEU C O 1
ATOM 4868 N N . GLU C 1 99 ? 23.417 10.291 9.196 1.00 46.05 522 GLU C N 1
ATOM 4869 C CA . GLU C 1 99 ? 24.369 10.646 8.155 1.00 47.94 522 GLU C CA 1
ATOM 4870 C C . GLU C 1 99 ? 25.691 9.936 8.404 1.00 51.11 522 GLU C C 1
ATOM 4871 O O . GLU C 1 99 ? 26.033 9.632 9.544 1.00 55.20 522 GLU C O 1
ATOM 4883 N N . GLU C 1 100 ? 26.432 9.673 7.333 1.00 56.01 523 GLU C N 1
ATOM 4884 C CA . GLU C 1 100 ? 27.761 9.086 7.448 1.00 58.99 523 GLU C CA 1
ATOM 4885 C C . GLU C 1 100 ? 28.798 10.200 7.541 1.00 63.59 523 GLU C C 1
ATOM 4886 O O . GLU C 1 100 ? 28.492 11.358 7.262 1.00 65.33 523 GLU C O 1
ATOM 4898 N N . ARG C 1 101 ? 30.016 9.852 7.948 1.00 64.94 524 ARG C N 1
ATOM 4899 C CA . ARG C 1 101 ? 31.105 10.821 8.025 1.00 63.59 524 ARG C CA 1
ATOM 4900 C C . ARG C 1 101 ? 30.986 11.834 6.890 1.00 65.43 524 ARG C C 1
ATOM 4901 O O . ARG C 1 101 ? 31.151 11.483 5.723 1.00 66.47 524 ARG C O 1
ATOM 4922 N N . PRO C 1 102 ? 30.700 13.098 7.230 1.00 63.46 525 PRO C N 1
ATOM 4923 C CA . PRO C 1 102 ? 30.384 14.104 6.214 1.00 68.12 525 PRO C CA 1
ATOM 4924 C C . PRO C 1 102 ? 31.612 14.733 5.573 1.00 68.87 525 PRO C C 1
ATOM 4925 O O . PRO C 1 102 ? 32.269 15.568 6.190 1.00 68.24 525 PRO C O 1
ATOM 4936 N N . HIS C 1 103 ? 31.914 14.323 4.347 1.00 73.09 526 HIS C N 1
ATOM 4937 C CA . HIS C 1 103 ? 32.902 15.007 3.531 1.00 74.55 526 HIS C CA 1
ATOM 4938 C C . HIS C 1 103 ? 32.169 15.874 2.512 1.00 72.46 526 HIS C C 1
ATOM 4939 O O . HIS C 1 103 ? 32.729 16.828 1.974 1.00 75.55 526 HIS C O 1
ATOM 4954 N N . LEU C 1 104 ? 30.902 15.544 2.272 1.00 67.56 527 LEU C N 1
ATOM 4955 C CA . LEU C 1 104 ? 30.128 16.162 1.200 1.00 69.71 527 LEU C CA 1
ATOM 4956 C C . LEU C 1 104 ? 29.141 17.209 1.712 1.00 65.09 527 LEU C C 1
ATOM 4957 O O . LEU C 1 104 ? 28.759 17.189 2.882 1.00 59.01 527 LEU C O 1
ATOM 4973 N N . PRO C 1 105 ? 28.722 18.128 0.825 1.00 62.41 528 PRO C N 1
ATOM 4974 C CA . PRO C 1 105 ? 27.754 19.188 1.139 1.00 57.29 528 PRO C CA 1
ATOM 4975 C C . PRO C 1 105 ? 26.451 18.648 1.722 1.00 60.40 528 PRO C C 1
ATOM 4976 O O . PRO C 1 105 ? 25.985 17.584 1.310 1.00 57.31 528 PRO C O 1
ATOM 4987 N N . SER C 1 106 ? 25.869 19.388 2.664 1.00 57.81 529 SER C N 1
ATOM 4988 C CA . SER C 1 106 ? 24.649 18.961 3.341 1.00 53.79 529 SER C CA 1
ATOM 4989 C C . SER C 1 106 ? 23.516 18.666 2.363 1.00 54.54 529 SER C C 1
ATOM 4990 O O . SER C 1 106 ? 23.375 19.325 1.332 1.00 56.92 529 SER C O 1
ATOM 4998 N N . THR C 1 107 ? 22.711 17.666 2.700 1.00 55.68 530 THR C N 1
ATOM 4999 C CA . THR C 1 107 ? 21.498 17.374 1.953 1.00 52.25 530 THR C CA 1
ATOM 5000 C C . THR C 1 107 ? 20.462 18.443 2.276 1.00 55.03 530 THR C C 1
ATOM 5001 O O . THR C 1 107 ? 20.348 18.881 3.425 1.00 53.57 530 THR C O 1
ATOM 5012 N N . PHE C 1 108 ? 19.711 18.864 1.265 1.00 48.83 531 PHE C N 1
ATOM 5013 C CA . PHE C 1 108 ? 18.701 19.898 1.449 1.00 46.77 531 PHE C CA 1
ATOM 5014 C C . PHE C 1 108 ? 17.299 19.363 1.179 1.00 48.61 531 PHE C C 1
ATOM 5015 O O . PHE C 1 108 ? 16.979 18.959 0.059 1.00 51.75 531 PHE C O 1
ATOM 5032 N N . ASN C 1 109 ? 16.467 19.357 2.215 1.00 50.51 532 ASN C N 1
ATOM 5033 C CA . ASN C 1 109 ? 15.070 18.976 2.069 1.00 52.20 532 ASN C CA 1
ATOM 5034 C C . ASN C 1 109 ? 14.243 20.209 1.740 1.00 48.91 532 ASN C C 1
ATOM 5035 O O . ASN C 1 109 ? 14.149 21.132 2.547 1.00 52.45 532 ASN C O 1
ATOM 5046 N N . TYR C 1 110 ? 13.651 20.227 0.552 1.00 47.10 533 TYR C N 1
ATOM 5047 C CA . TYR C 1 110 ? 12.890 21.387 0.110 1.00 47.00 533 TYR C CA 1
ATOM 5048 C C . TYR C 1 110 ? 11.585 21.523 0.881 1.00 48.58 533 TYR C C 1
ATOM 5049 O O . TYR C 1 110 ? 10.811 20.571 0.992 1.00 43.82 533 TYR C O 1
ATOM 5067 N N . ASN C 1 111 ? 11.359 22.718 1.417 1.00 47.28 534 ASN C N 1
ATOM 5068 C CA . ASN C 1 111 ? 10.115 23.042 2.098 1.00 47.98 534 ASN C CA 1
ATOM 5069 C C . ASN C 1 111 ? 9.490 24.277 1.462 1.00 49.48 534 ASN C C 1
ATOM 5070 O O . ASN C 1 111 ? 10.192 25.081 0.847 1.00 53.34 534 ASN C O 1
ATOM 5081 N N . PRO C 1 112 ? 8.165 24.431 1.599 1.00 47.93 535 PRO C N 1
ATOM 5082 C CA . PRO C 1 112 ? 7.482 25.614 1.059 1.00 53.63 535 PRO C CA 1
ATOM 5083 C C . PRO C 1 112 ? 7.992 26.906 1.691 1.00 57.79 535 PRO C C 1
ATOM 5084 O O . PRO C 1 112 ? 8.413 26.899 2.847 1.00 57.52 535 PRO C O 1
ATOM 5095 N N . ALA C 1 113 ? 7.956 27.999 0.936 1.00 68.61 536 ALA C N 1
ATOM 5096 C CA . ALA C 1 113 ? 8.415 29.289 1.437 1.00 67.49 536 ALA C CA 1
ATOM 5097 C C . ALA C 1 113 ? 7.462 29.818 2.505 1.00 71.71 536 ALA C C 1
ATOM 5098 O O . ALA C 1 113 ? 6.978 30.948 2.418 1.00 79.49 536 ALA C O 1
ATOM 5105 N N . GLU D 1 18 ? 32.659 21.827 22.280 1.00 58.20 441 GLU D N 1
ATOM 5106 C CA . GLU D 1 18 ? 31.333 21.308 21.961 1.00 61.91 441 GLU D CA 1
ATOM 5107 C C . GLU D 1 18 ? 30.378 22.458 21.647 1.00 58.38 441 GLU D C 1
ATOM 5108 O O . GLU D 1 18 ? 29.949 22.620 20.506 1.00 57.84 441 GLU D O 1
ATOM 5120 N N . ASP D 1 19 ? 30.053 23.263 22.656 1.00 58.08 442 ASP D N 1
ATOM 5121 C CA . ASP D 1 19 ? 29.195 24.422 22.440 1.00 54.30 442 ASP D CA 1
ATOM 5122 C C . ASP D 1 19 ? 29.717 25.266 21.273 1.00 49.58 442 ASP D C 1
ATOM 5123 O O . ASP D 1 19 ? 28.941 25.742 20.443 1.00 43.90 442 ASP D O 1
ATOM 5132 N N . LEU D 1 20 ? 31.033 25.438 21.208 1.00 40.25 443 LEU D N 1
ATOM 5133 C CA . LEU D 1 20 ? 31.649 26.178 20.117 1.00 44.44 443 LEU D CA 1
ATOM 5134 C C . LEU D 1 20 ? 31.326 25.508 18.788 1.00 42.90 443 LEU D C 1
ATOM 5135 O O . LEU D 1 20 ? 31.069 26.179 17.791 1.00 39.56 443 LEU D O 1
ATOM 5151 N N . LEU D 1 21 ? 31.338 24.180 18.780 1.00 43.28 444 LEU D N 1
ATOM 5152 C CA . LEU D 1 21 ? 31.074 23.427 17.561 1.00 42.86 444 LEU D CA 1
ATOM 5153 C C . LEU D 1 21 ? 29.659 23.653 17.031 1.00 42.38 444 LEU D C 1
ATOM 5154 O O . LEU D 1 21 ? 29.459 23.772 15.823 1.00 39.98 444 LEU D O 1
ATOM 5170 N N . PHE D 1 22 ? 28.680 23.713 17.926 1.00 38.57 445 PHE D N 1
ATOM 5171 C CA . PHE D 1 22 ? 27.308 23.968 17.508 1.00 36.58 445 PHE D CA 1
ATOM 5172 C C . PHE D 1 22 ? 27.138 25.424 17.078 1.00 38.25 445 PHE D C 1
ATOM 5173 O O . PHE D 1 22 ? 26.238 25.751 16.308 1.00 36.54 445 PHE D O 1
ATOM 5190 N N . TYR D 1 23 ? 28.009 26.293 17.577 1.00 39.68 446 TYR D N 1
ATOM 5191 C CA . TYR D 1 23 ? 28.037 27.681 17.134 1.00 37.22 446 TYR D CA 1
ATOM 5192 C C . TYR D 1 23 ? 28.567 27.744 15.704 1.00 36.88 446 TYR D C 1
ATOM 5193 O O . TYR D 1 23 ? 28.033 28.466 14.865 1.00 36.17 446 TYR D O 1
ATOM 5211 N N . LEU D 1 24 ? 29.614 26.974 15.431 1.00 35.01 447 LEU D N 1
ATOM 5212 C CA . LEU D 1 24 ? 30.191 26.917 14.095 1.00 38.90 447 LEU D CA 1
ATOM 5213 C C . LEU D 1 24 ? 29.226 26.295 13.092 1.00 39.48 447 LEU D C 1
ATOM 5214 O O . LEU D 1 24 ? 29.256 26.628 11.906 1.00 38.14 447 LEU D O 1
ATOM 5230 N N . TYR D 1 25 ? 28.369 25.397 13.564 1.00 36.63 448 TYR D N 1
ATOM 5231 C CA . TYR D 1 25 ? 27.458 24.693 12.671 1.00 38.78 448 TYR D CA 1
ATOM 5232 C C . TYR D 1 25 ? 26.204 25.504 12.350 1.00 39.58 448 TYR D C 1
ATOM 5233 O O . TYR D 1 25 ? 25.778 25.560 11.194 1.00 38.70 448 TYR D O 1
ATOM 5251 N N . TYR D 1 26 ? 25.619 26.132 13.367 1.00 34.16 449 TYR D N 1
ATOM 5252 C CA . TYR D 1 26 ? 24.322 26.787 13.209 1.00 35.29 449 TYR D CA 1
ATOM 5253 C C . TYR D 1 26 ? 24.392 28.302 13.016 1.00 33.96 449 TYR D C 1
ATOM 5254 O O . TYR D 1 26 ? 23.491 28.892 12.422 1.00 29.40 449 TYR D O 1
ATOM 5272 N N . MET D 1 27 ? 25.443 28.938 13.520 1.00 33.73 450 MET D N 1
ATOM 5273 C CA . MET D 1 27 ? 25.495 30.396 13.522 1.00 34.84 450 MET D CA 1
ATOM 5274 C C . MET D 1 27 ? 26.931 30.909 13.496 1.00 37.17 450 MET D C 1
ATOM 5275 O O . MET D 1 27 ? 27.357 31.626 14.404 1.00 38.20 450 MET D O 1
ATOM 5289 N N . ASN D 1 28 ? 27.677 30.550 12.455 1.00 30.62 451 ASN D N 1
ATOM 5290 C CA . ASN D 1 28 ? 29.088 30.917 12.386 1.00 31.92 451 ASN D CA 1
ATOM 5291 C C . ASN D 1 28 ? 29.311 32.326 11.839 1.00 31.74 451 ASN D C 1
ATOM 5292 O O . ASN D 1 28 ? 30.419 32.851 11.904 1.00 32.62 451 ASN D O 1
ATOM 5303 N N . GLY D 1 29 ? 28.256 32.935 11.305 1.00 31.48 452 GLY D N 1
ATOM 5304 C CA . GLY D 1 29 ? 28.323 34.309 10.837 1.00 33.42 452 GLY D CA 1
ATOM 5305 C C . GLY D 1 29 ? 28.989 34.485 9.483 1.00 38.72 452 GLY D C 1
ATOM 5306 O O . GLY D 1 29 ? 29.126 35.608 8.997 1.00 37.67 452 GLY D O 1
ATOM 5310 N N . GLY D 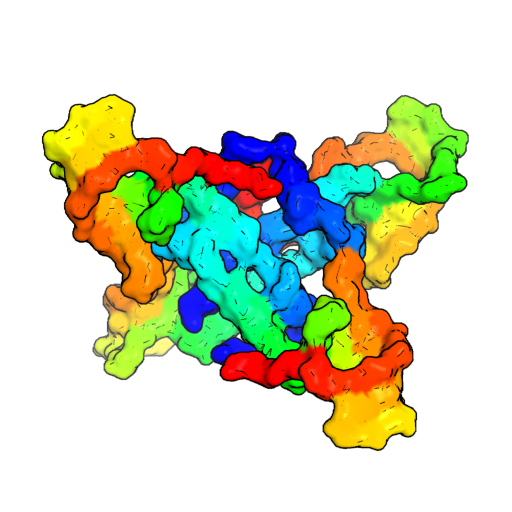1 30 ? 29.398 33.381 8.866 1.00 33.84 453 GLY D N 1
ATOM 5311 C CA . GLY D 1 30 ? 30.092 33.436 7.592 1.00 36.84 453 GLY D CA 1
ATOM 5312 C C . GLY D 1 30 ? 29.186 33.866 6.451 1.00 39.43 453 GLY D C 1
ATOM 5313 O O . GLY D 1 30 ? 29.595 34.629 5.576 1.00 34.93 453 GLY D O 1
ATOM 5317 N N . ASP D 1 31 ? 27.953 33.371 6.463 1.00 34.06 454 ASP D N 1
ATOM 5318 C CA . ASP D 1 31 ? 26.972 33.718 5.444 1.00 34.26 454 ASP D CA 1
ATOM 5319 C C . ASP D 1 31 ? 26.703 35.221 5.410 1.00 40.49 454 ASP D C 1
ATOM 5320 O O . ASP D 1 31 ? 26.662 35.828 4.339 1.00 41.03 454 ASP D O 1
ATOM 5329 N N . VAL D 1 32 ? 26.520 35.816 6.585 1.00 41.55 455 VAL D N 1
ATOM 5330 C CA . VAL D 1 32 ? 26.205 37.237 6.685 1.00 40.02 455 VAL D CA 1
ATOM 5331 C C . VAL D 1 32 ? 27.372 38.083 6.201 1.00 36.78 455 VAL D C 1
ATOM 5332 O O . VAL D 1 32 ? 27.196 39.045 5.454 1.00 34.62 455 VAL D O 1
ATOM 5345 N N . LEU D 1 33 ? 28.567 37.712 6.639 1.00 35.47 456 LEU D N 1
ATOM 5346 C CA . LEU D 1 33 ? 29.775 38.444 6.297 1.00 36.60 456 LEU D CA 1
ATOM 5347 C C . LEU D 1 33 ? 30.009 38.394 4.785 1.00 43.28 456 LEU D C 1
ATOM 5348 O O . LEU D 1 33 ? 30.451 39.371 4.173 1.00 37.86 456 LEU D O 1
ATOM 5364 N N . GLN D 1 34 ? 29.701 37.249 4.188 1.00 37.94 457 GLN D N 1
ATOM 5365 C CA . GLN D 1 34 ? 29.837 37.072 2.750 1.00 37.46 457 GLN D CA 1
ATOM 5366 C C . GLN D 1 34 ? 28.841 37.957 2.003 1.00 41.00 457 GLN D C 1
ATOM 5367 O O . GLN D 1 34 ? 29.180 38.589 1.002 1.00 37.37 457 GLN D O 1
ATOM 5381 N N . LEU D 1 35 ? 27.609 37.998 2.498 1.00 37.32 458 LEU D N 1
ATOM 5382 C CA . LEU D 1 35 ? 26.572 38.811 1.881 1.00 39.86 458 LEU D CA 1
ATOM 5383 C C . LEU D 1 35 ? 26.917 40.294 1.974 1.00 41.22 458 LEU D C 1
ATOM 5384 O O . LEU D 1 35 ? 26.621 41.066 1.063 1.00 42.83 458 LEU D O 1
ATOM 5400 N N . LEU D 1 36 ? 27.551 40.689 3.072 1.00 41.72 459 LEU D N 1
ATOM 5401 C CA . LEU D 1 36 ? 27.973 42.074 3.246 1.00 40.17 459 LEU D CA 1
ATOM 5402 C C . LEU D 1 36 ? 29.100 42.422 2.279 1.00 39.75 459 LEU D C 1
ATOM 5403 O O . LEU D 1 36 ? 29.235 43.570 1.857 1.00 42.31 459 LEU D O 1
ATOM 5419 N N . ALA D 1 37 ? 29.908 41.427 1.932 1.00 39.87 460 ALA D N 1
ATOM 5420 C CA . ALA D 1 37 ? 31.006 41.623 0.993 1.00 40.54 460 ALA D CA 1
ATOM 5421 C C . ALA D 1 37 ? 30.471 41.909 -0.407 1.00 37.49 460 ALA D C 1
ATOM 5422 O O . ALA D 1 37 ? 30.991 42.766 -1.119 1.00 35.67 460 ALA D O 1
ATOM 5429 N N . ALA D 1 38 ? 29.428 41.183 -0.794 1.00 36.69 461 ALA D N 1
ATOM 5430 C CA . ALA D 1 38 ? 28.805 41.369 -2.097 1.00 41.16 461 ALA D CA 1
ATOM 5431 C C . ALA D 1 38 ? 28.246 42.782 -2.223 1.00 44.14 461 ALA D C 1
ATOM 5432 O O . ALA D 1 38 ? 28.387 43.430 -3.264 1.00 43.84 461 ALA D O 1
ATOM 5439 N N . VAL D 1 39 ? 27.611 43.256 -1.157 1.00 44.66 462 VAL D N 1
ATOM 5440 C CA . VAL D 1 39 ? 27.026 44.591 -1.147 1.00 40.79 462 VAL D CA 1
ATOM 5441 C C . VAL D 1 39 ? 28.109 45.659 -1.196 1.00 39.07 462 VAL D C 1
ATOM 5442 O O . VAL D 1 39 ? 27.962 46.672 -1.878 1.00 42.17 462 VAL D O 1
ATOM 5455 N N . GLU D 1 40 ? 29.199 45.431 -0.474 1.00 36.18 463 GLU D N 1
ATOM 5456 C CA . GLU D 1 40 ? 30.279 46.406 -0.419 1.00 41.40 463 GLU D CA 1
ATOM 5457 C C . GLU D 1 40 ? 30.963 46.535 -1.780 1.00 42.09 463 GLU D C 1
ATOM 5458 O O . GLU D 1 40 ? 31.394 47.621 -2.155 1.00 43.58 463 GLU D O 1
ATOM 5470 N N . LEU D 1 41 ? 31.062 45.430 -2.514 1.00 38.20 464 LEU D N 1
ATOM 5471 C CA . LEU D 1 41 ? 31.594 45.465 -3.872 1.00 41.32 464 LEU D CA 1
ATOM 5472 C C . LEU D 1 41 ? 30.695 46.317 -4.759 1.00 44.72 464 LEU D C 1
ATOM 5473 O O . LEU D 1 41 ? 31.170 47.184 -5.492 1.00 45.70 464 LEU D O 1
ATOM 5489 N N . PHE D 1 42 ? 29.393 46.065 -4.684 1.00 40.78 465 PHE D N 1
ATOM 5490 C CA . PHE D 1 42 ? 28.430 46.790 -5.500 1.00 38.51 465 PHE D CA 1
ATOM 5491 C C . PHE D 1 42 ? 28.458 48.282 -5.197 1.00 44.23 465 PHE D C 1
ATOM 5492 O O . PHE D 1 42 ? 28.266 49.106 -6.087 1.00 49.11 465 PHE D O 1
ATOM 5509 N N . ASN D 1 43 ? 28.691 48.628 -3.937 1.00 45.78 466 ASN D N 1
ATOM 5510 C CA . ASN D 1 43 ? 28.718 50.026 -3.532 1.00 44.07 466 ASN D CA 1
ATOM 5511 C C . ASN D 1 43 ? 30.051 50.689 -3.861 1.00 43.77 466 ASN D C 1
ATOM 5512 O O . ASN D 1 43 ? 30.176 51.911 -3.796 1.00 45.80 466 ASN D O 1
ATOM 5523 N N . ARG D 1 44 ? 31.042 49.880 -4.218 1.00 42.88 467 ARG D N 1
ATOM 5524 C CA . ARG D 1 44 ? 32.309 50.407 -4.711 1.00 46.00 467 ARG D CA 1
ATOM 5525 C C . ARG D 1 44 ? 32.334 50.397 -6.240 1.00 43.84 467 ARG D C 1
ATOM 5526 O O . ARG D 1 44 ? 33.401 50.359 -6.855 1.00 46.45 467 ARG D O 1
ATOM 5547 N N . ASP D 1 45 ? 31.146 50.420 -6.839 1.00 42.98 468 ASP D N 1
ATOM 5548 C CA . ASP D 1 45 ? 30.984 50.562 -8.289 1.00 52.60 468 ASP D CA 1
ATOM 5549 C C . ASP D 1 45 ? 31.318 49.305 -9.094 1.00 50.80 468 ASP D C 1
ATOM 5550 O O . ASP D 1 45 ? 31.448 49.368 -10.316 1.00 52.20 468 ASP D O 1
ATOM 5559 N N . TRP D 1 46 ? 31.446 48.164 -8.423 1.00 45.93 469 TRP D N 1
ATOM 5560 C CA . TRP D 1 46 ? 31.538 46.891 -9.133 1.00 44.94 469 TRP D CA 1
ATOM 5561 C C . TRP D 1 46 ? 30.134 46.439 -9.519 1.00 43.79 469 TRP D C 1
ATOM 5562 O O . TRP D 1 46 ? 29.174 46.679 -8.787 1.00 42.69 469 TRP D O 1
ATOM 5583 N N . ARG D 1 47 ? 30.013 45.794 -10.675 1.00 44.46 470 ARG D N 1
ATOM 5584 C CA . ARG D 1 47 ? 28.731 45.252 -11.112 1.00 41.55 470 ARG D CA 1
ATOM 5585 C C . ARG D 1 47 ? 28.919 43.835 -11.639 1.00 41.46 470 ARG D C 1
ATOM 5586 O O . ARG D 1 47 ? 29.969 43.496 -12.182 1.00 47.05 470 ARG D O 1
ATOM 5607 N N . TYR D 1 48 ? 27.892 43.010 -11.476 1.00 38.82 471 TYR D N 1
ATOM 5608 C CA . TYR D 1 48 ? 27.979 41.606 -11.847 1.00 39.91 471 TYR D CA 1
ATOM 5609 C C . TYR D 1 48 ? 27.403 41.385 -13.235 1.00 44.29 471 TYR D C 1
ATOM 5610 O O . TYR D 1 48 ? 26.240 41.697 -13.493 1.00 44.66 471 TYR D O 1
ATOM 5628 N N . HIS D 1 49 ? 28.226 40.841 -14.123 1.00 44.99 472 HIS D N 1
ATOM 5629 C CA . HIS D 1 49 ? 27.815 40.578 -15.491 1.00 37.05 472 HIS D CA 1
ATOM 5630 C C . HIS D 1 49 ? 27.168 39.199 -15.580 1.00 40.78 472 HIS D C 1
ATOM 5631 O O . HIS D 1 49 ? 27.785 38.192 -15.242 1.00 41.29 472 HIS D O 1
ATOM 5646 N N . LYS D 1 50 ? 25.924 39.163 -16.045 1.00 44.41 473 LYS D N 1
ATOM 5647 C CA . LYS D 1 50 ? 25.143 37.930 -16.085 1.00 42.77 473 LYS D CA 1
ATOM 5648 C C . LYS D 1 50 ? 25.790 36.850 -16.954 1.00 49.86 473 LYS D C 1
ATOM 5649 O O . LYS D 1 50 ? 26.020 35.734 -16.493 1.00 55.97 473 LYS D O 1
ATOM 5668 N N . GLU D 1 51 ? 26.075 37.178 -18.210 1.00 49.07 474 GLU D N 1
ATOM 5669 C CA . GLU D 1 51 ? 26.680 36.217 -19.130 1.00 46.68 474 GLU D CA 1
ATOM 5670 C C . GLU D 1 51 ? 28.101 35.813 -18.731 1.00 47.09 474 GLU D C 1
ATOM 5671 O O . GLU D 1 51 ? 28.435 34.626 -18.723 1.00 49.90 474 GLU D O 1
ATOM 5683 N N . GLU D 1 52 ? 28.936 36.796 -18.412 1.00 42.46 475 GLU D N 1
ATOM 5684 C CA . GLU D 1 52 ? 30.334 36.542 -18.082 1.00 42.53 475 GLU D CA 1
ATOM 5685 C C . GLU D 1 52 ? 30.488 35.936 -16.690 1.00 45.55 475 GLU D C 1
ATOM 5686 O O . GLU D 1 52 ? 31.509 35.318 -16.385 1.00 43.91 475 GLU D O 1
ATOM 5698 N N . ARG D 1 53 ? 29.472 36.118 -15.850 1.00 43.33 476 ARG D N 1
ATOM 5699 C CA . ARG D 1 53 ? 29.488 35.579 -14.492 1.00 42.82 476 ARG D CA 1
ATOM 5700 C C . ARG D 1 53 ? 30.705 36.060 -13.719 1.00 36.59 476 ARG D C 1
ATOM 5701 O O . ARG D 1 53 ? 31.442 35.257 -13.155 1.00 38.83 476 ARG D O 1
ATOM 5722 N N . VAL D 1 54 ? 30.916 37.372 -13.701 1.00 39.72 477 VAL D N 1
ATOM 5723 C CA . VAL D 1 54 ? 32.052 37.959 -13.001 1.00 38.73 477 VAL D CA 1
ATOM 5724 C C . VAL D 1 54 ? 31.747 39.406 -12.644 1.00 39.56 477 VAL D C 1
ATOM 5725 O O . VAL D 1 54 ? 30.892 40.038 -13.263 1.00 40.62 477 VAL D O 1
ATOM 5738 N N . TRP D 1 55 ? 32.444 39.925 -11.640 1.00 39.52 478 TRP D N 1
ATOM 5739 C CA . TRP D 1 55 ? 32.297 41.322 -11.260 1.00 43.56 478 TRP D CA 1
ATOM 5740 C C . TRP D 1 55 ? 33.192 42.165 -12.155 1.00 44.20 478 TRP D C 1
ATOM 5741 O O . TRP D 1 55 ? 34.334 41.791 -12.423 1.00 41.75 478 TRP D O 1
ATOM 5762 N N . ILE D 1 56 ? 32.680 43.303 -12.613 1.00 38.60 479 ILE D N 1
ATOM 5763 C CA . ILE D 1 56 ? 33.476 44.211 -13.426 1.00 40.32 479 ILE D CA 1
ATOM 5764 C C . ILE D 1 56 ? 33.283 45.654 -12.985 1.00 39.50 479 ILE D C 1
ATOM 5765 O O . ILE D 1 56 ? 32.224 46.022 -12.480 1.00 45.72 479 ILE D O 1
ATOM 5781 N N . THR D 1 57 ? 34.314 46.467 -13.185 1.00 42.44 480 THR D N 1
ATOM 5782 C CA . THR D 1 57 ? 34.250 47.890 -12.873 1.00 47.56 480 THR D CA 1
ATOM 5783 C C . THR D 1 57 ? 35.098 48.673 -13.872 1.00 47.40 480 THR D C 1
ATOM 5784 O O . THR D 1 57 ? 35.899 48.094 -14.602 1.00 46.92 480 THR D O 1
ATOM 5795 N N . ARG D 1 58 ? 34.927 49.990 -13.900 1.00 52.72 481 ARG D N 1
ATOM 5796 C CA . ARG D 1 58 ? 35.675 50.834 -14.829 1.00 63.17 481 ARG D CA 1
ATOM 5797 C C . ARG D 1 58 ? 37.147 50.916 -14.442 1.00 69.11 481 ARG D C 1
ATOM 5798 O O . ARG D 1 58 ? 37.479 51.074 -13.267 1.00 68.50 481 ARG D O 1
ATOM 5819 N N . ALA D 1 59 ? 38.026 50.812 -15.436 1.00 69.17 482 ALA D N 1
ATOM 5820 C CA . ALA D 1 59 ? 39.460 50.953 -15.206 1.00 72.94 482 ALA D CA 1
ATOM 5821 C C . ALA D 1 59 ? 39.860 52.425 -15.295 1.00 82.90 482 ALA D C 1
ATOM 5822 O O . ALA D 1 59 ? 39.420 53.134 -16.200 1.00 83.89 482 ALA D O 1
ATOM 5829 N N . PRO D 1 60 ? 40.702 52.885 -14.353 1.00 93.48 483 PRO D N 1
ATOM 5830 C CA . PRO D 1 60 ? 41.062 54.302 -14.217 1.00 94.82 483 PRO D CA 1
ATOM 5831 C C . PRO D 1 60 ? 41.866 54.836 -15.395 1.00 95.92 483 PRO D C 1
ATOM 5832 O O . PRO D 1 60 ? 42.534 54.070 -16.091 1.00 95.52 483 PRO D O 1
ATOM 5843 N N . GLY D 1 61 ? 41.795 56.147 -15.606 1.00 99.26 484 GLY D N 1
ATOM 5844 C CA . GLY D 1 61 ? 42.511 56.793 -16.690 1.00 95.33 484 GLY D CA 1
ATOM 5845 C C . GLY D 1 61 ? 42.013 56.356 -18.054 1.00 95.34 484 GLY D C 1
ATOM 5846 O O . GLY D 1 61 ? 42.740 56.448 -19.044 1.00 99.76 484 GLY D O 1
ATOM 5850 N N . MET D 1 62 ? 40.771 55.883 -18.109 1.00 94.59 485 MET D N 1
ATOM 5851 C CA . MET D 1 62 ? 40.188 55.418 -19.362 1.00 95.87 485 MET D CA 1
ATOM 5852 C C . MET D 1 62 ? 38.676 55.609 -19.396 1.00 93.64 485 MET D C 1
ATOM 5853 O O . MET D 1 62 ? 37.946 55.053 -18.574 1.00 89.44 485 MET D O 1
ATOM 5867 N N . GLU D 1 63 ? 38.216 56.398 -20.362 1.00 91.60 486 GLU D N 1
ATOM 5868 C CA . GLU D 1 63 ? 36.791 56.608 -20.572 1.00 86.87 486 GLU D CA 1
ATOM 5869 C C . GLU D 1 63 ? 36.306 55.727 -21.717 1.00 82.37 486 GLU D C 1
ATOM 5870 O O . GLU D 1 63 ? 37.094 55.329 -22.577 1.00 73.67 486 GLU D O 1
ATOM 5874 N N . PRO D 1 64 ? 35.003 55.417 -21.732 1.00 78.86 487 PRO D N 1
ATOM 5875 C CA . PRO D 1 64 ? 34.438 54.617 -22.822 1.00 67.50 487 PRO D CA 1
ATOM 5876 C C . PRO D 1 64 ? 34.631 55.298 -24.169 1.00 68.11 487 PRO D C 1
ATOM 5877 O O . PRO D 1 64 ? 34.491 56.516 -24.272 1.00 70.46 487 PRO D O 1
ATOM 5888 N N . THR D 1 65 ? 34.960 54.509 -25.186 1.00 66.56 488 THR D N 1
ATOM 5889 C CA . THR D 1 65 ? 35.185 55.029 -26.528 1.00 66.27 488 THR D CA 1
ATOM 5890 C C . THR D 1 65 ? 33.871 55.173 -27.286 1.00 68.10 488 THR D C 1
ATOM 5891 O O . THR D 1 65 ? 33.793 55.894 -28.281 1.00 74.28 488 THR D O 1
ATOM 5902 N N . MET D 1 66 ? 32.843 54.476 -26.815 1.00 63.66 489 MET D N 1
ATOM 5903 C CA . MET D 1 66 ? 31.527 54.531 -27.438 1.00 64.00 489 MET D CA 1
ATOM 5904 C C . MET D 1 66 ? 30.445 54.471 -26.368 1.00 64.75 489 MET D C 1
ATOM 5905 O O . MET D 1 66 ? 30.452 53.585 -25.512 1.00 63.19 489 MET D O 1
ATOM 5919 N N . LYS D 1 67 ? 29.520 55.425 -26.417 1.00 67.22 490 LYS D N 1
ATOM 5920 C CA . LYS D 1 67 ? 28.425 55.486 -25.457 1.00 60.77 490 LYS D CA 1
ATOM 5921 C C . LYS D 1 67 ? 27.082 55.526 -26.178 1.00 62.28 490 LYS D C 1
ATOM 5922 O O . LYS D 1 67 ? 26.743 56.510 -26.836 1.00 64.87 490 LYS D O 1
ATOM 5926 N N . THR D 1 68 ? 26.330 54.439 -26.054 1.00 60.80 491 THR D N 1
ATOM 5927 C CA . THR D 1 68 ? 24.997 54.334 -26.631 1.00 56.22 491 THR D CA 1
ATOM 5928 C C . THR D 1 68 ? 24.001 54.070 -25.504 1.00 62.03 491 THR D C 1
ATOM 5929 O O . THR D 1 68 ? 24.390 53.672 -24.406 1.00 61.44 491 THR D O 1
ATOM 5940 N N . ASN D 1 69 ? 22.721 54.312 -25.761 1.00 61.08 492 ASN D N 1
ATOM 5941 C CA . ASN D 1 69 ? 21.689 54.098 -24.750 1.00 63.66 492 ASN D CA 1
ATOM 5942 C C . ASN D 1 69 ? 21.727 52.700 -24.136 1.00 59.65 492 ASN D C 1
ATOM 5943 O O . ASN D 1 69 ? 21.717 52.550 -22.915 1.00 61.69 492 ASN D O 1
ATOM 5954 N N . THR D 1 70 ? 21.758 51.680 -24.987 1.00 55.80 493 THR D N 1
ATOM 5955 C CA . THR D 1 70 ? 21.722 50.295 -24.531 1.00 56.16 493 THR D CA 1
ATOM 5956 C C . THR D 1 70 ? 23.097 49.684 -24.244 1.00 49.95 493 THR D C 1
ATOM 5957 O O . THR D 1 70 ? 23.180 48.567 -23.740 1.00 48.25 493 THR D O 1
ATOM 5968 N N . TYR D 1 71 ? 24.173 50.396 -24.558 1.00 49.81 494 TYR D N 1
ATOM 5969 C CA . TYR D 1 71 ? 25.506 49.832 -24.367 1.00 47.12 494 TYR D CA 1
ATOM 5970 C C . TYR D 1 71 ? 26.610 50.864 -24.512 1.00 52.23 494 TYR D C 1
ATOM 5971 O O . TYR D 1 71 ? 26.384 51.972 -24.991 1.00 58.21 494 TYR D O 1
ATOM 5989 N N . GLU D 1 72 ? 27.812 50.475 -24.103 1.00 52.98 495 GLU D N 1
ATOM 5990 C CA . GLU D 1 72 ? 29.005 51.286 -24.298 1.00 50.73 495 GLU D CA 1
ATOM 5991 C C . GLU D 1 72 ? 30.180 50.369 -24.590 1.00 50.26 495 GLU D C 1
ATOM 5992 O O . GLU D 1 72 ? 30.086 49.156 -24.410 1.00 44.62 495 GLU D O 1
ATOM 6004 N N . ARG D 1 73 ? 31.289 50.950 -25.032 1.00 51.40 496 ARG D N 1
ATOM 6005 C CA . ARG D 1 73 ? 32.510 50.189 -25.246 1.00 47.13 496 ARG D CA 1
ATOM 6006 C C . ARG D 1 73 ? 33.677 50.915 -24.605 1.00 48.30 496 ARG D C 1
ATOM 6007 O O . ARG D 1 73 ? 33.916 52.088 -24.882 1.00 51.99 496 ARG D O 1
ATOM 6028 N N . GLY D 1 74 ? 34.399 50.210 -23.742 1.00 53.70 497 GLY D N 1
ATOM 6029 C CA . GLY D 1 74 ? 35.547 50.774 -23.062 1.00 51.27 497 GLY D CA 1
ATOM 6030 C C . GLY D 1 74 ? 36.387 49.674 -22.448 1.00 47.12 497 GLY D C 1
ATOM 6031 O O . GLY D 1 74 ? 36.239 48.504 -22.802 1.00 40.94 497 GLY D O 1
ATOM 6035 N N . THR D 1 75 ? 37.269 50.049 -21.527 1.00 49.39 498 THR D N 1
ATOM 6036 C CA . THR D 1 75 ? 38.099 49.079 -20.826 1.00 56.01 498 THR D CA 1
ATOM 6037 C C . THR D 1 75 ? 37.648 48.966 -19.370 1.00 51.01 498 THR D C 1
ATOM 6038 O O . THR D 1 75 ? 37.449 49.972 -18.694 1.00 51.82 498 THR D O 1
ATOM 6049 N N . TYR D 1 76 ? 37.474 47.734 -18.902 1.00 48.94 499 TYR D N 1
ATOM 6050 C CA . TYR D 1 76 ? 37.017 47.485 -17.541 1.00 46.69 499 TYR D CA 1
ATOM 6051 C C . TYR D 1 76 ? 37.872 46.411 -16.891 1.00 48.81 499 TYR D C 1
ATOM 6052 O O . TYR D 1 76 ? 38.536 45.633 -17.577 1.00 46.63 499 TYR D O 1
ATOM 6070 N N . TYR D 1 77 ? 37.854 46.371 -15.564 1.00 50.66 500 TYR D N 1
ATOM 6071 C CA . TYR D 1 77 ? 38.504 45.294 -14.834 1.00 45.60 500 TYR D CA 1
ATOM 6072 C C . TYR D 1 77 ? 37.552 44.114 -14.709 1.00 42.90 500 TYR D C 1
ATOM 6073 O O . TYR D 1 77 ? 36.374 44.284 -14.401 1.00 45.06 500 TYR D O 1
ATOM 6091 N N . PHE D 1 78 ? 38.070 42.920 -14.964 1.00 38.89 501 PHE D N 1
ATOM 6092 C CA . PHE D 1 78 ? 37.316 41.692 -14.778 1.00 36.58 501 PHE D CA 1
ATOM 6093 C C . PHE D 1 78 ? 38.024 40.870 -13.715 1.00 44.99 501 PHE D C 1
ATOM 6094 O O . PHE D 1 78 ? 39.131 40.381 -13.949 1.00 46.28 501 PHE D O 1
ATOM 6111 N N . PHE D 1 79 ? 37.411 40.721 -12.544 1.00 41.62 502 PHE D N 1
ATOM 6112 C CA . PHE D 1 79 ? 38.044 39.934 -11.494 1.00 41.00 502 PHE D CA 1
ATOM 6113 C C . PHE D 1 79 ? 37.968 38.447 -11.810 1.00 37.71 502 PHE D C 1
ATOM 6114 O O . PHE D 1 79 ? 36.888 37.868 -11.922 1.00 37.69 502 PHE D O 1
ATOM 6131 N N . ASP D 1 80 ? 39.141 37.842 -11.944 1.00 44.05 503 ASP D N 1
ATOM 6132 C CA . ASP D 1 80 ? 39.271 36.440 -12.303 1.00 45.82 503 ASP D CA 1
ATOM 6133 C C . ASP D 1 80 ? 39.453 35.599 -11.045 1.00 43.35 503 ASP D C 1
ATOM 6134 O O . ASP D 1 80 ? 40.538 35.562 -10.465 1.00 45.20 503 ASP D O 1
ATOM 6143 N N . CYS D 1 81 ? 38.390 34.924 -10.622 1.00 44.05 504 CYS D N 1
ATOM 6144 C CA . CYS D 1 81 ? 38.439 34.134 -9.394 1.00 49.81 504 CYS D CA 1
ATOM 6145 C C . CYS D 1 81 ? 39.251 32.855 -9.584 1.00 47.36 504 CYS D C 1
ATOM 6146 O O . CYS D 1 81 ? 39.855 32.352 -8.640 1.00 46.01 504 CYS D O 1
ATOM 6154 N N . LEU D 1 82 ? 39.273 32.339 -10.808 1.00 54.09 505 LEU D N 1
ATOM 6155 C CA . LEU D 1 82 ? 40.014 31.116 -11.106 1.00 50.39 505 LEU D CA 1
ATOM 6156 C C . LEU D 1 82 ? 41.506 31.298 -10.844 1.00 51.22 505 LEU D C 1
ATOM 6157 O O . LEU D 1 82 ? 42.128 30.492 -10.153 1.00 46.74 505 LEU D O 1
ATOM 6173 N N . ASN D 1 83 ? 42.076 32.363 -11.399 1.00 47.91 506 ASN D N 1
ATOM 6174 C CA . ASN D 1 83 ? 43.495 32.641 -11.229 1.00 48.36 506 ASN D CA 1
ATOM 6175 C C . ASN D 1 83 ? 43.735 33.730 -10.197 1.00 48.88 506 ASN D C 1
ATOM 6176 O O . ASN D 1 83 ? 44.867 34.170 -9.999 1.00 47.24 506 ASN D O 1
ATOM 6187 N N . TRP D 1 84 ? 42.662 34.159 -9.540 1.00 48.42 507 TRP D N 1
ATOM 6188 C CA . TRP D 1 84 ? 42.750 35.184 -8.512 1.00 43.52 507 TRP D CA 1
ATOM 6189 C C . TRP D 1 84 ? 43.562 36.373 -9.005 1.00 45.67 507 TRP D C 1
ATOM 6190 O O . TRP D 1 84 ? 44.687 36.600 -8.559 1.00 46.71 507 TRP D O 1
ATOM 6211 N N . ARG D 1 85 ? 42.985 37.129 -9.932 1.00 49.10 508 ARG D N 1
ATOM 6212 C CA . ARG D 1 85 ? 43.663 38.286 -10.499 1.00 49.00 508 ARG D CA 1
ATOM 6213 C C . ARG D 1 85 ? 42.668 39.294 -11.064 1.00 46.09 508 ARG D C 1
ATOM 6214 O O . ARG D 1 85 ? 41.507 38.974 -11.314 1.00 42.92 508 ARG D O 1
ATOM 6235 N N . LYS D 1 86 ? 43.145 40.517 -11.250 1.00 48.74 509 LYS D N 1
ATOM 6236 C CA . LYS D 1 86 ? 42.348 41.604 -11.795 1.00 50.07 509 LYS D CA 1
ATOM 6237 C C . LYS D 1 86 ? 42.834 41.856 -13.223 1.00 53.55 509 LYS D C 1
ATOM 6238 O O . LYS D 1 86 ? 44.023 42.095 -13.440 1.00 50.57 509 LYS D O 1
ATOM 6257 N N . VAL D 1 87 ? 41.928 41.793 -14.195 1.00 42.91 510 VAL D N 1
ATOM 6258 C CA . VAL D 1 87 ? 42.327 41.892 -15.598 1.00 52.49 510 VAL D CA 1
ATOM 6259 C C . VAL D 1 87 ? 41.634 43.034 -16.339 1.00 54.97 510 VAL D C 1
ATOM 6260 O O . VAL D 1 87 ? 40.419 43.012 -16.541 1.00 51.57 510 VAL D O 1
ATOM 6273 N N . ALA D 1 88 ? 42.419 44.030 -16.743 1.00 56.11 511 ALA D N 1
ATOM 6274 C CA . ALA D 1 88 ? 41.926 45.096 -17.608 1.00 52.87 511 ALA D CA 1
ATOM 6275 C C . ALA D 1 88 ? 41.650 44.523 -18.992 1.00 46.60 511 ALA D C 1
ATOM 6276 O O . ALA D 1 88 ? 42.464 43.776 -19.536 1.00 50.95 511 ALA D O 1
ATOM 6283 N N . LYS D 1 89 ? 40.503 44.876 -19.560 1.00 50.69 512 LYS D N 1
ATOM 6284 C CA . LYS D 1 89 ? 40.044 44.249 -20.793 1.00 49.84 512 LYS D CA 1
ATOM 6285 C C . LYS D 1 89 ? 39.084 45.146 -21.573 1.00 49.92 512 LYS D C 1
ATOM 6286 O O . LYS D 1 89 ? 38.097 45.640 -21.025 1.00 47.80 512 LYS D O 1
ATOM 6305 N N . GLU D 1 90 ? 39.380 45.360 -22.853 1.00 49.52 513 GLU D N 1
ATOM 6306 C CA . GLU D 1 90 ? 38.489 46.118 -23.723 1.00 46.84 513 GLU D CA 1
ATOM 6307 C C . GLU D 1 90 ? 37.252 45.277 -24.017 1.00 43.26 513 GLU D C 1
ATOM 6308 O O . GLU D 1 90 ? 37.363 44.114 -24.409 1.00 40.03 513 GLU D O 1
ATOM 6320 N N . PHE D 1 91 ? 36.075 45.866 -23.837 1.00 38.91 514 PHE D N 1
ATOM 6321 C CA . PHE D 1 91 ? 34.852 45.081 -23.800 1.00 40.68 514 PHE D CA 1
ATOM 6322 C C . PHE D 1 91 ? 33.632 45.872 -24.256 1.00 40.76 514 PHE D C 1
ATOM 6323 O O . PHE D 1 91 ? 33.507 47.063 -23.972 1.00 42.90 514 PHE D O 1
ATOM 6340 N N . HIS D 1 92 ? 32.738 45.192 -24.967 1.00 39.47 515 HIS D N 1
ATOM 6341 C CA . HIS D 1 92 ? 31.458 45.761 -25.369 1.00 40.92 515 HIS D CA 1
ATOM 6342 C C . HIS D 1 92 ? 30.444 45.506 -24.261 1.00 41.31 515 HIS D C 1
ATOM 6343 O O . HIS D 1 92 ? 29.971 44.383 -24.088 1.00 42.35 515 HIS D O 1
ATOM 6358 N N . LEU D 1 93 ? 30.116 46.555 -23.513 1.00 45.14 516 LEU D N 1
ATOM 6359 C CA . LEU D 1 93 ? 29.294 46.423 -22.314 1.00 43.64 516 LEU D CA 1
ATOM 6360 C C . LEU D 1 93 ? 27.822 46.732 -22.557 1.00 40.51 516 LEU D C 1
ATOM 6361 O O . LEU D 1 93 ? 27.428 47.893 -22.643 1.00 45.85 516 LEU D O 1
ATOM 6377 N N . GLU D 1 94 ? 27.012 45.683 -22.651 1.00 41.51 517 GLU D N 1
ATOM 6378 C CA . GLU D 1 94 ? 25.566 45.826 -22.775 1.00 45.26 517 GLU D CA 1
ATOM 6379 C C . GLU D 1 94 ? 24.934 45.973 -21.388 1.00 49.33 517 GLU D C 1
ATOM 6380 O O . GLU D 1 94 ? 25.040 45.078 -20.549 1.00 44.80 517 GLU D O 1
ATOM 6392 N N . TYR D 1 95 ? 24.271 47.102 -21.159 1.00 46.17 518 TYR D N 1
ATOM 6393 C CA . TYR D 1 95 ? 23.759 47.444 -19.832 1.00 45.15 518 TYR D CA 1
ATOM 6394 C C . TYR D 1 95 ? 22.786 46.417 -19.258 1.00 49.01 518 TYR D C 1
ATOM 6395 O O . TYR D 1 95 ? 22.794 46.163 -18.053 1.00 45.62 518 TYR D O 1
ATOM 6413 N N . ASP D 1 96 ? 21.947 45.826 -20.104 1.00 45.78 519 ASP D N 1
ATOM 6414 C CA . ASP D 1 96 ? 20.964 44.863 -19.617 1.00 46.87 519 ASP D CA 1
ATOM 6415 C C . ASP D 1 96 ? 21.613 43.528 -19.249 1.00 47.47 519 ASP D C 1
ATOM 6416 O O . ASP D 1 96 ? 20.917 42.553 -18.963 1.00 49.16 519 ASP D O 1
ATOM 6425 N N . LYS D 1 97 ? 22.942 43.483 -19.269 1.00 47.47 520 LYS D N 1
ATOM 6426 C CA . LYS D 1 97 ? 23.679 42.309 -18.815 1.00 47.84 520 LYS D CA 1
ATOM 6427 C C . LYS D 1 97 ? 24.297 42.557 -17.438 1.00 49.92 520 LYS D C 1
ATOM 6428 O O . LYS D 1 97 ? 24.892 41.656 -16.847 1.00 50.81 520 LYS D O 1
ATOM 6447 N N . LEU D 1 98 ? 24.159 43.781 -16.937 1.00 45.31 521 LEU D N 1
ATOM 6448 C CA . LEU D 1 98 ? 24.599 44.114 -15.588 1.00 45.24 521 LEU D CA 1
ATOM 6449 C C . LEU D 1 98 ? 23.406 44.157 -14.648 1.00 51.22 521 LEU D C 1
ATOM 6450 O O . LEU D 1 98 ? 22.372 44.742 -14.972 1.00 49.27 521 LEU D O 1
ATOM 6466 N N . GLU D 1 99 ? 23.552 43.541 -13.480 1.00 51.05 522 GLU D N 1
ATOM 6467 C CA . GLU D 1 99 ? 22.485 43.543 -12.493 1.00 46.13 522 GLU D CA 1
ATOM 6468 C C . GLU D 1 99 ? 22.440 44.877 -11.764 1.00 49.87 522 GLU D C 1
ATOM 6469 O O . GLU D 1 99 ? 23.474 45.414 -11.369 1.00 48.92 522 GLU D O 1
ATOM 6481 N N . GLU D 1 100 ? 21.232 45.405 -11.599 1.00 54.57 523 GLU D N 1
ATOM 6482 C CA . GLU D 1 100 ? 21.033 46.711 -10.981 1.00 59.36 523 GLU D CA 1
ATOM 6483 C C . GLU D 1 100 ? 21.225 46.666 -9.467 1.00 57.26 523 GLU D C 1
ATOM 6484 O O . GLU D 1 100 ? 21.284 47.707 -8.811 1.00 53.15 523 GLU D O 1
ATOM 6496 N N . ARG D 1 101 ? 21.316 45.459 -8.917 1.00 54.58 524 ARG D N 1
ATOM 6497 C CA . ARG D 1 101 ? 21.516 45.278 -7.486 1.00 54.54 524 ARG D CA 1
ATOM 6498 C C . ARG D 1 101 ? 22.701 44.349 -7.255 1.00 52.29 524 ARG D C 1
ATOM 6499 O O . ARG D 1 101 ? 23.130 43.654 -8.175 1.00 48.91 524 ARG D O 1
ATOM 6520 N N . PRO D 1 102 ? 23.244 44.338 -6.029 1.00 52.41 525 PRO D N 1
ATOM 6521 C CA . PRO D 1 102 ? 24.374 43.445 -5.755 1.00 50.60 525 PRO D CA 1
ATOM 6522 C C . PRO D 1 102 ? 24.033 41.979 -6.017 1.00 49.32 525 PRO D C 1
ATOM 6523 O O . PRO D 1 102 ? 22.938 41.526 -5.681 1.00 47.49 525 PRO D O 1
ATOM 6534 N N . HIS D 1 103 ? 24.961 41.252 -6.629 1.00 44.24 526 HIS D N 1
ATOM 6535 C CA . HIS D 1 103 ? 24.756 39.840 -6.906 1.00 43.21 526 HIS D CA 1
ATOM 6536 C C . HIS D 1 103 ? 25.135 39.021 -5.683 1.00 45.79 526 HIS D C 1
ATOM 6537 O O . HIS D 1 103 ? 26.262 39.103 -5.193 1.00 43.79 526 HIS D O 1
ATOM 6552 N N . LEU D 1 104 ? 24.189 38.232 -5.188 1.00 46.62 527 LEU D N 1
ATOM 6553 C CA . LEU D 1 104 ? 24.428 37.421 -4.002 1.00 49.87 527 LEU D CA 1
ATOM 6554 C C . LEU D 1 104 ? 25.002 36.075 -4.417 1.00 47.52 527 LEU D C 1
ATOM 6555 O O . LEU D 1 104 ? 24.462 35.414 -5.304 1.00 49.69 527 LEU D O 1
ATOM 6571 N N . PRO D 1 105 ? 26.107 35.665 -3.778 1.00 47.43 528 PRO D N 1
ATOM 6572 C CA . PRO D 1 105 ? 26.794 34.436 -4.185 1.00 46.41 528 PRO D CA 1
ATOM 6573 C C . PRO D 1 105 ? 25.915 33.208 -4.010 1.00 45.13 528 PRO D C 1
ATOM 6574 O O . PRO D 1 105 ? 24.904 33.259 -3.313 1.00 44.38 528 PRO D O 1
ATOM 6585 N N . SER D 1 106 ? 26.298 32.116 -4.655 1.00 51.95 529 SER D N 1
ATOM 6586 C CA . SER D 1 106 ? 25.572 30.866 -4.528 1.00 51.79 529 SER D CA 1
ATOM 6587 C C . SER D 1 106 ? 26.301 29.978 -3.528 1.00 48.36 529 SER D C 1
ATOM 6588 O O . SER D 1 106 ? 27.527 29.865 -3.563 1.00 48.94 529 SER D O 1
ATOM 6596 N N . THR D 1 107 ? 25.543 29.361 -2.631 1.00 42.90 530 THR D N 1
ATOM 6597 C CA . THR D 1 107 ? 26.114 28.494 -1.614 1.00 50.32 530 THR D CA 1
ATOM 6598 C C . THR D 1 107 ? 25.461 27.120 -1.688 1.00 53.05 530 THR D C 1
ATOM 6599 O O . THR D 1 107 ? 24.508 26.918 -2.444 1.00 54.27 530 THR D O 1
ATOM 6610 N N . PHE D 1 108 ? 25.980 26.177 -0.908 1.00 52.55 531 PHE D N 1
ATOM 6611 C CA . PHE D 1 108 ? 25.446 24.821 -0.877 1.00 51.00 531 PHE D CA 1
ATOM 6612 C C . PHE D 1 108 ? 23.921 24.833 -0.855 1.00 50.93 531 PHE D C 1
ATOM 6613 O O . PHE D 1 108 ? 23.274 24.346 -1.781 1.00 55.79 531 PHE D O 1
ATOM 6630 N N . ASN D 1 109 ? 23.353 25.391 0.208 1.00 58.60 532 ASN D N 1
ATOM 6631 C CA . ASN D 1 109 ? 21.906 25.455 0.359 1.00 58.91 532 ASN D CA 1
ATOM 6632 C C . ASN D 1 109 ? 21.416 26.891 0.267 1.00 56.64 532 ASN D C 1
ATOM 6633 O O . ASN D 1 109 ? 22.199 27.830 0.403 1.00 56.92 532 ASN D O 1
ATOM 6644 N N . TYR D 1 110 ? 20.119 27.064 0.037 1.00 54.90 533 TYR D N 1
ATOM 6645 C CA . TYR D 1 110 ? 19.538 28.398 0.020 1.00 57.36 533 TYR D CA 1
ATOM 6646 C C . TYR D 1 110 ? 19.579 29.014 1.415 1.00 58.48 533 TYR D C 1
ATOM 6647 O O . TYR D 1 110 ? 19.374 28.328 2.419 1.00 57.37 533 TYR D O 1
ATOM 6665 N N . ASN D 1 111 ? 19.851 30.312 1.469 1.00 57.08 534 ASN D N 1
ATOM 6666 C CA . ASN D 1 111 ? 19.891 31.030 2.733 1.00 49.44 534 ASN D CA 1
ATOM 6667 C C . ASN D 1 111 ? 18.849 32.143 2.743 1.00 50.71 534 ASN D C 1
ATOM 6668 O O . ASN D 1 111 ? 18.941 33.087 1.955 1.00 46.66 534 ASN D O 1
ATOM 6679 N N . PRO D 1 112 ? 17.850 32.037 3.636 1.00 47.63 535 PRO D N 1
ATOM 6680 C CA . PRO D 1 112 ? 16.784 33.046 3.715 1.00 49.35 535 PRO D CA 1
ATOM 6681 C C . PRO D 1 112 ? 17.307 34.433 4.086 1.00 46.60 535 PRO D C 1
ATOM 6682 O O . PRO D 1 112 ? 16.591 35.424 3.924 1.00 44.67 535 PRO D O 1
ATOM 6693 N N . ALA D 1 113 ? 18.543 34.498 4.572 1.00 41.85 536 ALA D N 1
ATOM 6694 C CA . ALA D 1 113 ? 19.169 35.771 4.907 1.00 42.72 536 ALA D CA 1
ATOM 6695 C C . ALA D 1 113 ? 19.339 36.646 3.668 1.00 45.02 536 ALA D C 1
ATOM 6696 O O . ALA D 1 113 ? 19.409 37.871 3.775 1.00 44.90 536 ALA D O 1
ATOM 6703 N N . GLN D 1 114 ? 19.407 36.016 2.496 1.00 44.85 537 GLN D N 1
ATOM 6704 C CA . GLN D 1 114 ? 19.563 36.744 1.237 1.00 46.35 537 GLN D CA 1
ATOM 6705 C C . GLN D 1 114 ? 18.419 37.727 1.011 1.00 43.88 537 GLN D C 1
ATOM 6706 O O . GLN D 1 114 ? 18.598 38.765 0.374 1.00 45.75 537 GLN D O 1
ATOM 6720 N N . GLN D 1 115 ? 17.247 37.394 1.541 1.00 45.11 538 GLN D N 1
ATOM 6721 C CA . GLN D 1 115 ? 16.069 38.245 1.414 1.00 48.94 538 GLN D CA 1
ATOM 6722 C C . GLN D 1 115 ? 16.313 39.646 1.972 1.00 53.49 538 GLN D C 1
ATOM 6723 O O . GLN D 1 115 ? 15.625 40.598 1.598 1.00 59.40 538 GLN D O 1
ATOM 6737 N N . ALA D 1 116 ? 17.291 39.771 2.866 1.00 48.39 539 ALA D N 1
ATOM 6738 C CA . ALA D 1 116 ? 17.592 41.051 3.496 1.00 48.21 539 ALA D CA 1
ATOM 6739 C C . ALA D 1 116 ? 18.615 41.858 2.702 1.00 46.35 539 ALA D C 1
ATOM 6740 O O . ALA D 1 116 ? 18.851 43.029 2.997 1.00 52.22 539 ALA D O 1
ATOM 6747 N N . PHE D 1 117 ? 19.223 41.232 1.700 1.00 50.37 540 PHE D N 1
ATOM 6748 C CA . PHE D 1 117 ? 20.229 41.898 0.880 1.00 51.79 540 PHE D CA 1
ATOM 6749 C C . PHE D 1 117 ? 19.758 42.012 -0.565 1.00 53.59 540 PHE D C 1
ATOM 6750 O O . PHE D 1 117 ? 20.340 42.750 -1.359 1.00 55.09 540 PHE D O 1
#

GO terms:
  GO:0005737 cytoplasm (C, IDA)
  GO:0001222 transcription corepressor binding (F, IDA)
  GO:0030014 CCR4-NOT complex (C, IDA)
  GO:0000122 negative regulation of transcription by RNA polymerase II (P, IDA)
  GO:0010606 positive regulation of cytoplasmic mRNA processing body assembly (P, IMP)
  GO:2000036 regulation of stem cell population maintenance (P, IMP)
  GO:0004535 poly(A)-specific ribonuclease activity (F, IMP)
  GO:0033147 negative regulation of intracellular estrogen receptor signaling pathway (P, IMP)
  GO:0005829 cytosol (C, TAS)
  GO:0005515 protein binding (F, IPI)
  GO:0003712 transcription coregulator activity (F, TAS)
  GO:0016020 membrane (C, HDA)

Secondary structure (DSSP, 8-state):
---GGGS-HHHHHHHHH---HHHHHHHHHHHHHHTT-EEETTTTEEEEEPTT---SEE-SSEEEEEEEEEETTTTEEEEEEEEEEGGGBPPSP---/-THHHHHHHHHHHTTS-HHHHHHHHTTHHHHHHHHHHHHHHHHTT-EEETTTTEEEEEPTT---SEE-SSEEEEEEEEEETTTTEEEEEEEEEEGGGBPPPP-/-TTSHHHHHHHHTTS-HHHHHHHHHH-HHHHHHHHHHHHHHHTT-EEETTTTEEEEEPTT---SEE-SSEEEEEEEEEETTTTEEEEEEEEEEGGGB--S--SPPP------/-HHHHHHHH--SHHHHHHHHHHHHHHTT-EEETTTTEEEEEPTT---SEE-SSEEEEEEEEEETTTTEEEEEEEEEEGGGB-SSPPPPP-SS--GGGGG-

Nearest PDB structures (foldseek):
  4c0f-assembly1_B  TM=1.010E+00  e=1.114E-18  Homo sapiens
  4c0f-assembly2_C  TM=9.188E-01  e=1.872E-16  Homo sapiens
  4c0f-assembly1_A  TM=8.673E-01  e=2.038E-15  Homo sapiens
  4c0f-assembly2_D  TM=8.580E-01  e=2.352E-14  Homo sapiens
  5fu7-assembly2_F  TM=7.280E-01  e=4.732E-14  Homo sapiens

B-factor: mean 56.19, std 16.15, range [26.14, 123.15]

CATH classification: 2.30.30.1020

Radius of gyration: 25.55 Å; Cα contacts (8 Å, |Δi|>4): 704; chains: 4; bounding box: 70×64×70 Å

Solvent-accessible surface area: 22301 Å² total; per-residue (Å²): 110,24,70,12,56,96,72,35,60,68,7,0,4,2,3,38,51,0,13,4,3,62,6,1,60,27,0,0,10,5,13,0,23,63,70,105,12,72,35,7,51,115,76,173,16,8,4,21,131,8,107,81,90,147,43,111,94,71,46,153,92,56,5,99,5,30,5,58,11,4,46,59,163,75,91,138,82,51,61,98,95,31,89,10,63,81,112,81,35,95,149,119,35,133,34,126,38,35,107,73,4,37,95,0,0,50,47,28,0,42,78,35,21,54,41,0,0,0,20,4,44,58,42,46,1,2,78,59,5,67,70,28,0,10,41,20,0,22,81,66,96,3,65,44,7,95,125,83,178,29,8,2,17,92,8,116,82,109,143,23,115,111,126,58,148,90,48,2,19,10,27,3,62,27,11,35,23,70,52,30,132,89,40,42,120,154,42,118,10,66,67,92,49,26,82,152,140,26,202,34,95,32,1,28,36,7,0,50,86,30,0,34,169,14,19,49,62,0,0,2,29,4,9,71,30,36,2,11,22,47,1,49,53,6,0,8,46,24,0,24,81,85,102,3,72,44,13,85,109,86,116,18,7,2,19,112,10,113,91,106,138,28,116,92,122,51,132,78,50,4,97,9,42,4,60,25,8,27,17,94,68,20,136,84,45,55,90,80,18,86,10,65,74,97,65,24,58,146,135,26,154,136,67,49,102,72,76,198,112,129,156,78,90,14,0,2,1,5,24,41,5,11,3,2,20,1,0,5,5,0,0,0,0,10,0,26,66,75,98,6,72,21,4,93,126,84,165,26,0,4,20,133,2,98,86,94,81,48,103,92,89,58,148,89,59,4,80,2,32,4,46,14,7,28,40,160,89,113,132,91,44,55,98,108,37,85,8,60,82,87,45,31,41,169,120,2,44,36,9,101,34,102,42,124,27,63,0,37,103,7,1

InterPro domains:
  IPR007282 NOT2/NOT3/NOT5, C-terminal [PF04153] (397-521)
  IPR038635 CCR4-NOT complex subunit 2/3/5, C-terminal domain superfamily [G3DSA:2.30.30.1020] (347-540)
  IPR040168 Not2/Not3/Not5 [PTHR23326] (21-524)

Sequence (411 aa):
AIKLGRYGEDLLFYLYYMNGGDVLQLLAAVELFNRDWRYHKEERVWITRAPGMEPTMKTNTYERGTYYFFDCLNWRKVAKEFHLEYDKLEERPHLPQGPHMDKLAAIKLGRYGEDLLFYLYYMNGGDVLQLLAAVELFNRDWRYHKEERVWITRAPGMEPTMKTNTYERGTYYFFDCLNWRKVAKEFHLEYDKLEERPHGPHMDKLAAIKLGRYGEDLLFYLYYMNGGDVLQLLAAVELFNRDWRYHKEERVWITRAPGMEPTMKTNTYERGTYYFFDCLNWRKVAKEFHLEYDKLEERPHLPSTFNYNPAEDLLFYLYYMNGGDVLQLLAAVELFNRDWRYHKEERVWITRAPGMEPTMKTNTYERGTYYFFDCLNWRKVAKEFHLEYDKLEERPHLPSTFNYNPAQQAF